Protein AF-0000000069051673 (afdb_homodimer)

Solvent-accessible surface area (backbone atoms only — not comparable to full-atom values): 22011 Å² total; per-residue (Å²): 132,80,82,79,80,57,67,80,70,33,68,28,36,46,45,47,51,50,26,48,53,29,36,51,54,10,56,63,26,53,88,81,34,58,68,60,12,48,50,28,39,50,51,27,56,55,45,51,62,48,24,54,49,41,13,63,73,68,70,56,73,41,64,50,46,50,52,52,50,54,44,50,53,51,42,48,53,41,41,50,36,43,52,43,21,48,76,39,59,91,45,29,56,58,37,41,48,50,45,39,46,54,52,48,17,51,50,46,27,53,54,32,56,61,53,48,75,73,65,66,90,84,63,83,53,61,64,77,38,66,63,52,31,50,46,70,68,33,64,67,55,40,50,49,39,54,50,26,33,51,42,22,56,51,20,52,52,44,45,74,79,39,50,62,64,71,54,96,88,35,28,41,29,56,51,46,23,61,66,15,43,62,39,34,51,49,48,51,51,50,33,52,48,37,32,53,54,22,51,52,42,29,44,52,52,39,51,52,55,53,59,70,73,102,130,82,81,79,80,56,66,80,70,33,66,28,37,49,45,46,50,50,26,50,52,29,36,51,53,11,55,64,26,52,86,80,34,57,68,60,11,48,50,27,39,49,50,25,56,55,45,50,61,48,23,54,49,40,13,62,76,67,70,56,73,41,62,51,49,50,52,52,50,53,43,49,54,54,44,48,54,41,42,51,37,45,51,42,22,49,75,40,59,93,45,32,56,58,36,41,48,50,44,40,47,54,51,48,17,51,50,46,27,54,54,33,56,60,51,47,77,72,64,67,91,82,61,82,50,59,66,76,38,63,64,52,32,49,44,71,68,34,65,67,54,40,49,50,39,53,50,25,33,50,42,22,56,50,21,54,53,45,45,73,79,40,50,60,63,71,51,95,87,35,28,42,28,55,50,46,23,61,68,15,44,61,38,33,51,50,49,52,52,51,35,50,49,37,32,52,53,22,50,52,44,28,43,51,51,38,51,53,56,54,59,71,74,104

pLDDT: mean 90.2, std 11.6, range [36.16, 98.62]

Radius of gyration: 22.26 Å; Cα contacts (8 Å, |Δi|>4): 482; chains: 2; bounding box: 52×67×60 Å

Nearest PDB structures (foldseek):
  4mnd-assembly1_A-2  TM=6.439E-01  e=2.361E-02  Archaeoglobus fulgidus
  4mnd-assembly1_A-2  TM=6.464E-01  e=2.509E-02  Archaeoglobus fulgidus
  4q7c-assembly1_A  TM=5.822E-01  e=2.624E-01  Archaeoglobus fulgidus DSM 4304
  4q7c-assembly1_B  TM=4.655E-01  e=8.504E-02  Archaeoglobus fulgidus DSM 4304

Sequence (428 aa):
MGKQENIFLFVPNLIGYARIILAVISIYFMPTNYKVACSCYVISALLDAFDGHAARAFNQSTKFGAILDQLTDRCGTMSLCIALSNFYPKYMFLFQLSCIIDIACHWIYLHSSILQGKTSHKFVDMSGNPIMKWYYTSKPVLFFMCAGNELFFASLYLCHFITGPMIAGHGLFKLLCWFSSPIMLVKTLISLIHCYVASINLSIIDMNERQVKQMGKQENIFLFVPNLIGYARIILAVISIYFMPTNYKVACSCYVISALLDAFDGHAARAFNQSTKFGAILDQLTDRCGTMSLCIALSNFYPKYMFLFQLSCIIDIACHWIYLHSSILQGKTSHKFVDMSGNPIMKWYYTSKPVLFFMCAGNELFFASLYLCHFITGPMIAGHGLFKLLCWFSSPIMLVKTLISLIHCYVASINLSIIDMNERQVKQ

InterPro domains:
  IPR000462 CDP-alcohol phosphatidyltransferase [PF01066] (10-99)
  IPR014387 CDP-diacylglycerol-inositol 3-phosphatidyltransferase, eukaryote [PIRSF000848] (3-213)
  IPR043130 CDP-alcohol phosphatidyltransferase, transmembrane domain [G3DSA:1.20.120.1760] (9-195)
  IPR048254 CDP-alcohol phosphatidyltransferase, conserved site [PS00379] (51-73)

Secondary structure (DSSP, 8-state):
------GGGSHHHHHHHHHHHHHHHHHHHTTT-HHHHHHHHHHHHHHHHHHHHHHHHTT---HHHHHHHHHHHHHHHHHHHHHHHHH-GGGHHHHHHHHHHHHHHHHHHHHHHHHHTTS-S----GGGSHHHHHHHH-HHHHHHHHHHHHHHHHHHHHHHH---SEETTEEHHHHHHHHHHHHHHHHHHHHHHHHHHHHHHHHHHHHHHHHHH-/------GGGSHHHHHHHHHHHHHHHHHHHTTT-HHHHHHHHHHHHHHHHHHHHHHHHTT---HHHHHHHHHHHHHHHHHHHHHHHHH-GGGHHHHHHHHHHHHHHHHHHHHHHHHHTTS-S----GGGSHHHHHHHH-HHHHHHHHHHHHHHHHHHHHHHH---SEETTEEHHHHHHHHHHHHHHHHHHHHHHHHHHHHHHHHHHHHHHHHHH-

Organism: Acyrthosiphon pisum (NCBI:txid7029)

Foldseek 3Di:
DPDPDDLCPQPLNVLLVQLLVLLVQLLVCLVPDNVSNLVSNVVSVVSLVVSVVSCVVVVSDDPVSVVSSVCSLLVSVLSLLVSLCVLVVVCVVVSVVLNCLSCVLVVLLVVLVVLVVVDDPPADDLVVPVVSCCCPVDPVNVVCLSVLLVLLSSLSSVVSPDQDDDDPNGGPSVVSNVVSVVSNVVSSVVSVVSNVRSVVSVVVVVVVVVVVVD/DPDPDDLCPQPLNVLLVQLLVLLVQLLVCLVPDNVSNLVSNVVSVVSLVVSVVSCVVVVSDDPVSVVSSVCSLLVSVLSLLVSLCVLPVVCVVVSVVLNCLSCVLVVLLVVLVVVVVVDDPPADDLVVPVVSCCCPVDPVNVVCLSVLLVLLSSLSSVVSPDQDDDDPNGGPSVVSNVVSVVSNVVVSVVSVVSNVRSVVSVVVVVVVVVVVVD

Structure (mmCIF, N/CA/C/O backbone):
data_AF-0000000069051673-model_v1
#
loop_
_entity.id
_entity.type
_entity.pdbx_description
1 polymer 'CDP-diacylglycerol--inositol 3-phosphatidyltransferase'
#
loop_
_atom_site.group_PDB
_atom_site.id
_atom_site.type_symbol
_atom_site.label_atom_id
_atom_site.label_alt_id
_atom_site.label_comp_id
_atom_site.label_asym_id
_atom_site.label_entity_id
_atom_site.label_seq_id
_atom_site.pdbx_PDB_ins_code
_atom_site.Cartn_x
_atom_site.Cartn_y
_atom_site.Cartn_z
_atom_site.occupancy
_atom_site.B_iso_or_equiv
_atom_site.auth_seq_id
_atom_site.auth_comp_id
_atom_site.auth_asym_id
_atom_site.auth_atom_id
_atom_site.pdbx_PDB_model_num
ATOM 1 N N . MET A 1 1 ? 21.109 36.688 -5.219 1 36.16 1 MET A N 1
ATOM 2 C CA . MET A 1 1 ? 19.828 35.969 -5.305 1 36.16 1 MET A CA 1
ATOM 3 C C . MET A 1 1 ? 20.016 34.469 -5.062 1 36.16 1 MET A C 1
ATOM 5 O O . MET A 1 1 ? 20.734 33.812 -5.809 1 36.16 1 MET A O 1
ATOM 9 N N . GLY A 1 2 ? 20.062 33.875 -3.848 1 46.56 2 GLY A N 1
ATOM 10 C CA . GLY A 1 2 ? 20.594 32.594 -3.367 1 46.56 2 GLY A CA 1
ATOM 11 C C . GLY A 1 2 ? 20.125 31.406 -4.184 1 46.56 2 GLY A C 1
ATOM 12 O O . GLY A 1 2 ? 19.047 31.438 -4.766 1 46.56 2 GLY A O 1
ATOM 13 N N . LYS A 1 3 ? 20.906 30.672 -4.879 1 56.09 3 LYS A N 1
ATOM 14 C CA . LYS A 1 3 ? 20.672 29.547 -5.785 1 56.09 3 LYS A CA 1
ATOM 15 C C . LYS A 1 3 ? 19.562 28.656 -5.273 1 56.09 3 LYS A C 1
ATOM 17 O O . LYS A 1 3 ? 19.609 28.172 -4.137 1 56.09 3 LYS A O 1
ATOM 22 N N . GLN A 1 4 ? 18.297 28.719 -5.773 1 72.19 4 GLN A N 1
ATOM 23 C CA . GLN A 1 4 ? 17.109 28 -5.352 1 72.19 4 GLN A CA 1
ATOM 24 C C . GLN A 1 4 ? 17.359 26.484 -5.328 1 72.19 4 GLN A C 1
ATOM 26 O O . GLN A 1 4 ? 17.75 25.906 -6.34 1 72.19 4 GLN A O 1
ATOM 31 N N . GLU A 1 5 ? 17.641 25.938 -4.258 1 87.12 5 GLU A N 1
ATOM 32 C CA . GLU A 1 5 ? 17.859 24.516 -4.055 1 87.12 5 GLU A CA 1
ATOM 33 C C . GLU A 1 5 ? 16.75 23.672 -4.703 1 87.12 5 GLU A C 1
ATOM 35 O O . GLU A 1 5 ? 15.586 24.062 -4.684 1 87.12 5 GLU A O 1
ATOM 40 N N . ASN A 1 6 ? 17.25 22.781 -5.578 1 93.31 6 ASN A N 1
ATOM 41 C CA . ASN A 1 6 ? 16.312 21.828 -6.172 1 93.31 6 ASN A CA 1
ATOM 42 C C . ASN A 1 6 ? 16.203 20.562 -5.332 1 93.31 6 ASN A C 1
ATOM 44 O O . ASN A 1 6 ? 17.078 19.703 -5.383 1 93.31 6 ASN A O 1
ATOM 48 N N . ILE A 1 7 ? 15.156 20.391 -4.73 1 94.25 7 ILE A N 1
ATOM 49 C CA . ILE A 1 7 ? 14.914 19.297 -3.797 1 94.25 7 ILE A CA 1
ATOM 50 C C . ILE A 1 7 ? 15.047 17.969 -4.523 1 94.25 7 ILE A C 1
ATOM 52 O O . ILE A 1 7 ? 15.555 16.984 -3.959 1 94.25 7 ILE A O 1
ATOM 56 N N . PHE A 1 8 ? 14.641 17.906 -5.754 1 96.31 8 PHE A N 1
ATOM 57 C CA . PHE A 1 8 ? 14.609 16.672 -6.52 1 96.31 8 PHE A CA 1
ATOM 58 C C . PHE A 1 8 ? 16.031 16.188 -6.84 1 96.31 8 PHE A C 1
ATOM 60 O O . PHE A 1 8 ? 16.234 15.023 -7.168 1 96.31 8 PHE A O 1
ATOM 67 N N . LEU A 1 9 ? 16.969 17.094 -6.64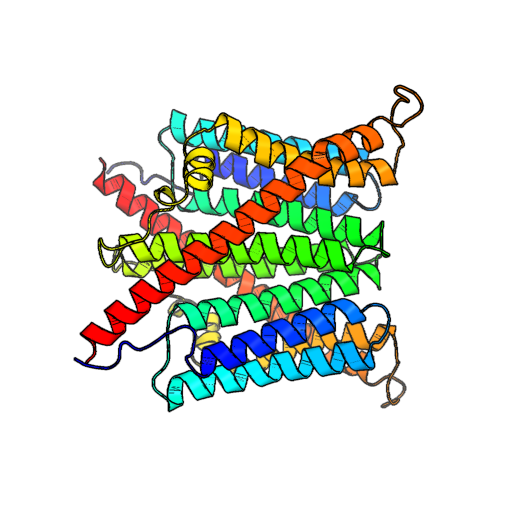5 1 96.38 9 LEU A N 1
ATOM 68 C CA . LEU A 1 9 ? 18.344 16.734 -6.996 1 96.38 9 LEU A CA 1
ATOM 69 C C . LEU A 1 9 ? 19.203 16.578 -5.746 1 96.38 9 LEU A C 1
ATOM 71 O O . LEU A 1 9 ? 20.422 16.453 -5.84 1 96.38 9 LEU A O 1
ATOM 75 N N . PHE A 1 10 ? 18.531 16.578 -4.621 1 96.44 10 PHE A N 1
ATOM 76 C CA . PHE A 1 10 ? 19.25 16.297 -3.385 1 96.44 10 PHE A CA 1
ATOM 77 C C . PHE A 1 10 ? 19.859 14.898 -3.428 1 96.44 10 PHE A C 1
ATOM 79 O O . PHE A 1 10 ? 19.266 13.961 -3.965 1 96.44 10 PHE A O 1
ATOM 86 N N . VAL A 1 11 ? 20.969 14.734 -2.818 1 96.44 11 VAL A N 1
ATOM 87 C CA . VAL A 1 11 ? 21.734 13.5 -2.857 1 96.44 11 VAL A CA 1
ATOM 88 C C . VAL A 1 11 ? 20.875 12.336 -2.355 1 96.44 11 VAL A C 1
ATOM 90 O O . VAL A 1 11 ? 20.766 11.305 -3.018 1 96.44 11 VAL A O 1
ATOM 93 N N . PRO A 1 12 ? 20.219 12.43 -1.218 1 96.62 12 PRO A N 1
ATOM 94 C CA . PRO A 1 12 ? 19.375 11.32 -0.755 1 96.62 12 PRO A CA 1
ATOM 95 C C . PRO A 1 12 ? 18.297 10.945 -1.76 1 96.62 12 PRO A C 1
ATOM 97 O O . PRO A 1 12 ? 17.953 9.766 -1.892 1 96.62 12 PRO A O 1
ATOM 100 N N . ASN A 1 13 ? 17.766 11.914 -2.459 1 97.75 13 ASN A N 1
ATOM 101 C CA . ASN A 1 13 ? 16.719 11.641 -3.441 1 97.75 13 ASN A CA 1
ATOM 102 C C . ASN A 1 13 ? 17.281 10.914 -4.664 1 97.75 13 ASN A C 1
ATOM 104 O O . ASN A 1 13 ? 16.625 10.031 -5.223 1 97.75 13 ASN A O 1
ATOM 108 N N . LEU A 1 14 ? 18.453 11.297 -5.059 1 97.62 14 LEU A N 1
ATOM 109 C CA . LEU A 1 14 ? 19.109 10.594 -6.156 1 97.62 14 LEU A CA 1
ATOM 110 C C . LEU A 1 14 ? 19.344 9.125 -5.801 1 97.62 14 LEU A C 1
ATOM 112 O O . LEU A 1 14 ? 19.156 8.242 -6.641 1 97.62 14 LEU A O 1
ATOM 116 N N . ILE A 1 15 ? 19.766 8.906 -4.617 1 97.62 15 ILE A N 1
ATOM 117 C CA . ILE A 1 15 ? 19.938 7.543 -4.141 1 97.62 15 ILE A CA 1
ATOM 118 C C . ILE A 1 15 ? 18.594 6.824 -4.141 1 97.62 15 ILE A C 1
ATOM 120 O O . ILE A 1 15 ? 18.5 5.664 -4.555 1 97.62 15 ILE A O 1
ATOM 124 N N . GLY A 1 16 ? 17.547 7.535 -3.748 1 97.5 16 GLY A N 1
ATOM 125 C CA . GLY A 1 16 ? 16.203 6.977 -3.764 1 97.5 16 GLY A CA 1
ATOM 126 C C . GLY A 1 16 ? 15.75 6.562 -5.148 1 97.5 16 GLY A C 1
ATOM 127 O O . GLY A 1 16 ? 15.148 5.5 -5.32 1 97.5 16 GLY A O 1
ATOM 128 N N . TYR A 1 17 ? 16.094 7.461 -6.125 1 98.12 17 TYR A N 1
ATOM 129 C CA . TYR A 1 17 ? 15.758 7.125 -7.504 1 98.12 17 TYR A CA 1
ATOM 130 C C . TYR A 1 17 ? 16.484 5.871 -7.957 1 98.12 17 TYR A C 1
ATOM 132 O O . TYR A 1 17 ? 15.906 5.012 -8.625 1 98.12 17 TYR A O 1
ATOM 140 N N . ALA A 1 18 ? 17.672 5.789 -7.625 1 98.06 18 ALA A N 1
ATOM 141 C CA . ALA A 1 18 ? 18.453 4.605 -7.961 1 98.06 18 ALA A CA 1
ATOM 142 C C . ALA A 1 18 ? 17.859 3.354 -7.328 1 98.06 18 ALA A C 1
ATOM 144 O O . ALA A 1 18 ? 17.797 2.297 -7.961 1 98.06 18 ALA A O 1
ATOM 145 N N . ARG A 1 19 ? 17.422 3.508 -6.07 1 98.31 19 ARG A N 1
ATOM 146 C CA . ARG A 1 19 ? 16.797 2.387 -5.379 1 98.31 19 ARG A CA 1
ATOM 147 C C . ARG A 1 19 ? 15.539 1.92 -6.113 1 98.31 19 ARG A C 1
ATOM 149 O O . ARG A 1 19 ? 15.305 0.718 -6.254 1 98.31 19 ARG A O 1
ATOM 156 N N . ILE A 1 20 ? 14.797 2.824 -6.602 1 98.19 20 ILE A N 1
ATOM 157 C CA . ILE A 1 20 ? 13.562 2.504 -7.309 1 98.19 20 ILE A CA 1
ATOM 158 C C . ILE A 1 20 ? 13.891 1.754 -8.602 1 98.19 20 ILE A C 1
ATOM 160 O O . ILE A 1 20 ? 13.258 0.738 -8.906 1 98.19 20 ILE A O 1
ATOM 164 N N . ILE A 1 21 ? 14.875 2.223 -9.344 1 98.38 21 ILE A N 1
ATOM 165 C CA . ILE A 1 21 ? 15.281 1.585 -10.586 1 98.38 21 ILE A CA 1
ATOM 166 C C . ILE A 1 21 ? 15.75 0.159 -10.312 1 98.38 21 ILE A C 1
ATOM 168 O O . ILE A 1 21 ? 15.328 -0.783 -10.984 1 98.38 21 ILE A O 1
ATOM 172 N N . LEU A 1 22 ? 16.594 0.016 -9.344 1 98.44 22 LEU A N 1
ATOM 173 C CA . LEU A 1 22 ? 17.094 -1.303 -8.977 1 98.44 22 LEU A CA 1
ATOM 174 C C . LEU A 1 22 ? 15.953 -2.219 -8.547 1 98.44 22 LEU A C 1
ATOM 176 O O . LEU A 1 22 ? 15.938 -3.4 -8.898 1 98.44 22 LEU A O 1
ATOM 180 N N . ALA A 1 23 ? 15.023 -1.658 -7.793 1 97.94 23 ALA A N 1
ATOM 181 C CA . ALA A 1 23 ? 13.875 -2.445 -7.34 1 97.94 23 ALA A CA 1
ATOM 182 C C . ALA A 1 23 ? 13.047 -2.934 -8.523 1 97.94 23 ALA A C 1
ATOM 184 O O . ALA A 1 23 ? 12.625 -4.09 -8.555 1 97.94 23 ALA A O 1
ATOM 185 N N . VAL A 1 24 ? 12.844 -2.062 -9.5 1 98.25 24 VAL A N 1
ATOM 186 C CA . VAL A 1 24 ? 12.047 -2.428 -10.672 1 98.25 24 VAL A CA 1
ATOM 187 C C . VAL A 1 24 ? 12.758 -3.52 -11.461 1 98.25 24 VAL A C 1
ATOM 189 O O . VAL A 1 24 ? 12.133 -4.473 -11.922 1 98.25 24 VAL A O 1
ATOM 192 N N . ILE A 1 25 ? 14.039 -3.381 -11.609 1 98.38 25 ILE A N 1
ATOM 193 C CA . ILE A 1 25 ? 14.82 -4.414 -12.281 1 98.38 25 ILE A CA 1
ATOM 194 C C . ILE A 1 25 ? 14.703 -5.727 -11.516 1 98.38 25 ILE A C 1
ATOM 196 O O . ILE A 1 25 ? 14.5 -6.789 -12.117 1 98.38 25 ILE A O 1
ATOM 200 N N . SER A 1 26 ? 14.844 -5.613 -10.227 1 98.56 26 SER A N 1
ATOM 201 C CA . SER A 1 26 ? 14.711 -6.801 -9.391 1 98.56 26 SER A CA 1
ATOM 202 C C . SER A 1 26 ? 13.367 -7.48 -9.594 1 98.56 26 SER A C 1
ATOM 204 O O . SER A 1 26 ? 13.297 -8.695 -9.812 1 98.56 26 SER A O 1
ATOM 206 N N . ILE A 1 27 ? 12.352 -6.723 -9.555 1 98.19 27 ILE A N 1
ATOM 207 C CA . ILE A 1 27 ? 10.984 -7.219 -9.68 1 98.19 27 ILE A CA 1
ATOM 208 C C . ILE A 1 27 ? 10.805 -7.91 -11.031 1 98.19 27 ILE A C 1
ATOM 210 O O . ILE A 1 27 ? 10.211 -8.984 -11.109 1 98.19 27 ILE A O 1
ATOM 214 N N . TYR A 1 28 ? 11.352 -7.316 -12.055 1 98.12 28 TYR A N 1
ATOM 215 C CA . TYR A 1 28 ? 11.234 -7.863 -13.406 1 98.12 28 TYR A CA 1
ATOM 216 C C . TYR A 1 28 ? 11.891 -9.234 -13.5 1 98.12 28 TYR A C 1
ATOM 218 O O . TYR A 1 28 ? 11.367 -10.133 -14.164 1 98.12 28 TYR A O 1
ATOM 226 N N . PHE A 1 29 ? 12.945 -9.469 -12.828 1 98.12 29 PHE A N 1
ATOM 227 C CA . PHE A 1 29 ? 13.742 -10.68 -13 1 98.12 29 PHE A CA 1
ATOM 228 C C . PHE A 1 29 ? 13.406 -11.703 -11.922 1 98.12 29 PHE A C 1
ATOM 230 O O . PHE A 1 29 ? 13.945 -12.812 -11.922 1 98.12 29 PHE A O 1
ATOM 237 N N . MET A 1 30 ? 12.508 -11.445 -11.086 1 97.5 30 MET A N 1
ATOM 238 C CA . MET A 1 30 ? 12.195 -12.305 -9.945 1 97.5 30 MET A CA 1
ATOM 239 C C . MET A 1 30 ? 11.828 -13.711 -10.414 1 97.5 30 MET A C 1
ATOM 241 O O . MET A 1 30 ? 12.266 -14.703 -9.828 1 97.5 30 MET A O 1
ATOM 245 N N . PRO A 1 31 ? 11.055 -13.781 -11.508 1 96.19 31 PRO A N 1
ATOM 246 C CA . PRO A 1 31 ? 10.656 -15.133 -11.898 1 96.19 31 PRO A CA 1
ATOM 247 C C . PRO A 1 31 ? 11.727 -15.844 -12.727 1 96.19 31 PRO A C 1
ATOM 249 O O . PRO A 1 31 ? 11.727 -17.078 -12.812 1 96.19 31 PRO A O 1
ATOM 252 N N . THR A 1 32 ? 12.703 -15.195 -13.344 1 96.06 32 THR A N 1
ATOM 253 C CA . THR A 1 32 ? 13.531 -15.812 -14.375 1 96.06 32 THR A CA 1
ATOM 254 C C . THR A 1 32 ? 14.984 -15.914 -13.922 1 96.06 32 THR A C 1
ATOM 256 O O . THR A 1 32 ? 15.688 -16.859 -14.266 1 96.06 32 THR A O 1
ATOM 259 N N . ASN A 1 33 ? 15.461 -14.875 -13.234 1 98 33 ASN A N 1
ATOM 260 C CA . ASN A 1 33 ? 16.859 -14.82 -12.844 1 98 33 ASN A CA 1
ATOM 261 C C . ASN A 1 33 ? 17.031 -14.352 -11.398 1 98 33 ASN A C 1
ATOM 263 O O . ASN A 1 33 ? 17.109 -13.148 -11.141 1 98 33 ASN A O 1
ATOM 267 N N . TYR A 1 34 ? 17.172 -15.344 -10.539 1 97.06 34 TYR A N 1
ATOM 268 C CA . TYR A 1 34 ? 17.188 -15.023 -9.117 1 97.06 34 TYR A CA 1
ATOM 269 C C . TYR A 1 34 ? 18.484 -14.297 -8.742 1 97.06 34 TYR A C 1
ATOM 271 O O . TYR A 1 34 ? 18.516 -13.547 -7.766 1 97.06 34 TYR A O 1
ATOM 279 N N . LYS A 1 35 ? 19.609 -14.5 -9.477 1 97.56 35 LYS A N 1
ATOM 280 C CA . LYS A 1 35 ? 20.859 -13.828 -9.18 1 97.56 35 LYS A CA 1
ATOM 281 C C . LYS A 1 35 ? 20.734 -12.32 -9.391 1 97.56 35 LYS A C 1
ATOM 283 O O . LYS A 1 35 ? 21.125 -11.531 -8.523 1 97.56 35 LYS A O 1
ATOM 288 N N . VAL A 1 36 ? 20.188 -11.961 -10.531 1 98.25 36 VAL A N 1
ATOM 289 C CA . VAL A 1 36 ? 20.016 -10.547 -10.828 1 98.25 36 VAL A CA 1
ATOM 290 C C . VAL A 1 36 ? 18.984 -9.938 -9.875 1 98.25 36 VAL A C 1
ATOM 292 O O . VAL A 1 36 ? 19.203 -8.867 -9.312 1 98.25 36 VAL A O 1
ATOM 295 N N . ALA A 1 37 ? 17.859 -10.68 -9.68 1 98.25 37 ALA A N 1
ATOM 296 C CA . ALA A 1 37 ? 16.781 -10.195 -8.82 1 98.25 37 ALA A CA 1
ATOM 297 C C . ALA A 1 37 ? 17.281 -9.969 -7.395 1 98.25 37 ALA A C 1
ATOM 299 O O . ALA A 1 37 ? 17.047 -8.906 -6.809 1 98.25 37 ALA A O 1
ATOM 300 N N . CYS A 1 38 ? 17.969 -10.922 -6.891 1 96.75 38 CYS A N 1
ATOM 301 C CA . CYS A 1 38 ? 18.453 -10.844 -5.512 1 96.75 38 CYS A CA 1
ATOM 302 C C . CYS A 1 38 ? 19.5 -9.742 -5.359 1 96.75 38 CYS A C 1
ATOM 304 O O . CYS A 1 38 ? 19.453 -8.969 -4.402 1 96.75 38 CYS A O 1
ATOM 306 N N . SER A 1 39 ? 20.438 -9.672 -6.277 1 97.75 39 SER A N 1
ATOM 307 C CA . SER A 1 39 ? 21.484 -8.656 -6.203 1 97.75 39 SER A CA 1
ATOM 308 C C . SER A 1 39 ? 20.891 -7.25 -6.258 1 97.75 39 SER A C 1
ATOM 310 O O . SER A 1 39 ? 21.219 -6.398 -5.434 1 97.75 39 SER A O 1
ATOM 312 N N . CYS A 1 40 ? 20.016 -7.055 -7.188 1 98.25 40 CYS A N 1
ATOM 313 C CA . CYS A 1 40 ? 19.391 -5.742 -7.324 1 98.25 40 CYS A CA 1
ATOM 314 C C . CYS A 1 40 ? 18.547 -5.406 -6.098 1 98.25 40 CYS A C 1
ATOM 316 O O . CYS A 1 40 ? 18.547 -4.27 -5.629 1 98.25 40 CYS A O 1
ATOM 318 N N . TYR A 1 41 ? 17.859 -6.375 -5.598 1 97.62 41 TYR A N 1
ATOM 319 C CA . TYR A 1 41 ? 17.031 -6.172 -4.422 1 97.62 41 TYR A CA 1
ATOM 320 C C . TYR A 1 41 ? 17.875 -5.797 -3.211 1 97.62 41 TYR A C 1
ATOM 322 O O . TYR A 1 41 ? 17.562 -4.832 -2.504 1 97.62 41 TYR A O 1
ATOM 330 N N . VAL A 1 42 ? 18.953 -6.516 -3.008 1 94.56 42 VAL A N 1
ATOM 331 C CA . VAL A 1 42 ? 19.812 -6.316 -1.847 1 94.56 42 VAL A CA 1
ATOM 332 C C . VAL A 1 42 ? 20.531 -4.977 -1.961 1 94.56 42 VAL A C 1
ATOM 334 O O . VAL A 1 42 ? 20.625 -4.23 -0.984 1 94.56 42 VAL A O 1
ATOM 337 N N . ILE A 1 43 ? 20.984 -4.691 -3.123 1 96.62 43 ILE A N 1
ATOM 338 C CA . ILE A 1 43 ? 21.672 -3.412 -3.326 1 96.62 43 ILE A CA 1
ATOM 339 C C . ILE A 1 43 ? 20.688 -2.268 -3.08 1 96.62 43 ILE A C 1
ATOM 341 O O . ILE A 1 43 ? 21.031 -1.28 -2.424 1 96.62 43 ILE A O 1
ATOM 345 N N . SER A 1 44 ? 19.469 -2.402 -3.613 1 96.94 44 SER A N 1
ATOM 346 C CA . SER A 1 44 ? 18.453 -1.392 -3.373 1 96.94 44 SER A CA 1
ATOM 347 C C . SER A 1 44 ? 18.203 -1.198 -1.88 1 96.94 44 SER A C 1
ATOM 349 O O . SER A 1 44 ? 18.109 -0.065 -1.402 1 96.94 44 SER A O 1
ATOM 351 N N . ALA A 1 45 ? 18.172 -2.271 -1.159 1 91.88 45 ALA A N 1
ATOM 352 C CA . ALA A 1 45 ? 17.906 -2.225 0.277 1 91.88 45 ALA A CA 1
ATOM 353 C C . ALA A 1 45 ? 19.078 -1.604 1.027 1 91.88 45 ALA A C 1
ATOM 355 O O . ALA A 1 45 ? 18.891 -0.862 1.993 1 91.88 45 ALA A O 1
ATOM 356 N N . LEU A 1 46 ? 20.266 -1.883 0.627 1 90.81 46 LEU A N 1
ATOM 357 C CA . LEU A 1 46 ? 21.469 -1.342 1.267 1 90.81 46 LEU A CA 1
ATOM 358 C C . LEU A 1 46 ? 21.578 0.159 1.02 1 90.81 46 LEU A C 1
ATOM 360 O O . LEU A 1 46 ? 22.031 0.902 1.894 1 90.81 46 LEU A O 1
ATOM 364 N N . LEU A 1 47 ? 21.156 0.507 -0.147 1 94.88 47 LEU A N 1
ATOM 365 C CA . LEU A 1 47 ? 21.203 1.925 -0.489 1 94.88 47 LEU A CA 1
ATOM 366 C C . LEU A 1 47 ? 20.266 2.729 0.408 1 94.88 47 LEU A C 1
ATOM 368 O O . LEU A 1 47 ? 20.391 3.949 0.51 1 94.88 47 LEU A O 1
ATOM 372 N N . ASP A 1 48 ? 19.312 2.057 1.014 1 92.81 48 ASP A N 1
ATOM 373 C CA . ASP A 1 48 ? 18.406 2.697 1.963 1 92.81 48 ASP A CA 1
ATOM 374 C C . ASP A 1 48 ? 19.172 3.316 3.127 1 92.81 48 ASP A C 1
ATOM 376 O O . ASP A 1 48 ? 18.891 4.445 3.531 1 92.81 48 ASP A O 1
ATOM 380 N N . ALA A 1 49 ? 20.156 2.611 3.688 1 87.31 49 ALA A N 1
ATOM 381 C CA . ALA A 1 49 ? 20.984 3.113 4.785 1 87.31 49 ALA A CA 1
ATOM 382 C C . ALA A 1 49 ? 21.828 4.305 4.336 1 87.31 49 ALA A C 1
ATOM 384 O O . ALA A 1 49 ? 22.031 5.25 5.102 1 87.31 49 ALA A O 1
ATOM 385 N N . PHE A 1 50 ? 22.125 4.281 3.098 1 92.12 50 PHE A N 1
ATOM 386 C CA . PHE A 1 50 ? 23 5.324 2.574 1 92.12 50 PHE A CA 1
ATOM 387 C C . PHE A 1 50 ? 22.219 6.613 2.336 1 92.12 50 PHE A C 1
ATOM 389 O O . PHE A 1 50 ? 22.734 7.711 2.535 1 92.12 50 PHE A O 1
ATOM 396 N N . ASP A 1 51 ? 21.031 6.453 1.844 1 92.81 51 ASP A N 1
ATOM 397 C CA . ASP A 1 51 ? 20.281 7.676 1.596 1 92.81 51 ASP A CA 1
ATOM 398 C C . ASP A 1 51 ? 19.906 8.375 2.906 1 92.81 51 ASP A C 1
ATOM 400 O O . ASP A 1 51 ? 19.891 9.602 2.975 1 92.81 51 ASP A O 1
ATOM 404 N N . GLY A 1 52 ? 19.641 7.598 3.941 1 89.75 52 GLY A N 1
ATOM 405 C CA . GLY A 1 52 ? 19.422 8.188 5.25 1 89.75 52 GLY A CA 1
ATOM 406 C C . GLY A 1 52 ? 20.656 8.891 5.797 1 89.75 52 GLY A C 1
ATOM 407 O O . GLY A 1 52 ? 20.562 10 6.328 1 89.75 52 GLY A O 1
ATOM 408 N N . HIS A 1 53 ? 21.734 8.258 5.668 1 91.62 53 HIS A N 1
ATOM 409 C CA . HIS A 1 53 ? 22.984 8.844 6.121 1 91.62 53 HIS A CA 1
ATOM 410 C C . HIS A 1 53 ? 23.312 10.117 5.352 1 91.62 53 HIS A C 1
ATOM 412 O O . HIS A 1 53 ? 23.703 11.133 5.941 1 91.62 53 HIS A O 1
ATOM 418 N N . ALA A 1 54 ? 23.094 10.062 4.09 1 93.31 54 ALA A N 1
ATOM 419 C CA . ALA A 1 54 ? 23.359 11.227 3.242 1 93.31 54 ALA A CA 1
ATOM 420 C C . ALA A 1 54 ? 22.438 12.391 3.611 1 93.31 54 ALA A C 1
ATOM 422 O O . ALA A 1 54 ? 22.859 13.547 3.637 1 93.31 54 ALA A O 1
ATOM 423 N N . ALA A 1 55 ? 21.203 12.094 3.906 1 93.19 55 ALA A N 1
ATOM 424 C CA . ALA A 1 55 ? 20.234 13.133 4.277 1 93.19 55 ALA A CA 1
ATOM 425 C C . ALA A 1 55 ? 20.703 13.898 5.512 1 93.19 55 ALA A C 1
ATOM 427 O O . ALA A 1 55 ? 20.641 15.125 5.555 1 93.19 55 ALA A O 1
ATOM 428 N N . ARG A 1 56 ? 21.266 13.188 6.438 1 92.19 56 ARG A N 1
ATOM 429 C CA . ARG A 1 56 ? 21.734 13.789 7.684 1 92.19 56 ARG A CA 1
ATOM 430 C C . ARG A 1 56 ? 23.078 14.484 7.488 1 92.19 56 ARG A C 1
ATOM 432 O O . ARG A 1 56 ? 23.281 15.609 7.965 1 92.19 56 ARG A O 1
ATOM 439 N N . ALA A 1 57 ? 23.922 13.898 6.785 1 94.62 57 ALA A N 1
ATOM 440 C CA . ALA A 1 57 ? 25.266 14.406 6.598 1 94.62 57 ALA A CA 1
ATOM 441 C C . ALA A 1 57 ? 25.266 15.711 5.801 1 94.62 57 ALA A C 1
ATOM 443 O O . ALA A 1 57 ? 26.031 16.625 6.09 1 94.62 57 ALA A O 1
ATOM 444 N N . PHE A 1 58 ? 24.375 15.844 4.824 1 95.12 58 PHE A N 1
ATOM 445 C CA . PHE A 1 58 ? 24.359 17.016 3.951 1 95.12 58 PHE A CA 1
ATOM 446 C C . PHE A 1 58 ? 23.25 17.969 4.355 1 95.12 58 PHE A C 1
ATOM 448 O O . PHE A 1 58 ? 22.953 18.938 3.641 1 95.12 58 PHE A O 1
ATOM 455 N N . ASN A 1 59 ? 22.594 17.672 5.453 1 94 59 ASN A N 1
ATOM 456 C CA . ASN A 1 59 ? 21.453 18.469 5.898 1 94 59 ASN A CA 1
ATOM 457 C C . ASN A 1 59 ? 20.391 18.594 4.812 1 94 59 ASN A C 1
ATOM 459 O O . ASN A 1 59 ? 19.953 19.703 4.488 1 94 59 ASN A O 1
ATOM 463 N N . GLN A 1 60 ? 20.125 17.469 4.207 1 95.88 60 GLN A N 1
ATOM 464 C CA . GLN A 1 60 ? 19.156 17.406 3.113 1 95.88 60 GLN A CA 1
ATOM 465 C C . GLN A 1 60 ? 17.969 16.531 3.48 1 95.88 60 GLN A C 1
ATOM 467 O O . GLN A 1 60 ? 17.469 15.773 2.648 1 95.88 60 GLN A O 1
ATOM 472 N N . SER A 1 61 ? 17.578 16.531 4.734 1 94.44 61 SER A N 1
ATOM 473 C CA . SER A 1 61 ? 16.391 15.82 5.16 1 94.44 61 SER A CA 1
ATOM 474 C C . SER A 1 61 ? 15.117 16.547 4.73 1 94.44 61 SER A C 1
ATOM 476 O O . SER A 1 61 ? 14.938 17.719 5.062 1 94.44 61 SER A O 1
ATOM 478 N N . THR A 1 62 ? 14.336 15.906 3.906 1 95.69 62 THR A N 1
ATOM 479 C CA . THR A 1 62 ? 13.109 16.5 3.393 1 95.69 62 THR A CA 1
ATOM 480 C C . THR A 1 62 ? 11.93 15.555 3.576 1 95.69 62 THR A C 1
ATOM 482 O O . THR A 1 62 ? 12.117 14.359 3.803 1 95.69 62 THR A O 1
ATOM 485 N N . LYS A 1 63 ? 10.766 16.078 3.512 1 94.94 63 LYS A N 1
ATOM 486 C CA . LYS A 1 63 ? 9.547 15.273 3.557 1 94.94 63 LYS A CA 1
ATOM 487 C C . LYS A 1 63 ? 9.414 14.422 2.299 1 94.94 63 LYS A C 1
ATOM 489 O O . LYS A 1 63 ? 8.992 13.266 2.369 1 94.94 63 LYS A O 1
ATOM 494 N N . PHE A 1 64 ? 9.766 15.016 1.159 1 96.44 64 PHE A N 1
ATOM 495 C CA . PHE A 1 64 ? 9.734 14.266 -0.09 1 96.44 64 PHE A CA 1
ATOM 496 C C . PHE A 1 64 ? 10.633 13.031 -0.008 1 96.44 64 PHE A C 1
ATOM 498 O O . PHE A 1 64 ? 10.203 11.922 -0.332 1 96.44 64 PHE A O 1
ATOM 505 N N . GLY A 1 65 ? 11.82 13.266 0.419 1 96.69 65 GLY A N 1
ATOM 506 C CA . GLY A 1 65 ? 12.758 12.156 0.545 1 96.69 65 GLY A CA 1
ATOM 507 C C . GLY A 1 65 ? 12.289 11.094 1.525 1 96.69 65 GLY A C 1
ATOM 508 O O . GLY A 1 65 ? 12.477 9.898 1.287 1 96.69 65 GLY A O 1
ATOM 509 N N . ALA A 1 66 ? 11.703 11.516 2.566 1 95.12 66 ALA A N 1
ATOM 510 C CA . ALA A 1 66 ? 11.234 10.594 3.594 1 95.12 66 ALA A CA 1
ATOM 511 C C . ALA A 1 66 ? 10.133 9.688 3.055 1 95.12 66 ALA A C 1
ATOM 513 O O . ALA A 1 66 ? 10.148 8.477 3.273 1 95.12 66 ALA A O 1
ATOM 514 N N . ILE A 1 67 ? 9.211 10.258 2.375 1 96.44 67 ILE A N 1
ATOM 515 C CA . ILE A 1 67 ? 8.102 9.461 1.863 1 96.44 67 ILE A CA 1
ATOM 516 C C . ILE A 1 67 ? 8.586 8.57 0.728 1 96.44 67 ILE A C 1
ATOM 518 O O . ILE A 1 67 ? 8.125 7.434 0.578 1 96.44 67 ILE A O 1
ATOM 522 N N . LEU A 1 68 ? 9.453 9.094 -0.091 1 96.94 68 LEU A N 1
ATOM 523 C CA . LEU A 1 68 ? 10.047 8.289 -1.148 1 96.94 68 LEU A CA 1
ATOM 524 C C . LEU A 1 68 ? 10.711 7.035 -0.573 1 96.94 68 LEU A C 1
ATOM 526 O O . LEU A 1 68 ? 10.523 5.934 -1.093 1 96.94 68 LEU A O 1
ATOM 530 N N . ASP A 1 69 ? 11.438 7.285 0.462 1 95.5 69 ASP A N 1
ATOM 531 C CA . ASP A 1 69 ? 12.125 6.188 1.135 1 95.5 69 ASP A CA 1
ATOM 532 C C . ASP A 1 69 ? 11.133 5.168 1.687 1 95.5 69 ASP A C 1
ATOM 534 O O . ASP A 1 69 ? 11.266 3.969 1.431 1 95.5 69 ASP A O 1
ATOM 538 N N . GLN A 1 70 ? 10.18 5.59 2.359 1 94.75 70 GLN A N 1
ATOM 539 C CA . GLN A 1 70 ? 9.188 4.723 2.98 1 94.75 70 GLN A CA 1
ATOM 540 C C . GLN A 1 70 ? 8.43 3.908 1.933 1 94.75 70 GLN A C 1
ATOM 542 O O . GLN A 1 70 ? 8.203 2.711 2.115 1 94.75 70 GLN A O 1
ATOM 547 N N . LEU A 1 71 ? 8.039 4.477 0.856 1 97.38 71 LEU A N 1
ATOM 548 C CA . LEU A 1 71 ? 7.273 3.812 -0.191 1 97.38 71 LEU A CA 1
ATOM 549 C C . LEU A 1 71 ? 8.125 2.783 -0.922 1 97.38 71 LEU A C 1
ATOM 551 O O . LEU A 1 71 ? 7.645 1.704 -1.273 1 97.38 71 LEU A O 1
ATOM 555 N N . THR A 1 72 ? 9.367 3.186 -1.176 1 97.38 72 THR A N 1
ATOM 556 C CA . THR A 1 72 ? 10.25 2.26 -1.87 1 97.38 72 THR A CA 1
ATOM 557 C C . THR A 1 72 ? 10.414 0.965 -1.08 1 97.38 72 THR A C 1
ATOM 559 O O . THR A 1 72 ? 10.336 -0.127 -1.647 1 97.38 72 THR A O 1
ATOM 562 N N . ASP A 1 73 ? 10.57 1.112 0.202 1 95.31 73 ASP A N 1
ATOM 563 C CA . ASP A 1 73 ? 10.727 -0.057 1.061 1 95.31 73 ASP A CA 1
ATOM 564 C C . ASP A 1 73 ? 9.477 -0.938 1.024 1 95.31 73 ASP A C 1
ATOM 566 O O . ASP A 1 73 ? 9.57 -2.146 0.798 1 95.31 73 ASP A O 1
ATOM 570 N N . ARG A 1 74 ? 8.359 -0.372 1.181 1 96.62 74 ARG A N 1
ATOM 571 C CA . ARG A 1 74 ? 7.105 -1.115 1.284 1 96.62 74 ARG A CA 1
ATOM 572 C C . ARG A 1 74 ? 6.711 -1.716 -0.061 1 96.62 74 ARG A C 1
ATOM 574 O O . ARG A 1 74 ? 6.207 -2.84 -0.122 1 96.62 74 ARG A O 1
ATOM 581 N N . CYS A 1 75 ? 6.879 -1.003 -1.122 1 97.75 75 CYS A N 1
ATOM 582 C CA . CYS A 1 75 ? 6.559 -1.52 -2.447 1 97.75 75 CYS A CA 1
ATOM 583 C C . CYS A 1 75 ? 7.496 -2.658 -2.83 1 97.75 75 CYS A C 1
ATOM 585 O O . CYS A 1 75 ? 7.086 -3.605 -3.506 1 97.75 75 CYS A O 1
ATOM 587 N N . GLY A 1 76 ? 8.773 -2.49 -2.432 1 97.38 76 GLY A N 1
ATOM 588 C CA . GLY A 1 76 ? 9.703 -3.584 -2.66 1 97.38 76 GLY A CA 1
ATOM 589 C C . GLY A 1 76 ? 9.281 -4.879 -1.996 1 97.38 76 GLY A C 1
ATOM 590 O O . GLY A 1 76 ? 9.188 -5.922 -2.65 1 97.38 76 GLY A O 1
ATOM 591 N N . THR A 1 77 ? 9.016 -4.789 -0.719 1 97.38 77 THR A N 1
ATOM 592 C CA . THR A 1 77 ? 8.602 -5.969 0.031 1 97.38 77 THR A CA 1
ATOM 593 C C . THR A 1 77 ? 7.285 -6.516 -0.508 1 97.38 77 THR A C 1
ATOM 595 O O . THR A 1 77 ? 7.109 -7.73 -0.613 1 97.38 77 THR A O 1
ATOM 598 N N . MET A 1 78 ? 6.379 -5.68 -0.868 1 98.5 78 MET A N 1
ATOM 599 C CA . MET A 1 78 ? 5.102 -6.09 -1.446 1 98.5 78 MET A CA 1
ATOM 600 C C . MET A 1 78 ? 5.316 -6.887 -2.727 1 98.5 78 MET A C 1
ATOM 602 O O . MET A 1 78 ? 4.707 -7.941 -2.918 1 98.5 78 MET A O 1
ATOM 606 N N . SER A 1 79 ? 6.152 -6.367 -3.562 1 98.56 79 SER A N 1
ATOM 607 C CA . SER A 1 79 ? 6.422 -7.055 -4.82 1 98.56 79 SER A CA 1
ATOM 608 C C . SER A 1 79 ? 7.062 -8.414 -4.578 1 98.56 79 SER A C 1
ATOM 610 O O . SER A 1 79 ? 6.777 -9.375 -5.293 1 98.56 79 SER A O 1
ATOM 612 N N . LEU A 1 80 ? 7.941 -8.422 -3.613 1 98.12 80 LEU A N 1
ATOM 613 C CA . LEU A 1 80 ? 8.539 -9.703 -3.244 1 98.12 80 LEU A CA 1
ATOM 614 C C . LEU A 1 80 ? 7.48 -10.68 -2.764 1 98.12 80 LEU A C 1
ATOM 616 O O . LEU A 1 80 ? 7.488 -11.852 -3.15 1 98.12 80 LEU A O 1
ATOM 620 N N . CYS A 1 81 ? 6.543 -10.234 -1.984 1 98.38 81 CYS A N 1
ATOM 621 C CA . CYS A 1 81 ? 5.461 -11.078 -1.482 1 98.38 81 CYS A CA 1
ATOM 622 C C . CYS A 1 81 ? 4.582 -11.578 -2.623 1 98.38 81 CYS A C 1
ATOM 624 O O . CYS A 1 81 ? 4.105 -12.711 -2.596 1 98.38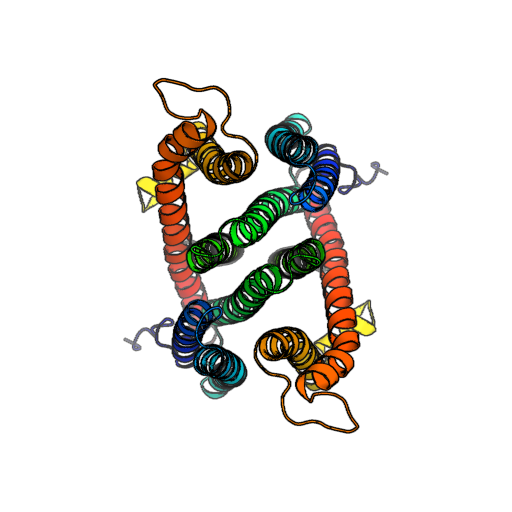 81 CYS A O 1
ATOM 626 N N . ILE A 1 82 ? 4.359 -10.75 -3.592 1 98.62 82 ILE A N 1
ATOM 627 C CA . ILE A 1 82 ? 3.58 -11.156 -4.758 1 98.62 82 ILE A CA 1
ATOM 628 C C . ILE A 1 82 ? 4.297 -12.289 -5.492 1 98.62 82 ILE A C 1
ATOM 630 O O . ILE A 1 82 ? 3.672 -13.281 -5.867 1 98.62 82 ILE A O 1
ATOM 634 N N . ALA A 1 83 ? 5.598 -12.133 -5.652 1 98.5 83 ALA A N 1
ATOM 635 C CA . ALA A 1 83 ? 6.375 -13.195 -6.289 1 98.5 83 ALA A CA 1
ATOM 636 C C . ALA A 1 83 ? 6.309 -14.484 -5.473 1 98.5 83 ALA A C 1
ATOM 638 O O . ALA A 1 83 ? 6.121 -15.57 -6.031 1 98.5 83 ALA A O 1
ATOM 639 N N . LEU A 1 84 ? 6.457 -14.312 -4.207 1 98.25 84 LEU A N 1
ATOM 640 C CA . LEU A 1 84 ? 6.426 -15.477 -3.326 1 98.25 84 LEU A CA 1
ATOM 641 C C . LEU A 1 84 ? 5.07 -16.172 -3.387 1 98.25 84 LEU A C 1
ATOM 643 O O . LEU A 1 84 ? 4.992 -17.406 -3.344 1 98.25 84 LEU A O 1
ATOM 647 N N . SER A 1 85 ? 4.051 -15.391 -3.459 1 98.12 85 SER A N 1
ATOM 648 C CA . SER A 1 85 ? 2.717 -15.961 -3.594 1 98.12 85 SER A CA 1
ATOM 649 C C . SER A 1 85 ? 2.602 -16.812 -4.859 1 98.12 85 SER A C 1
ATOM 651 O O . SER A 1 85 ? 1.873 -17.797 -4.883 1 98.12 85 SER A O 1
ATOM 653 N N . ASN A 1 86 ? 3.307 -16.406 -5.883 1 97.5 86 ASN A N 1
ATOM 654 C CA . ASN A 1 86 ? 3.338 -17.172 -7.125 1 97.5 86 ASN A CA 1
ATOM 655 C C . ASN A 1 86 ? 4.129 -18.469 -6.965 1 97.5 86 ASN A C 1
ATOM 657 O O . ASN A 1 86 ? 3.742 -19.5 -7.504 1 97.5 86 ASN A O 1
ATOM 661 N N . PHE A 1 87 ? 5.215 -18.344 -6.246 1 97.25 87 PHE A N 1
ATOM 662 C CA . PHE A 1 87 ? 6.098 -19.484 -6.066 1 97.25 87 PHE A CA 1
ATOM 663 C C . PHE A 1 87 ? 5.48 -20.5 -5.109 1 97.25 87 PHE A C 1
ATOM 665 O O . PHE A 1 87 ? 5.691 -21.703 -5.254 1 97.25 87 PHE A O 1
ATOM 672 N N . TYR A 1 88 ? 4.777 -20 -4.09 1 97.06 88 TYR A N 1
ATOM 673 C CA . TYR A 1 88 ? 4.141 -20.828 -3.076 1 97.06 88 TYR A CA 1
ATOM 674 C C . TYR A 1 88 ? 2.645 -20.547 -3.002 1 97.06 88 TYR A C 1
ATOM 676 O O . TYR A 1 88 ? 2.154 -20.016 -2.004 1 97.06 88 TYR A O 1
ATOM 684 N N . PRO A 1 89 ? 1.9 -21.078 -3.93 1 96.75 89 PRO A N 1
ATOM 685 C CA . PRO A 1 89 ? 0.485 -20.719 -4.055 1 96.75 89 PRO A CA 1
ATOM 686 C C . PRO A 1 89 ? -0.353 -21.203 -2.875 1 96.75 89 PRO A C 1
ATOM 688 O O . PRO A 1 89 ? -1.394 -20.625 -2.568 1 96.75 89 PRO A O 1
ATOM 691 N N . LYS A 1 90 ? 0.114 -22.234 -2.178 1 96.88 90 LYS A N 1
ATOM 692 C CA . LYS A 1 90 ? -0.595 -22.75 -1.012 1 96.88 90 LYS A CA 1
ATOM 693 C C . LYS A 1 90 ? -0.702 -21.703 0.085 1 96.88 90 LYS A C 1
ATOM 695 O O . LYS A 1 90 ? -1.646 -21.719 0.879 1 96.88 90 LYS A O 1
ATOM 700 N N . TYR A 1 91 ? 0.242 -20.75 0.053 1 97.62 91 TYR A N 1
ATOM 701 C CA . TYR A 1 91 ? 0.303 -19.75 1.117 1 97.62 91 TYR A CA 1
ATOM 702 C C . TYR A 1 91 ? -0.098 -18.375 0.6 1 97.62 91 TYR A C 1
ATOM 704 O O . TYR A 1 91 ? 0.272 -17.359 1.183 1 97.62 91 TYR A O 1
ATOM 712 N N . MET A 1 92 ? -0.813 -18.375 -0.465 1 98.06 92 MET A N 1
ATOM 713 C CA . MET A 1 92 ? -1.216 -17.125 -1.09 1 98.06 92 MET A CA 1
ATOM 714 C C . MET A 1 92 ? -1.944 -16.219 -0.092 1 98.06 92 MET A C 1
ATOM 716 O O . MET A 1 92 ? -1.659 -15.031 -0.002 1 98.06 92 MET A O 1
ATOM 720 N N . PHE A 1 93 ? -2.832 -16.828 0.679 1 98.44 93 PHE A N 1
ATOM 721 C CA . PHE A 1 93 ? -3.625 -16.078 1.642 1 98.44 93 PHE A CA 1
ATOM 722 C C . PHE A 1 93 ? -2.729 -15.383 2.664 1 98.44 93 PHE A C 1
ATOM 724 O O . PHE A 1 93 ? -2.947 -14.219 3.004 1 98.44 93 PHE A O 1
ATOM 731 N N . LEU A 1 94 ? -1.716 -16.047 3.107 1 98.06 94 LEU A N 1
ATOM 732 C CA . LEU A 1 94 ? -0.813 -15.5 4.117 1 98.06 94 LEU A CA 1
ATOM 733 C C . LEU A 1 94 ? -0.002 -14.344 3.549 1 98.06 94 LEU A C 1
ATOM 735 O O . LEU A 1 94 ? 0.248 -13.359 4.246 1 98.06 94 LEU A O 1
ATOM 739 N N . PHE A 1 95 ? 0.45 -14.453 2.316 1 98.44 95 PHE A N 1
ATOM 740 C CA . PHE A 1 95 ? 1.19 -13.367 1.683 1 98.44 95 PHE A CA 1
ATOM 741 C C . PHE A 1 95 ? 0.291 -12.156 1.461 1 98.44 95 PHE A C 1
ATOM 743 O O . PHE A 1 95 ? 0.729 -11.016 1.616 1 98.44 95 PHE A O 1
ATOM 750 N N . GLN A 1 96 ? -0.996 -12.445 1.072 1 98.62 96 GLN A N 1
ATOM 751 C CA . GLN A 1 96 ? -1.962 -11.359 0.937 1 98.62 96 GLN A CA 1
ATOM 752 C C . GLN A 1 96 ? -2.16 -10.633 2.264 1 98.62 96 GLN A C 1
ATOM 754 O O . GLN A 1 96 ? -2.131 -9.398 2.311 1 98.62 96 GLN A O 1
ATOM 759 N N . LEU A 1 97 ? -2.268 -11.398 3.305 1 98.38 97 LEU A N 1
ATOM 760 C CA . LEU A 1 97 ? -2.463 -10.805 4.625 1 98.38 97 LEU A CA 1
ATOM 761 C C . LEU A 1 97 ? -1.235 -10.008 5.051 1 98.38 97 LEU A C 1
ATOM 763 O O . LEU A 1 97 ? -1.362 -8.922 5.625 1 98.38 97 LEU A O 1
ATOM 767 N N . SER A 1 98 ? -0.093 -10.578 4.766 1 98.19 98 SER A N 1
ATOM 768 C CA . SER A 1 98 ? 1.146 -9.883 5.102 1 98.19 98 SER A CA 1
ATOM 769 C C . SER A 1 98 ? 1.225 -8.523 4.414 1 98.19 98 SER A C 1
ATOM 771 O O . SER A 1 98 ? 1.578 -7.523 5.043 1 98.19 98 SER A O 1
ATOM 773 N N . CYS A 1 99 ? 0.874 -8.469 3.135 1 98.44 99 CYS A N 1
ATOM 774 C CA . CYS A 1 99 ? 0.891 -7.219 2.381 1 98.44 99 CYS A CA 1
ATOM 775 C C . CYS A 1 99 ? -0.143 -6.238 2.922 1 98.44 99 CYS A C 1
ATOM 777 O O . CYS A 1 99 ? 0.141 -5.051 3.074 1 98.44 99 CYS A O 1
ATOM 779 N N . ILE A 1 100 ? -1.33 -6.754 3.25 1 98.56 100 ILE A N 1
ATOM 780 C CA . ILE A 1 100 ? -2.414 -5.918 3.756 1 98.56 100 ILE A CA 1
ATOM 781 C C . ILE A 1 100 ? -1.993 -5.27 5.074 1 98.56 100 ILE A C 1
ATOM 783 O O . ILE A 1 100 ? -2.131 -4.059 5.25 1 98.56 100 ILE A O 1
ATOM 787 N N . ILE A 1 101 ? -1.477 -6.066 5.922 1 98.12 101 ILE A N 1
ATOM 788 C CA . ILE A 1 101 ? -1.092 -5.574 7.242 1 98.12 101 ILE A CA 1
ATOM 789 C C . ILE A 1 101 ? 0.031 -4.551 7.102 1 98.12 101 ILE A C 1
ATOM 791 O O . ILE A 1 101 ? -0.031 -3.467 7.691 1 98.12 101 ILE A O 1
ATOM 795 N N . ASP A 1 102 ? 0.998 -4.809 6.348 1 97.75 102 ASP A N 1
ATOM 796 C CA . ASP A 1 102 ? 2.145 -3.918 6.203 1 97.75 102 ASP A CA 1
ATOM 797 C C . ASP A 1 102 ? 1.723 -2.572 5.617 1 97.75 102 ASP A C 1
ATOM 799 O O . ASP A 1 102 ? 2.041 -1.52 6.176 1 97.75 102 ASP A O 1
ATOM 803 N N . ILE A 1 103 ? 0.965 -2.613 4.551 1 98.12 103 ILE A N 1
ATOM 804 C CA . ILE A 1 103 ? 0.588 -1.397 3.836 1 98.12 103 ILE A CA 1
ATOM 805 C C . ILE A 1 103 ? -0.421 -0.604 4.664 1 98.12 103 ILE A C 1
ATOM 807 O O . ILE A 1 103 ? -0.207 0.576 4.953 1 98.12 103 ILE A O 1
ATOM 811 N N . ALA A 1 104 ? -1.464 -1.239 5.125 1 98.25 104 ALA A N 1
ATOM 812 C CA . ALA A 1 104 ? -2.551 -0.541 5.809 1 98.25 104 ALA A CA 1
ATOM 813 C C . ALA A 1 104 ? -2.078 0.036 7.141 1 98.25 104 ALA A C 1
ATOM 815 O O . ALA A 1 104 ? -2.391 1.183 7.473 1 98.25 104 ALA A O 1
ATOM 816 N N . CYS A 1 105 ? -1.322 -0.711 7.871 1 97.31 105 CYS A N 1
ATOM 817 C CA . CYS A 1 105 ? -0.928 -0.284 9.211 1 97.31 105 CYS A CA 1
ATOM 818 C C . CYS A 1 105 ? 0.072 0.864 9.141 1 97.31 105 CYS A C 1
ATOM 820 O O . CYS A 1 105 ? -0.023 1.822 9.914 1 97.31 105 CYS A O 1
ATOM 822 N N . HIS A 1 106 ? 0.963 0.761 8.18 1 96.69 106 HIS A N 1
ATOM 823 C CA . HIS A 1 106 ? 1.922 1.853 8.055 1 96.69 106 HIS A CA 1
ATOM 824 C C . HIS A 1 106 ? 1.258 3.105 7.492 1 96.69 106 HIS A C 1
ATOM 826 O O . HIS A 1 106 ? 1.568 4.223 7.918 1 96.69 106 HIS A O 1
ATOM 832 N N . TRP A 1 107 ? 0.373 2.887 6.582 1 97.31 107 TRP A N 1
ATOM 833 C CA . TRP A 1 107 ? -0.328 4.004 5.961 1 97.31 107 TRP A CA 1
ATOM 834 C C . TRP A 1 107 ? -1.148 4.773 6.992 1 97.31 107 TRP A C 1
ATOM 836 O O . TRP A 1 107 ? -0.97 5.984 7.156 1 97.31 107 TRP A O 1
ATOM 846 N N . ILE A 1 108 ? -1.924 4.09 7.781 1 96.44 108 ILE A N 1
ATOM 847 C CA . ILE A 1 108 ? -2.795 4.758 8.742 1 96.44 108 ILE A CA 1
ATOM 848 C C . ILE A 1 108 ? -1.954 5.387 9.852 1 96.44 108 ILE A C 1
ATOM 850 O O . ILE A 1 108 ? -2.295 6.453 10.367 1 96.44 108 ILE A O 1
ATOM 854 N N . TYR A 1 109 ? -0.878 4.789 10.203 1 94.25 109 TYR A N 1
ATOM 855 C CA . TYR A 1 109 ? -0.018 5.344 11.242 1 94.25 109 TYR A CA 1
ATOM 856 C C . TYR A 1 109 ? 0.598 6.664 10.789 1 94.25 109 TYR A C 1
ATOM 858 O O . TYR A 1 109 ? 0.565 7.656 11.523 1 94.25 109 TYR A O 1
ATOM 866 N N . LEU A 1 110 ? 1.117 6.645 9.625 1 93.31 110 LEU A N 1
ATOM 867 C CA . LEU A 1 110 ? 1.704 7.875 9.102 1 93.31 110 LEU A CA 1
ATOM 868 C C . LEU A 1 110 ? 0.648 8.969 8.969 1 93.31 110 LEU A C 1
ATOM 870 O O . LEU A 1 110 ? 0.898 10.125 9.305 1 93.31 110 LEU A O 1
ATOM 874 N N . HIS A 1 111 ? -0.467 8.57 8.477 1 92.31 111 HIS A N 1
ATOM 875 C CA . HIS A 1 111 ? -1.588 9.492 8.336 1 92.31 111 HIS A CA 1
ATOM 876 C C . HIS A 1 111 ? -1.936 10.141 9.672 1 92.31 111 HIS A C 1
ATOM 878 O O . HIS A 1 111 ? -2.059 11.367 9.758 1 92.31 111 HIS A O 1
ATOM 884 N N . SER A 1 112 ? -2.031 9.367 10.672 1 92 112 SER A N 1
ATOM 885 C CA . SER A 1 112 ? -2.379 9.859 12 1 92 112 SER A CA 1
ATOM 886 C C . SER A 1 112 ? -1.273 10.742 12.57 1 92 112 SER A C 1
ATOM 888 O O . SER A 1 112 ? -1.551 11.742 13.234 1 92 112 SER A O 1
ATOM 890 N N . SER A 1 113 ? -0.042 10.469 12.32 1 89.5 113 SER A N 1
ATOM 891 C CA . SER A 1 113 ? 1.095 11.219 12.844 1 89.5 113 SER A CA 1
ATOM 892 C C . SER A 1 113 ? 1.158 12.617 12.25 1 89.5 113 SER A C 1
ATOM 894 O O . SER A 1 113 ? 1.474 13.578 12.953 1 89.5 113 SER A O 1
ATOM 896 N N . ILE A 1 114 ? 0.83 12.711 11.047 1 87.44 114 ILE A N 1
ATOM 897 C CA . ILE A 1 114 ? 0.855 14 10.375 1 87.44 114 ILE A CA 1
ATOM 898 C C . ILE A 1 114 ? -0.285 14.875 10.891 1 87.44 114 ILE A C 1
ATOM 900 O O . ILE A 1 114 ? -0.116 16.078 11.07 1 87.44 114 ILE A O 1
ATOM 904 N N . LEU A 1 115 ? -1.422 14.312 11.117 1 86.94 115 LEU A N 1
ATOM 905 C CA . LEU A 1 115 ? -2.594 15.047 11.57 1 86.94 115 LEU A CA 1
ATOM 906 C C . LEU A 1 115 ? -2.416 15.508 13.016 1 86.94 115 LEU A C 1
ATOM 908 O O . LEU A 1 115 ? -2.963 16.531 13.414 1 86.94 115 LEU A O 1
ATOM 912 N N . GLN A 1 116 ? -1.761 14.703 13.844 1 80 116 GLN A N 1
ATOM 913 C CA . GLN A 1 116 ? -1.502 15.062 15.242 1 80 116 GLN A CA 1
ATOM 914 C C . GLN A 1 116 ? -0.733 16.375 15.336 1 80 116 GLN A C 1
ATOM 916 O O . GLN A 1 116 ? -0.956 17.172 16.25 1 80 116 GLN A O 1
ATOM 921 N N . GLY A 1 117 ? 0.208 16.656 14.578 1 63.72 117 GLY A N 1
ATOM 922 C CA . GLY A 1 117 ? 0.965 17.906 14.609 1 63.72 117 GLY A CA 1
ATOM 923 C C . GLY A 1 117 ? 0.115 19.125 14.328 1 63.72 117 GLY A C 1
ATOM 924 O O . GLY A 1 117 ? 0.514 20.25 14.641 1 63.72 117 GLY A O 1
ATOM 925 N N . LYS A 1 118 ? -1.045 19.047 13.805 1 58.47 118 LYS A N 1
ATOM 926 C CA . LYS A 1 118 ? -1.876 20.188 13.422 1 58.47 118 LYS A CA 1
ATOM 927 C C . LYS A 1 118 ? -2.877 20.531 14.516 1 58.47 118 LYS A C 1
ATOM 929 O O . LYS A 1 118 ? -3.32 21.672 14.625 1 58.47 118 LYS A O 1
ATOM 934 N N . THR A 1 119 ? -3.275 19.422 15.266 1 57.47 119 THR A N 1
ATOM 935 C CA . THR A 1 119 ? -4.414 19.734 16.125 1 57.47 119 THR A CA 1
ATOM 936 C C . THR A 1 119 ? -3.986 19.797 17.578 1 57.47 119 THR A C 1
ATOM 938 O O . THR A 1 119 ? -3.127 20.594 17.953 1 57.47 119 THR A O 1
ATOM 941 N N . SER A 1 120 ? -4.547 18.828 18.609 1 54.78 120 SER A N 1
ATOM 942 C CA . SER A 1 120 ? -4.598 18.891 20.078 1 54.78 120 SER A CA 1
ATOM 943 C C . SER A 1 120 ? -3.416 18.156 20.703 1 54.78 120 SER A C 1
ATOM 945 O O . SER A 1 120 ? -2.896 17.203 20.125 1 54.78 120 SER A O 1
ATOM 947 N N . HIS A 1 121 ? -2.734 18.719 21.641 1 53.84 121 HIS A N 1
ATOM 948 C CA . HIS A 1 121 ? -1.656 18.219 22.484 1 53.84 121 HIS A CA 1
ATOM 949 C C . HIS A 1 121 ? -2.076 16.953 23.219 1 53.84 121 HIS A C 1
ATOM 951 O O . HIS A 1 121 ? -1.27 16.344 23.922 1 53.84 121 HIS A O 1
ATOM 957 N N . LYS A 1 122 ? -3.332 16.484 23.109 1 58.66 122 LYS A N 1
ATOM 958 C CA . LYS A 1 122 ? -3.787 15.391 23.969 1 58.66 122 LYS A CA 1
ATOM 959 C C . LYS A 1 122 ? -3.588 14.039 23.297 1 58.66 122 LYS A C 1
ATOM 961 O O . LYS A 1 122 ? -4.328 13.094 23.562 1 58.66 122 LYS A O 1
ATOM 966 N N . PHE A 1 123 ? -2.475 13.734 22.562 1 60.28 123 PHE A N 1
ATOM 967 C CA . PHE A 1 123 ? -2.373 12.531 21.75 1 60.28 123 PHE A CA 1
ATOM 968 C C . PHE A 1 123 ? -1.654 11.422 22.5 1 60.28 123 PHE A C 1
ATOM 970 O O . PHE A 1 123 ? -0.794 11.688 23.344 1 60.28 123 PHE A O 1
ATOM 977 N N . VAL A 1 124 ? -2.312 10.141 22.469 1 57.88 124 VAL A N 1
ATOM 978 C CA . VAL A 1 124 ? -1.659 8.938 22.969 1 57.88 124 VAL A CA 1
ATOM 979 C C . VAL A 1 124 ? -0.352 8.703 22.219 1 57.88 124 VAL A C 1
ATOM 981 O O . VAL A 1 124 ? -0.329 8.711 20.984 1 57.88 124 VAL A O 1
ATOM 984 N N . ASP A 1 125 ? 0.732 8.938 22.922 1 62.34 125 ASP A N 1
ATOM 985 C CA . ASP A 1 125 ? 2.053 8.711 22.344 1 62.34 125 ASP A CA 1
ATOM 986 C C . ASP A 1 125 ? 2.445 7.238 22.422 1 62.34 125 ASP A C 1
ATOM 988 O O . ASP A 1 125 ? 1.975 6.512 23.297 1 62.34 125 ASP A O 1
ATOM 992 N N . MET A 1 126 ? 2.934 6.719 21.344 1 59.22 126 MET A N 1
ATOM 993 C CA . MET A 1 126 ? 3.506 5.375 21.312 1 59.22 126 MET A CA 1
ATOM 994 C C . MET A 1 126 ? 4.301 5.098 22.578 1 59.22 126 MET A C 1
ATOM 996 O O . MET A 1 126 ? 4.578 3.943 22.906 1 59.22 126 MET A O 1
ATOM 1000 N N . SER A 1 127 ? 4.645 6.137 23.156 1 56.19 127 SER A N 1
ATOM 1001 C CA . SER A 1 127 ? 5.441 6.008 24.375 1 56.19 127 SER A CA 1
ATOM 1002 C C . SER A 1 127 ? 4.641 5.359 25.5 1 56.19 127 SER A C 1
ATOM 1004 O O . SER A 1 127 ? 5.211 4.844 26.469 1 56.19 127 SER A O 1
ATOM 1006 N N . GLY A 1 128 ? 3.377 5.391 25.297 1 59.38 128 GLY A N 1
ATOM 1007 C CA . GLY A 1 128 ? 2.598 4.719 26.328 1 59.38 128 GLY A CA 1
ATOM 1008 C C . GLY A 1 128 ? 2.758 3.211 26.297 1 59.38 128 GLY A C 1
ATOM 1009 O O . GLY A 1 128 ? 2.555 2.547 27.328 1 59.38 128 GLY A O 1
ATOM 1010 N N . ASN A 1 129 ? 3.156 2.764 25.156 1 64.56 129 ASN A N 1
ATOM 1011 C CA . ASN A 1 129 ? 3.473 1.344 25.062 1 64.56 129 ASN A CA 1
ATOM 1012 C C . ASN A 1 129 ? 4.977 1.098 25.125 1 64.56 129 ASN A C 1
ATOM 1014 O O . ASN A 1 129 ? 5.719 1.541 24.234 1 64.56 129 ASN A O 1
ATOM 1018 N N . PRO A 1 130 ? 5.453 0.48 26.234 1 69.19 130 PRO A N 1
ATOM 1019 C CA . PRO A 1 130 ? 6.895 0.285 26.406 1 69.19 130 PRO A CA 1
ATOM 1020 C C . PRO A 1 130 ? 7.547 -0.407 25.219 1 69.19 130 PRO A C 1
ATOM 1022 O O . PRO A 1 130 ? 8.688 -0.092 24.859 1 69.19 130 PRO A O 1
ATOM 1025 N N . ILE A 1 131 ? 6.828 -1.266 24.609 1 70.56 131 ILE A N 1
ATOM 1026 C CA . ILE A 1 131 ? 7.383 -1.975 23.469 1 70.56 131 ILE A CA 1
ATOM 1027 C C . ILE A 1 131 ? 7.59 -1.001 22.312 1 70.56 131 ILE A C 1
ATOM 1029 O O . ILE A 1 131 ? 8.648 -0.992 21.688 1 70.56 131 ILE A O 1
ATOM 1033 N N . MET A 1 132 ? 6.645 -0.321 22.094 1 75.12 132 MET A N 1
ATOM 1034 C CA . MET A 1 132 ? 6.711 0.625 20.984 1 75.12 132 MET A CA 1
ATOM 1035 C C . MET A 1 132 ? 7.762 1.701 21.25 1 75.12 132 MET A C 1
ATOM 1037 O O . MET A 1 132 ? 8.453 2.139 20.328 1 75.12 132 MET A O 1
ATOM 1041 N N . LYS A 1 133 ? 7.832 2.012 22.484 1 74.38 133 LYS A N 1
ATOM 1042 C CA . LYS A 1 133 ? 8.859 2.982 22.859 1 74.38 133 LYS A CA 1
ATOM 1043 C C . LYS A 1 133 ? 10.258 2.451 22.562 1 74.38 133 LYS A C 1
ATOM 1045 O O . LYS A 1 133 ? 11.07 3.139 21.938 1 74.38 133 LYS A O 1
ATOM 1050 N N . TRP A 1 134 ? 10.391 1.225 22.984 1 75.19 134 TRP A N 1
ATOM 1051 C CA . TRP A 1 134 ? 11.695 0.609 22.75 1 75.19 134 TRP A CA 1
ATOM 1052 C C . TRP A 1 134 ? 11.961 0.435 21.266 1 75.19 134 TRP A C 1
ATOM 1054 O O . TRP A 1 134 ? 13.078 0.658 20.797 1 75.19 134 TRP A O 1
ATOM 1064 N N . TYR A 1 135 ? 10.969 0.131 20.609 1 74 135 TYR A N 1
ATOM 1065 C CA . TYR A 1 135 ? 11.055 -0.097 19.172 1 74 135 TYR A CA 1
ATOM 1066 C C . TYR A 1 135 ? 11.461 1.178 18.438 1 74 135 TYR A C 1
ATOM 1068 O O . TYR A 1 135 ? 12.305 1.145 17.531 1 74 135 TYR A O 1
ATOM 1076 N N . TYR A 1 136 ? 11.031 2.232 18.891 1 73.5 136 TYR A N 1
ATOM 1077 C CA . TYR A 1 136 ? 11.25 3.463 18.141 1 73.5 136 TYR A CA 1
ATOM 1078 C C . TYR A 1 136 ? 12.414 4.258 18.719 1 73.5 136 TYR A C 1
ATOM 1080 O O . TYR A 1 136 ? 12.977 5.121 18.047 1 73.5 136 TYR A O 1
ATOM 1088 N N . THR A 1 137 ? 12.742 3.947 19.922 1 75.25 137 THR A N 1
ATOM 1089 C CA . THR A 1 137 ? 13.812 4.723 20.531 1 75.25 137 THR A CA 1
ATOM 1090 C C . THR A 1 137 ? 15.172 4.09 20.25 1 75.25 137 THR A C 1
ATOM 1092 O O . THR A 1 137 ? 16.172 4.789 20.156 1 75.25 137 THR A O 1
ATOM 1095 N N . SER A 1 138 ? 15.164 2.812 20.062 1 80.56 138 SER A N 1
ATOM 1096 C CA . SER A 1 138 ? 16.422 2.129 19.812 1 80.56 138 SER A CA 1
ATOM 1097 C C . SER A 1 138 ? 16.641 1.913 18.312 1 80.56 138 SER A C 1
ATOM 1099 O O . SER A 1 138 ? 16.016 1.035 17.703 1 80.56 138 SER A O 1
ATOM 1101 N N . LYS A 1 139 ? 17.562 2.514 17.719 1 81.56 139 LYS A N 1
ATOM 1102 C CA . LYS A 1 139 ? 17.875 2.416 16.297 1 81.56 139 LYS A CA 1
ATOM 1103 C C . LYS A 1 139 ? 18.344 1.008 15.93 1 81.56 139 LYS A C 1
ATOM 1105 O O . LYS A 1 139 ? 17.906 0.452 14.914 1 81.56 139 LYS A O 1
ATOM 1110 N N . PRO A 1 140 ? 19.141 0.445 16.75 1 83.62 140 PRO A N 1
ATOM 1111 C CA . PRO A 1 140 ? 19.578 -0.921 16.438 1 83.62 140 PRO A CA 1
ATOM 1112 C C . PRO A 1 140 ? 18.406 -1.911 16.406 1 83.62 140 PRO A C 1
ATOM 1114 O O . PRO A 1 140 ? 18.391 -2.824 15.578 1 83.62 140 PRO A O 1
ATOM 1117 N N . VAL A 1 141 ? 17.531 -1.714 17.312 1 85.94 141 VAL A N 1
ATOM 1118 C CA . VAL A 1 141 ? 16.391 -2.615 17.359 1 85.94 141 VAL A CA 1
ATOM 1119 C C . VAL A 1 141 ? 15.531 -2.439 16.109 1 85.94 141 VAL A C 1
ATOM 1121 O O . VAL A 1 141 ? 15.102 -3.422 15.5 1 85.94 141 VAL A O 1
ATOM 1124 N N . LEU A 1 142 ? 15.344 -1.247 15.805 1 84.12 142 LEU A N 1
ATOM 1125 C CA . LEU A 1 142 ? 14.586 -0.962 14.594 1 84.12 142 LEU A CA 1
ATOM 1126 C C . LEU A 1 142 ? 15.258 -1.582 13.375 1 84.12 142 LEU A C 1
ATOM 1128 O O . LEU A 1 142 ? 14.594 -2.223 12.555 1 84.12 142 LEU A O 1
ATOM 1132 N N . PHE A 1 143 ? 16.516 -1.444 13.305 1 85 143 PHE A N 1
ATOM 1133 C CA . PHE A 1 143 ? 17.281 -1.986 12.18 1 85 143 PHE A CA 1
ATOM 1134 C C . PHE A 1 143 ? 17.203 -3.508 12.156 1 85 143 PHE A C 1
ATOM 1136 O O . PHE A 1 143 ? 17 -4.105 11.094 1 85 143 PHE A O 1
ATOM 1143 N N . PHE A 1 144 ? 17.344 -4.055 13.281 1 88.75 144 PHE A N 1
ATOM 1144 C CA . PHE A 1 144 ? 17.297 -5.504 13.406 1 88.75 144 PHE A CA 1
ATOM 1145 C C . PHE A 1 144 ? 15.93 -6.039 12.977 1 88.75 144 PHE A C 1
ATOM 1147 O O . PHE A 1 144 ? 15.852 -7.047 12.266 1 88.75 144 PHE A O 1
ATOM 1154 N N . MET A 1 145 ? 14.945 -5.398 13.32 1 89.56 145 MET A N 1
ATOM 1155 C CA . MET A 1 145 ? 13.586 -5.828 12.977 1 89.56 145 MET A CA 1
ATOM 1156 C C . MET A 1 145 ? 13.336 -5.699 11.477 1 89.56 145 MET A C 1
ATOM 1158 O O . MET A 1 145 ? 12.766 -6.602 10.859 1 89.56 145 MET A O 1
ATOM 1162 N N . CYS A 1 146 ? 13.766 -4.617 10.938 1 88.44 146 CYS A N 1
ATOM 1163 C CA . CYS A 1 146 ? 13.578 -4.391 9.508 1 88.44 146 CYS A CA 1
ATOM 1164 C C . CYS A 1 146 ? 14.414 -5.367 8.688 1 88.44 146 CYS A C 1
ATOM 1166 O O . CYS A 1 146 ? 13.922 -5.949 7.719 1 88.44 146 CYS A O 1
ATOM 1168 N N . ALA A 1 147 ? 15.617 -5.543 9.133 1 90.06 147 ALA A N 1
ATOM 1169 C CA . ALA A 1 147 ? 16.516 -6.461 8.438 1 90.06 147 ALA A CA 1
ATOM 1170 C C . ALA A 1 147 ? 16.016 -7.902 8.555 1 90.06 147 ALA A C 1
ATOM 1172 O O . ALA A 1 147 ? 16.078 -8.664 7.586 1 90.06 147 ALA A O 1
ATOM 1173 N N . GLY A 1 148 ? 15.586 -8.219 9.742 1 92.5 148 GLY A N 1
ATOM 1174 C CA . GLY A 1 148 ? 15.055 -9.555 9.945 1 92.5 148 GLY A CA 1
ATOM 1175 C C . GLY A 1 148 ? 13.82 -9.844 9.117 1 92.5 148 GLY A C 1
ATOM 1176 O O . GLY A 1 148 ? 13.672 -10.938 8.57 1 92.5 148 GLY A O 1
ATOM 1177 N N . ASN A 1 149 ? 12.969 -8.891 9.078 1 94.44 149 ASN A N 1
ATOM 1178 C CA . ASN A 1 149 ? 11.781 -9.039 8.25 1 94.44 149 ASN A CA 1
ATOM 1179 C C . ASN A 1 149 ? 12.141 -9.258 6.781 1 94.44 149 ASN A C 1
ATOM 1181 O O . ASN A 1 149 ? 11.617 -10.164 6.137 1 94.44 149 ASN A O 1
ATOM 1185 N N . GLU A 1 150 ? 13.047 -8.484 6.297 1 93.81 150 GLU A N 1
ATOM 1186 C CA . GLU A 1 150 ? 13.484 -8.602 4.91 1 93.81 150 GLU A CA 1
ATOM 1187 C C . GLU A 1 150 ? 14.195 -9.93 4.668 1 93.81 150 GLU A C 1
ATOM 1189 O O . GLU A 1 150 ? 14.031 -10.547 3.611 1 93.81 150 GLU A O 1
ATOM 1194 N N . LEU A 1 151 ? 14.945 -10.289 5.633 1 94.38 151 LEU A N 1
ATOM 1195 C CA . LEU A 1 151 ? 15.672 -11.555 5.527 1 94.38 151 LEU A CA 1
ATOM 1196 C C . LEU A 1 151 ? 14.695 -12.719 5.395 1 94.38 151 LEU A C 1
ATOM 1198 O O . LEU A 1 151 ? 14.961 -13.672 4.652 1 94.38 151 LEU A O 1
ATOM 1202 N N . PHE A 1 152 ? 13.633 -12.703 6.082 1 97.19 152 PHE A N 1
ATOM 1203 C CA . PHE A 1 152 ? 12.641 -13.773 6.02 1 97.19 152 PHE A CA 1
ATOM 1204 C C . PHE A 1 152 ? 12.109 -13.938 4.602 1 97.19 152 PHE A C 1
ATOM 1206 O O . PHE A 1 152 ? 12.18 -15.031 4.035 1 97.19 152 PHE A O 1
ATOM 1213 N N . PHE A 1 153 ? 11.664 -12.898 3.986 1 97.06 153 PHE A N 1
ATOM 1214 C CA . PHE A 1 153 ? 11.055 -12.984 2.664 1 97.06 153 PHE A CA 1
ATOM 1215 C C . PHE A 1 153 ? 12.109 -13.266 1.599 1 97.06 153 PHE A C 1
ATOM 1217 O O . PHE A 1 153 ? 11.859 -14.023 0.658 1 97.06 153 PHE A O 1
ATOM 1224 N N . ALA A 1 154 ? 13.266 -12.641 1.783 1 95.69 154 ALA A N 1
ATOM 1225 C CA . ALA A 1 154 ? 14.336 -12.859 0.822 1 95.69 154 ALA A CA 1
ATOM 1226 C C . ALA A 1 154 ? 14.812 -14.312 0.856 1 95.69 154 ALA A C 1
ATOM 1228 O O . ALA A 1 154 ? 15.109 -14.898 -0.187 1 95.69 154 ALA A O 1
ATOM 1229 N N . SER A 1 155 ? 14.945 -14.852 2.037 1 96.06 155 SER A N 1
ATOM 1230 C CA . SER A 1 155 ? 15.359 -16.25 2.15 1 96.06 155 SER A CA 1
ATOM 1231 C C . SER A 1 155 ? 14.32 -17.188 1.544 1 96.06 155 SER A C 1
ATOM 1233 O O . SER A 1 155 ? 14.672 -18.172 0.889 1 96.06 155 SER A O 1
ATOM 1235 N N . LEU A 1 156 ? 13.094 -16.922 1.802 1 96.19 156 LEU A N 1
ATOM 1236 C CA . LEU A 1 156 ? 12.031 -17.703 1.191 1 96.19 156 LEU A CA 1
ATOM 1237 C C . LEU A 1 156 ? 12.117 -17.656 -0.33 1 96.19 156 LEU A C 1
ATOM 1239 O O . LEU A 1 156 ? 11.867 -18.656 -1.008 1 96.19 156 LEU A O 1
ATOM 1243 N N . TYR A 1 157 ? 12.438 -16.484 -0.83 1 97.38 157 TYR A N 1
ATOM 1244 C CA . TYR A 1 157 ? 12.602 -16.281 -2.266 1 97.38 157 TYR A CA 1
ATOM 1245 C C . TYR A 1 157 ? 13.742 -17.141 -2.803 1 97.38 157 TYR A C 1
ATOM 1247 O O . TYR A 1 157 ? 13.578 -17.875 -3.787 1 97.38 157 TYR A O 1
ATOM 1255 N N . LEU A 1 158 ? 14.844 -17.109 -2.156 1 96.12 158 LEU A N 1
ATOM 1256 C CA . LEU A 1 158 ? 16.016 -17.844 -2.615 1 96.12 158 LEU A CA 1
ATOM 1257 C C . LEU A 1 158 ? 15.797 -19.359 -2.463 1 96.12 158 LEU A C 1
ATOM 1259 O O . LEU A 1 158 ? 16.297 -20.141 -3.273 1 96.12 158 LEU A O 1
ATOM 1263 N N . CYS A 1 159 ? 15.031 -19.781 -1.474 1 94.81 159 CYS A N 1
ATOM 1264 C CA . CYS A 1 159 ? 14.734 -21.188 -1.232 1 94.81 159 CYS A CA 1
ATOM 1265 C C . CYS A 1 159 ? 14.016 -21.812 -2.428 1 94.81 159 CYS A C 1
ATOM 1267 O O . CYS A 1 159 ? 14.125 -23.016 -2.666 1 94.81 159 CYS A O 1
ATOM 1269 N N . HIS A 1 160 ? 13.344 -21 -3.094 1 94.81 160 HIS A N 1
ATOM 1270 C CA . HIS A 1 160 ? 12.609 -21.5 -4.25 1 94.81 160 HIS A CA 1
ATOM 1271 C C . HIS A 1 160 ? 13.555 -21.891 -5.375 1 94.81 160 HIS A C 1
ATOM 1273 O O . HIS A 1 160 ? 13.266 -22.828 -6.137 1 94.81 160 HIS A O 1
ATOM 1279 N N . PHE A 1 161 ? 14.719 -21.25 -5.441 1 94.38 161 PHE A N 1
ATOM 1280 C CA . PHE A 1 161 ? 15.594 -21.453 -6.586 1 94.38 161 PHE A CA 1
ATOM 1281 C C . PHE A 1 161 ? 16.797 -22.312 -6.199 1 94.38 161 PHE A C 1
ATOM 1283 O O . PHE A 1 161 ? 17.297 -23.078 -7.02 1 94.38 161 PHE A O 1
ATOM 1290 N N . ILE A 1 162 ? 17.25 -22.109 -4.984 1 90.94 162 ILE A N 1
ATOM 1291 C CA . ILE A 1 162 ? 18.469 -22.797 -4.582 1 90.94 162 ILE A CA 1
ATOM 1292 C C . ILE A 1 162 ? 18.359 -23.219 -3.117 1 90.94 162 ILE A C 1
ATOM 1294 O O . ILE A 1 162 ? 17.656 -22.578 -2.33 1 90.94 162 ILE A O 1
ATOM 1298 N N . THR A 1 163 ? 18.938 -24.234 -2.771 1 84.81 163 THR A N 1
ATOM 1299 C CA . THR A 1 163 ? 18.984 -24.672 -1.385 1 84.81 163 THR A CA 1
ATOM 1300 C C . THR A 1 163 ? 20.109 -23.984 -0.624 1 84.81 163 THR A C 1
ATOM 1302 O O . THR A 1 163 ? 19.969 -23.703 0.568 1 84.81 163 THR A O 1
ATOM 1305 N N . GLY A 1 164 ? 21.0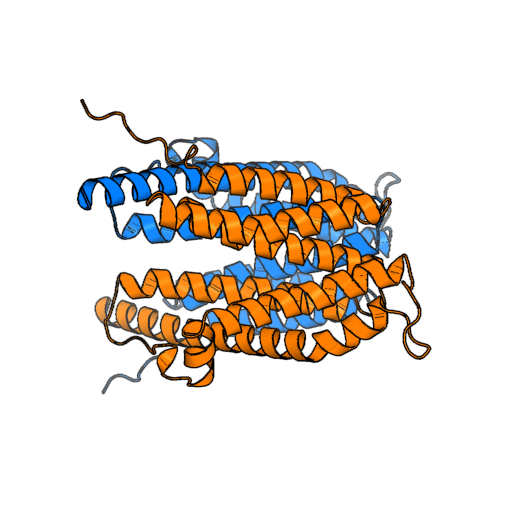47 -23.484 -1.322 1 83.31 164 GLY A N 1
ATOM 1306 C CA . GLY A 1 164 ? 22.234 -22.938 -0.696 1 83.31 164 GLY A CA 1
ATOM 1307 C C . GLY A 1 164 ? 23.125 -23.984 -0.071 1 83.31 164 GLY A C 1
ATOM 1308 O O . GLY A 1 164 ? 22.875 -25.188 -0.204 1 83.31 164 GLY A O 1
ATOM 1309 N N . PRO A 1 165 ? 24.219 -23.562 0.433 1 85.56 165 PRO A N 1
ATOM 1310 C CA . PRO A 1 165 ? 25.109 -24.516 1.094 1 85.56 165 PRO A CA 1
ATOM 1311 C C . PRO A 1 165 ? 24.438 -25.25 2.248 1 85.56 165 PRO A C 1
ATOM 1313 O O . PRO A 1 165 ? 23.594 -24.672 2.939 1 85.56 165 PRO A O 1
ATOM 1316 N N . MET A 1 166 ? 24.75 -26.484 2.395 1 86.75 166 MET A N 1
ATOM 1317 C CA . MET A 1 166 ? 24.141 -27.297 3.443 1 86.75 166 MET A CA 1
ATOM 1318 C C . MET A 1 166 ? 24.812 -27.047 4.785 1 86.75 166 MET A C 1
ATOM 1320 O O . MET A 1 166 ? 26.047 -27.031 4.871 1 86.75 166 MET A O 1
ATOM 1324 N N . ILE A 1 167 ? 24.125 -26.609 5.684 1 85.12 167 ILE A N 1
ATOM 1325 C CA . ILE A 1 167 ? 24.594 -26.438 7.055 1 85.12 167 ILE A CA 1
ATOM 1326 C C . ILE A 1 167 ? 23.797 -27.344 7.988 1 85.12 167 ILE A C 1
ATOM 1328 O O . ILE A 1 167 ? 22.594 -27.172 8.164 1 85.12 167 ILE A O 1
ATOM 1332 N N . ALA A 1 168 ? 24.484 -28.297 8.633 1 85.25 168 ALA A N 1
ATOM 1333 C CA . ALA A 1 168 ? 23.859 -29.25 9.562 1 85.25 168 ALA A CA 1
ATOM 1334 C C . ALA A 1 168 ? 22.688 -29.969 8.906 1 85.25 168 ALA A C 1
ATOM 1336 O O . ALA A 1 168 ? 21.625 -30.125 9.516 1 85.25 168 ALA A O 1
ATOM 1337 N N . GLY A 1 169 ? 22.703 -30.281 7.609 1 81.38 169 GLY A N 1
ATOM 1338 C CA . GLY A 1 169 ? 21.703 -31.062 6.879 1 81.38 169 GLY A CA 1
ATOM 1339 C C . GLY A 1 169 ? 20.594 -30.219 6.285 1 81.38 169 GLY A C 1
ATOM 1340 O O . GLY A 1 169 ? 19.703 -30.734 5.609 1 81.38 169 GLY A O 1
ATOM 1341 N N . HIS A 1 170 ? 20.609 -28.969 6.684 1 86.31 170 HIS A N 1
ATOM 1342 C CA . HIS A 1 170 ? 19.578 -28.078 6.137 1 86.31 170 HIS A CA 1
ATOM 1343 C C . HIS A 1 170 ? 20.203 -27.016 5.25 1 86.31 170 HIS A C 1
ATOM 1345 O O . HIS A 1 170 ? 21.344 -26.594 5.473 1 86.31 170 HIS A O 1
ATOM 1351 N N . GLY A 1 171 ? 19.562 -26.672 4.273 1 89.44 171 GLY A N 1
ATOM 1352 C CA . GLY A 1 171 ? 20.031 -25.609 3.4 1 89.44 171 GLY A CA 1
ATOM 1353 C C . GLY A 1 171 ? 20.125 -24.25 4.098 1 89.44 171 GLY A C 1
ATOM 1354 O O . GLY A 1 171 ? 19.312 -23.953 4.969 1 89.44 171 GLY A O 1
ATOM 1355 N N . LEU A 1 172 ? 21.047 -23.547 3.768 1 90.31 172 LEU A N 1
ATOM 1356 C CA . LEU A 1 172 ? 21.312 -22.25 4.383 1 90.31 172 LEU A CA 1
ATOM 1357 C C . LEU A 1 172 ? 20.078 -21.359 4.355 1 90.31 172 LEU A C 1
ATOM 1359 O O . LEU A 1 172 ? 19.703 -20.781 5.375 1 90.31 172 LEU A O 1
ATOM 1363 N N . PHE A 1 173 ? 19.453 -21.266 3.227 1 92.88 173 PHE A N 1
ATOM 1364 C CA . PHE A 1 173 ? 18.344 -20.328 3.076 1 92.88 173 PHE A CA 1
ATOM 1365 C C . PHE A 1 173 ? 17.125 -20.812 3.854 1 92.88 173 PHE A C 1
ATOM 1367 O O . PHE A 1 173 ? 16.344 -20 4.367 1 92.88 173 PHE A O 1
ATOM 1374 N N . LYS A 1 174 ? 17 -22.078 4.023 1 93 174 LYS A N 1
ATOM 1375 C CA . LYS A 1 174 ? 15.938 -22.609 4.883 1 93 174 LYS A CA 1
ATOM 1376 C C . LYS A 1 174 ? 16.188 -22.266 6.348 1 93 174 LYS A C 1
ATOM 1378 O O . LYS A 1 174 ? 15.266 -21.906 7.078 1 93 174 LYS A O 1
ATOM 1383 N N . LEU A 1 175 ? 17.422 -22.375 6.699 1 92.94 175 LEU A N 1
ATOM 1384 C CA . LEU A 1 175 ? 17.797 -22.047 8.07 1 92.94 175 LEU A CA 1
ATOM 1385 C C . LEU A 1 175 ? 17.594 -20.562 8.352 1 92.94 175 LEU A C 1
ATOM 1387 O O . LEU A 1 175 ? 17.078 -20.203 9.414 1 92.94 175 LEU A O 1
ATOM 1391 N N . LEU A 1 176 ? 17.969 -19.766 7.395 1 93.25 176 LEU A N 1
ATOM 1392 C CA . LEU A 1 176 ? 17.781 -18.328 7.539 1 93.25 176 LEU A CA 1
ATOM 1393 C C . LEU A 1 176 ? 16.297 -17.969 7.633 1 93.25 176 LEU A C 1
ATOM 1395 O O . LEU A 1 176 ? 15.922 -17.078 8.391 1 93.25 176 LEU A O 1
ATOM 1399 N N . CYS A 1 177 ? 15.539 -18.641 6.918 1 93.94 177 CYS A N 1
ATOM 1400 C CA . CYS A 1 177 ? 14.094 -18.438 6.961 1 93.94 177 CYS A CA 1
ATOM 1401 C C . CYS A 1 177 ? 13.539 -18.781 8.336 1 93.94 177 CYS A C 1
ATOM 1403 O O . CYS A 1 177 ? 12.758 -18 8.906 1 93.94 177 CYS A O 1
ATOM 1405 N N . TRP A 1 178 ? 14.016 -19.859 8.867 1 94.06 178 TRP A N 1
ATOM 1406 C CA . TRP A 1 178 ? 13.562 -20.297 10.188 1 94.06 178 TRP A CA 1
ATOM 1407 C C . TRP A 1 178 ? 14.008 -19.312 11.266 1 94.06 178 TRP A C 1
ATOM 1409 O O . TRP A 1 178 ? 13.227 -18.969 12.156 1 94.06 178 TRP A O 1
ATOM 1419 N N . PHE A 1 179 ? 15.18 -18.859 11.133 1 94.31 179 PHE A N 1
ATOM 1420 C CA . PHE A 1 179 ? 15.75 -17.953 12.117 1 94.31 179 PHE A CA 1
ATOM 1421 C C . PHE A 1 179 ? 15.055 -16.594 12.062 1 94.31 179 PHE A C 1
ATOM 1423 O O . PHE A 1 179 ? 14.859 -15.953 13.094 1 94.31 179 PHE A O 1
ATOM 1430 N N . SER A 1 180 ? 14.656 -16.203 10.914 1 96.5 180 SER A N 1
ATOM 1431 C CA . SER A 1 180 ? 14.094 -14.867 10.734 1 96.5 180 SER A CA 1
ATOM 1432 C C . SER A 1 180 ? 12.578 -14.883 10.898 1 96.5 180 SER A C 1
ATOM 1434 O O . SER A 1 180 ? 11.945 -13.828 10.977 1 96.5 180 SER A O 1
ATOM 1436 N N . SER A 1 181 ? 11.945 -16.031 11.047 1 96.88 181 SER A N 1
ATOM 1437 C CA . SER A 1 181 ? 10.5 -16.172 11.117 1 96.88 181 SER A CA 1
ATOM 1438 C C . SER A 1 181 ? 9.945 -15.484 12.359 1 96.88 181 SER A C 1
ATOM 1440 O O . SER A 1 181 ? 8.969 -14.734 12.281 1 96.88 181 SER A O 1
ATOM 1442 N N . PRO A 1 182 ? 10.594 -15.695 13.508 1 96.31 182 PRO A N 1
ATOM 1443 C CA . PRO A 1 182 ? 10.07 -15 14.688 1 96.31 182 PRO A CA 1
ATOM 1444 C C . PRO A 1 182 ? 10.172 -13.477 14.57 1 96.31 182 PRO A C 1
ATOM 1446 O O . PRO A 1 182 ? 9.312 -12.758 15.078 1 96.31 182 PRO A O 1
ATOM 1449 N N . ILE A 1 183 ? 11.211 -13.031 13.961 1 95.62 183 ILE A N 1
ATOM 1450 C CA . ILE A 1 183 ? 11.398 -11.594 13.789 1 95.62 183 ILE A CA 1
ATOM 1451 C C . ILE A 1 183 ? 10.297 -11.031 12.891 1 95.62 183 ILE A C 1
ATOM 1453 O O . ILE A 1 183 ? 9.703 -9.992 13.195 1 95.62 183 ILE A O 1
ATOM 1457 N N . MET A 1 184 ? 10.023 -11.742 11.898 1 96.69 184 MET A N 1
ATOM 1458 C CA . MET A 1 184 ? 8.969 -11.344 10.984 1 96.69 184 MET A CA 1
ATOM 1459 C C . MET A 1 184 ? 7.617 -11.297 11.695 1 96.69 184 MET A C 1
ATOM 1461 O O . MET A 1 184 ? 6.836 -10.367 11.492 1 96.69 184 MET A O 1
ATOM 1465 N N . LEU A 1 185 ? 7.363 -12.234 12.57 1 96.38 185 LEU A N 1
ATOM 1466 C CA . LEU A 1 185 ? 6.113 -12.289 13.32 1 96.38 185 LEU A CA 1
ATOM 1467 C C . LEU A 1 185 ? 6.004 -11.109 14.281 1 96.38 185 LEU A C 1
ATOM 1469 O O . LEU A 1 185 ? 4.945 -10.484 14.383 1 96.38 185 LEU A O 1
ATOM 1473 N N . VAL A 1 186 ? 7.082 -10.836 14.914 1 94 186 VAL A N 1
ATOM 1474 C CA . VAL A 1 186 ? 7.09 -9.719 15.852 1 94 186 VAL A CA 1
ATOM 1475 C C . VAL A 1 186 ? 6.887 -8.406 15.094 1 94 186 VAL A C 1
ATOM 1477 O O . VAL A 1 186 ? 6.137 -7.539 15.539 1 94 186 VAL A O 1
ATOM 1480 N N . LYS A 1 187 ? 7.539 -8.258 13.992 1 94.19 187 LYS A N 1
ATOM 1481 C CA . LYS A 1 187 ? 7.371 -7.055 13.18 1 94.19 187 LYS A CA 1
ATOM 1482 C C . LYS A 1 187 ? 5.918 -6.887 12.742 1 94.19 187 LYS A C 1
ATOM 1484 O O . LYS A 1 187 ? 5.398 -5.77 12.695 1 94.19 187 LYS A O 1
ATOM 1489 N N . THR A 1 188 ? 5.277 -7.934 12.422 1 95.88 188 THR A N 1
ATOM 1490 C CA . THR A 1 188 ? 3.871 -7.91 12.039 1 95.88 188 THR A CA 1
ATOM 1491 C C . THR A 1 188 ? 3 -7.461 13.203 1 95.88 188 THR A C 1
ATOM 1493 O O . THR A 1 188 ? 2.094 -6.645 13.031 1 95.88 188 THR A O 1
ATOM 1496 N N . LEU A 1 189 ? 3.312 -7.949 14.359 1 94.12 189 LEU A N 1
ATOM 1497 C CA . LEU A 1 189 ? 2.572 -7.559 15.555 1 94.12 189 LEU A CA 1
ATOM 1498 C C . LEU A 1 189 ? 2.768 -6.078 15.859 1 94.12 189 LEU A C 1
ATOM 1500 O O . LEU A 1 189 ? 1.822 -5.391 16.25 1 94.12 189 LEU A O 1
ATOM 1504 N N . ILE A 1 190 ? 3.949 -5.645 15.641 1 91.5 190 ILE A N 1
ATOM 1505 C CA . ILE A 1 190 ? 4.242 -4.23 15.852 1 91.5 190 ILE A CA 1
ATOM 1506 C C . ILE A 1 190 ? 3.432 -3.385 14.875 1 91.5 190 ILE A C 1
ATOM 1508 O O . ILE A 1 190 ? 2.898 -2.336 15.242 1 91.5 190 ILE A O 1
ATOM 1512 N N . SER A 1 191 ? 3.35 -3.811 13.656 1 94.31 191 SER A N 1
ATOM 1513 C CA . SER A 1 191 ? 2.541 -3.105 12.664 1 94.31 191 SER A CA 1
ATOM 1514 C C . SER A 1 191 ? 1.083 -3.02 13.102 1 94.31 191 SER A C 1
ATOM 1516 O O . SER A 1 191 ? 0.44 -1.981 12.93 1 94.31 191 SER A O 1
ATOM 1518 N N . LEU A 1 192 ? 0.603 -4.039 13.727 1 95.06 192 LEU A N 1
ATOM 1519 C CA . LEU A 1 192 ? -0.777 -4.047 14.203 1 95.06 192 LEU A CA 1
ATOM 1520 C C . LEU A 1 192 ? -0.96 -3.072 15.359 1 95.06 192 LEU A C 1
ATOM 1522 O O . LEU A 1 192 ? -2.006 -2.428 15.477 1 95.06 192 LEU A O 1
ATOM 1526 N N . ILE A 1 193 ? 0.024 -2.969 16.125 1 92 193 ILE A N 1
ATOM 1527 C CA . ILE A 1 193 ? -0.017 -2 17.219 1 92 193 ILE A CA 1
ATOM 1528 C C . ILE A 1 193 ? -0.046 -0.584 16.641 1 92 193 ILE A C 1
ATOM 1530 O O . ILE A 1 193 ? -0.761 0.283 17.156 1 92 193 ILE A O 1
ATOM 1534 N N . HIS A 1 194 ? 0.731 -0.36 15.578 1 91.12 194 HIS A N 1
ATOM 1535 C CA . HIS A 1 194 ? 0.694 0.928 14.898 1 91.12 194 HIS A CA 1
ATOM 1536 C C . HIS A 1 194 ? -0.72 1.27 14.438 1 91.12 194 HIS A C 1
ATOM 1538 O O . HIS A 1 194 ? -1.159 2.414 14.57 1 91.12 194 HIS A O 1
ATOM 1544 N N . CYS A 1 195 ? -1.339 0.336 13.945 1 94.5 195 CYS A N 1
ATOM 1545 C CA . CYS A 1 195 ? -2.703 0.539 13.469 1 94.5 195 CYS A CA 1
ATOM 1546 C C . CYS A 1 195 ? -3.639 0.87 14.633 1 94.5 195 CYS A C 1
ATOM 1548 O O . CYS A 1 195 ? -4.457 1.785 14.531 1 94.5 195 CYS A O 1
ATOM 1550 N N . TYR A 1 196 ? -3.467 0.158 15.711 1 93.19 196 TYR A N 1
ATOM 1551 C CA . TYR A 1 196 ? -4.289 0.371 16.891 1 93.19 196 TYR A CA 1
ATOM 1552 C C . TYR A 1 196 ? -4.102 1.781 17.438 1 93.19 196 TYR A C 1
ATOM 1554 O O . TYR A 1 196 ? -5.078 2.504 17.656 1 93.19 196 TYR A O 1
ATOM 1562 N N . VAL A 1 197 ? -2.918 2.189 17.609 1 90.12 197 VAL A N 1
ATOM 1563 C CA . VAL A 1 197 ? -2.596 3.5 18.156 1 90.12 197 VAL A CA 1
ATOM 1564 C C . VAL A 1 197 ? -3.078 4.594 17.203 1 90.12 197 VAL A C 1
ATOM 1566 O O . VAL A 1 197 ? -3.656 5.594 17.641 1 90.12 197 VAL A O 1
ATOM 1569 N N . ALA A 1 198 ? -2.797 4.379 15.93 1 93.19 198 ALA A N 1
ATOM 1570 C CA . ALA A 1 198 ? -3.225 5.352 14.93 1 93.19 198 ALA A CA 1
ATOM 1571 C C . ALA A 1 198 ? -4.738 5.527 14.945 1 93.19 198 ALA A C 1
ATOM 1573 O O . ALA A 1 198 ? -5.242 6.648 14.828 1 93.19 198 ALA A O 1
ATOM 1574 N N . SER A 1 199 ? -5.465 4.473 15.133 1 94.31 199 SER A N 1
ATOM 1575 C CA . SER A 1 199 ? -6.922 4.516 15.164 1 94.31 199 SER A CA 1
ATOM 1576 C C . SER A 1 199 ? -7.426 5.32 16.359 1 94.31 199 SER A C 1
ATOM 1578 O O . SER A 1 199 ? -8.336 6.145 16.219 1 94.31 199 SER A O 1
ATOM 1580 N N . ILE A 1 200 ? -6.824 5.102 17.453 1 92.38 200 ILE A N 1
ATOM 1581 C CA . ILE A 1 200 ? -7.195 5.836 18.656 1 92.38 200 ILE A CA 1
ATOM 1582 C C . ILE A 1 200 ? -6.914 7.324 18.469 1 92.38 200 ILE A C 1
ATOM 1584 O O . ILE A 1 200 ? -7.762 8.172 18.766 1 92.38 200 ILE A O 1
ATOM 1588 N N . ASN A 1 201 ? -5.773 7.602 17.953 1 91.38 201 ASN A N 1
ATOM 1589 C CA . ASN A 1 201 ? -5.402 9 17.75 1 91.38 201 ASN A CA 1
ATOM 1590 C C . ASN A 1 201 ? -6.336 9.688 16.75 1 91.38 201 ASN A C 1
ATOM 1592 O O . ASN A 1 201 ? -6.715 10.844 16.953 1 91.38 201 ASN A O 1
ATOM 1596 N N . LEU A 1 202 ? -6.676 9.008 15.75 1 93.56 202 LEU A N 1
ATOM 1597 C CA . LEU A 1 202 ? -7.605 9.57 14.773 1 93.56 202 LEU A CA 1
ATOM 1598 C C . LEU A 1 202 ? -8.969 9.82 15.406 1 93.56 202 LEU A C 1
ATOM 1600 O O . LEU A 1 202 ? -9.625 10.812 15.102 1 93.56 202 LEU A O 1
ATOM 1604 N N . SER A 1 203 ? -9.367 8.883 16.266 1 92.69 203 SER A N 1
ATOM 1605 C CA . SER A 1 203 ? -10.641 9.062 16.953 1 92.69 203 SER A CA 1
ATOM 1606 C C . SER A 1 203 ? -10.617 10.297 17.844 1 92.69 203 SER A C 1
ATOM 1608 O O . SER A 1 203 ? -11.625 11 17.969 1 92.69 203 SER A O 1
ATOM 1610 N N . ILE A 1 204 ? -9.531 10.539 18.453 1 89.44 204 ILE A N 1
ATOM 1611 C CA . ILE A 1 204 ? -9.375 11.711 19.312 1 89.44 204 ILE A CA 1
ATOM 1612 C C . ILE A 1 204 ? -9.453 12.977 18.469 1 89.44 204 ILE A C 1
ATOM 1614 O O . ILE A 1 204 ? -10.148 13.93 18.828 1 89.44 204 ILE A O 1
ATOM 1618 N N . ILE A 1 205 ? -8.805 12.969 17.359 1 90.56 205 ILE A N 1
ATOM 1619 C CA . ILE A 1 205 ? -8.82 14.109 16.453 1 90.56 205 ILE A CA 1
ATOM 1620 C C . ILE A 1 205 ? -10.25 14.359 15.961 1 90.56 205 ILE A C 1
ATOM 1622 O O . ILE A 1 205 ? -10.719 15.5 15.977 1 90.56 205 ILE A O 1
ATOM 1626 N N . ASP A 1 206 ? -10.898 13.336 15.57 1 93.25 206 ASP A N 1
ATOM 1627 C CA . ASP A 1 206 ? -12.258 13.438 15.055 1 93.25 206 ASP A CA 1
ATOM 1628 C C . ASP A 1 206 ? -13.211 13.969 16.125 1 93.25 206 ASP A C 1
ATOM 1630 O O . ASP A 1 206 ? -14.055 14.82 15.836 1 93.25 206 ASP A O 1
ATOM 1634 N N . MET A 1 207 ? -13.062 13.477 17.328 1 91.19 207 MET A N 1
ATOM 1635 C CA . MET A 1 207 ? -13.906 13.938 18.422 1 91.19 207 MET A CA 1
ATOM 1636 C C . MET A 1 207 ? -13.68 15.422 18.703 1 91.19 207 MET A C 1
ATOM 1638 O O . MET A 1 207 ? -14.633 16.172 18.938 1 91.19 207 MET A O 1
ATOM 1642 N N . ASN A 1 208 ? -12.453 15.781 18.703 1 86.5 208 ASN A N 1
ATOM 1643 C CA . ASN A 1 208 ? -12.125 17.188 18.922 1 86.5 208 ASN A CA 1
ATOM 1644 C C . ASN A 1 208 ? -12.711 18.078 17.844 1 86.5 208 ASN A C 1
ATOM 1646 O O . ASN A 1 208 ? -13.258 19.141 18.125 1 86.5 208 ASN A O 1
ATOM 1650 N N . GLU A 1 209 ? -12.594 17.672 16.641 1 87.94 209 GLU A N 1
ATOM 1651 C CA . GLU A 1 209 ? -13.109 18.453 15.531 1 87.94 209 GLU A CA 1
ATOM 1652 C C . GLU A 1 209 ? -14.633 18.547 15.578 1 87.94 209 GLU A C 1
ATOM 1654 O O . GLU A 1 209 ? -15.211 19.578 15.219 1 87.94 209 GLU A O 1
ATOM 1659 N N . ARG A 1 210 ? -15.297 17.5 15.977 1 89.25 210 ARG A N 1
ATOM 1660 C CA . ARG A 1 210 ? -16.75 17.484 16.078 1 89.25 210 ARG A CA 1
ATOM 1661 C C . ARG A 1 210 ? -17.234 18.375 17.203 1 89.25 210 ARG A C 1
ATOM 1663 O O . ARG A 1 210 ? -18.312 18.969 17.125 1 89.25 210 ARG A O 1
ATOM 1670 N N . GLN A 1 211 ? -16.484 18.406 18.266 1 86.31 211 GLN A N 1
ATOM 1671 C CA . GLN A 1 211 ? -16.844 19.266 19.391 1 86.31 211 GLN A CA 1
ATOM 1672 C C . GLN A 1 211 ? -16.75 20.734 19.016 1 86.31 211 GLN A C 1
ATOM 1674 O O . GLN A 1 211 ? -17.547 21.547 19.484 1 86.31 211 GLN A O 1
ATOM 1679 N N . VAL A 1 212 ? -15.805 21.047 18.234 1 82.69 212 VAL A N 1
ATOM 1680 C CA . VAL A 1 212 ? -15.625 22.422 17.812 1 82.69 212 VAL A CA 1
ATOM 1681 C C . VAL A 1 212 ? -16.766 22.828 16.875 1 82.69 212 VAL A C 1
ATOM 1683 O O . VAL A 1 212 ? -17.188 23.984 16.875 1 82.69 212 VAL A O 1
ATOM 1686 N N . LYS A 1 213 ? -17.281 21.984 16.094 1 79.38 213 LYS A N 1
ATOM 1687 C CA . LYS A 1 213 ? -18.344 22.266 15.125 1 79.38 213 LYS A CA 1
ATOM 1688 C C . LYS A 1 213 ? -19.703 22.375 15.812 1 79.38 213 LYS A C 1
ATOM 1690 O O . LYS A 1 213 ? -20.625 23.016 15.289 1 79.38 213 LYS A O 1
ATOM 1695 N N . GLN A 1 214 ? -19.875 21.828 16.938 1 68.69 214 GLN A N 1
ATOM 1696 C CA . GLN A 1 214 ? -21.109 21.984 17.703 1 68.69 214 GLN A CA 1
ATOM 1697 C C . GLN A 1 214 ? -21.094 23.25 18.531 1 68.69 214 GLN A C 1
ATOM 1699 O O . GLN A 1 214 ? -22.125 23.891 18.734 1 68.69 214 GLN A O 1
ATOM 1704 N N . MET B 1 1 ? -24.203 16.172 30.969 1 36.34 1 MET B N 1
ATOM 1705 C CA . MET B 1 1 ? -22.859 15.828 30.5 1 36.34 1 MET B CA 1
ATOM 1706 C C . MET B 1 1 ? -22.922 15.086 29.172 1 36.34 1 MET B C 1
ATOM 1708 O O . MET B 1 1 ? -23.516 14.016 29.078 1 36.34 1 MET B O 1
ATOM 1712 N N . GLY B 1 2 ? -22.969 15.656 27.938 1 47.22 2 GLY B N 1
ATOM 1713 C CA . GLY B 1 2 ? -23.391 15.219 26.609 1 47.22 2 GLY B CA 1
ATOM 1714 C C . GLY B 1 2 ? -22.766 13.891 26.219 1 47.22 2 GLY B C 1
ATOM 1715 O O . GLY B 1 2 ? -21.672 13.539 26.672 1 47.22 2 GLY B O 1
ATOM 1716 N N . LYS B 1 3 ? -23.453 12.844 26.031 1 55.84 3 LYS B N 1
ATOM 1717 C CA . LYS B 1 3 ? -23.078 11.461 25.719 1 55.84 3 LYS B CA 1
ATOM 1718 C C . LYS B 1 3 ? -21.891 11.414 24.766 1 55.84 3 LYS B C 1
ATOM 1720 O O . LYS B 1 3 ? -21.938 12.008 23.688 1 55.84 3 LYS B O 1
ATOM 1725 N N . GLN B 1 4 ? -20.625 11.18 25.172 1 72.5 4 GLN B N 1
ATOM 1726 C CA . GLN B 1 4 ? -19.375 11.164 24.406 1 72.5 4 GLN B CA 1
ATOM 1727 C C . GLN B 1 4 ? -19.484 10.234 23.203 1 72.5 4 GLN B C 1
ATOM 1729 O O . GLN B 1 4 ? -19.781 9.047 23.359 1 72.5 4 GLN B O 1
ATOM 1734 N N . GLU B 1 5 ? -19.781 10.695 22.094 1 87.12 5 GLU B N 1
ATOM 1735 C CA . GLU B 1 5 ? -19.875 9.945 20.844 1 87.12 5 GLU B CA 1
ATOM 1736 C C . GLU B 1 5 ? -18.656 9.047 20.641 1 87.12 5 GLU B C 1
ATOM 1738 O O . GLU B 1 5 ? -17.531 9.43 20.969 1 87.12 5 GLU B O 1
ATOM 1743 N N . ASN B 1 6 ? -19 7.766 20.453 1 93.38 6 ASN B N 1
ATOM 1744 C CA . ASN B 1 6 ? -17.953 6.812 20.109 1 93.38 6 ASN B CA 1
ATOM 1745 C C . ASN B 1 6 ? -17.75 6.711 18.609 1 93.38 6 ASN B C 1
ATOM 1747 O O . ASN B 1 6 ? -18.531 6.055 17.922 1 93.38 6 ASN B O 1
ATOM 1751 N N . ILE B 1 7 ? -16.734 7.191 18.156 1 94.38 7 ILE B N 1
ATOM 1752 C CA . ILE B 1 7 ? -16.438 7.281 16.734 1 94.38 7 ILE B CA 1
ATOM 1753 C C . ILE B 1 7 ? -16.391 5.883 16.125 1 94.38 7 ILE B C 1
ATOM 1755 O O . ILE B 1 7 ? -16.828 5.68 14.992 1 94.38 7 ILE B O 1
ATOM 1759 N N . PHE B 1 8 ? -15.914 4.93 16.844 1 96.38 8 PHE B N 1
ATOM 1760 C CA . PHE B 1 8 ? -15.711 3.572 16.344 1 96.38 8 PHE B CA 1
ATOM 1761 C C . PHE B 1 8 ? -17.047 2.883 16.109 1 96.38 8 PHE B C 1
ATOM 1763 O O . PHE B 1 8 ? -17.125 1.891 15.383 1 96.38 8 PHE B O 1
ATOM 1770 N N . LEU B 1 9 ? -18.094 3.486 16.641 1 96.5 9 LEU B N 1
ATOM 1771 C CA . LEU B 1 9 ? -19.406 2.854 16.531 1 96.5 9 LEU B CA 1
ATOM 1772 C C . LEU B 1 9 ? -20.297 3.643 15.578 1 96.5 9 LEU B C 1
ATOM 1774 O O . LEU B 1 9 ? -21.5 3.361 15.477 1 96.5 9 LEU B O 1
ATOM 1778 N N . PHE B 1 10 ? -19.703 4.598 14.914 1 96.5 10 PHE B N 1
ATOM 1779 C CA . PHE B 1 10 ? -20.453 5.312 13.891 1 96.5 10 PHE B CA 1
ATOM 1780 C C . PHE B 1 10 ? -20.906 4.363 12.789 1 96.5 10 PHE B C 1
ATOM 1782 O O . PHE B 1 10 ? -20.188 3.436 12.422 1 96.5 10 PHE B O 1
ATOM 1789 N N . VAL B 1 11 ? -22.016 4.629 12.234 1 96.56 11 VAL B N 1
ATOM 1790 C CA . VAL B 1 11 ? -22.641 3.76 11.25 1 96.56 11 VAL B CA 1
ATOM 1791 C C . VAL B 1 11 ? -21.703 3.533 10.07 1 96.56 11 VAL B C 1
ATOM 1793 O O . VAL B 1 11 ? -21.453 2.391 9.68 1 96.56 11 VAL B O 1
ATOM 1796 N N . PRO B 1 12 ? -21.125 4.551 9.469 1 96.75 12 PRO B N 1
ATOM 1797 C CA . PRO B 1 12 ? -20.203 4.324 8.359 1 96.75 12 PRO B CA 1
ATOM 1798 C C . PRO B 1 12 ? -19.031 3.424 8.734 1 96.75 12 PRO B C 1
ATOM 1800 O O . PRO B 1 12 ? -18.562 2.637 7.914 1 96.75 12 PRO B O 1
ATOM 1803 N N . ASN B 1 13 ? -18.562 3.525 9.961 1 97.81 13 ASN B N 1
ATOM 1804 C CA . ASN B 1 13 ? -17.438 2.697 10.406 1 97.81 13 ASN B CA 1
ATOM 1805 C C . ASN B 1 13 ? -17.859 1.236 10.562 1 97.81 13 ASN B C 1
ATOM 1807 O O . ASN B 1 13 ? -17.078 0.331 10.25 1 97.81 13 ASN B O 1
ATOM 1811 N N . LEU B 1 14 ? -19.047 1.036 11.047 1 97.62 14 LEU B N 1
ATOM 1812 C CA . LEU B 1 14 ? -19.562 -0.325 11.141 1 97.62 14 LEU B CA 1
ATOM 1813 C C . LEU B 1 14 ? -19.656 -0.965 9.758 1 97.62 14 LEU B C 1
ATOM 1815 O O . LEU B 1 14 ? -19.344 -2.143 9.594 1 97.62 14 LEU B O 1
ATOM 1819 N N . ILE B 1 15 ? -20.125 -0.219 8.836 1 97.69 15 ILE B N 1
ATOM 1820 C CA . ILE B 1 15 ? -20.188 -0.698 7.461 1 97.69 15 ILE B CA 1
ATOM 1821 C C . ILE B 1 15 ? -18.781 -0.999 6.961 1 97.69 15 ILE B C 1
ATOM 1823 O O . ILE B 1 15 ? -18.547 -2.02 6.309 1 97.69 15 ILE B O 1
ATOM 1827 N N . GLY B 1 16 ? -17.828 -0.141 7.332 1 97.56 16 GLY B N 1
ATOM 1828 C CA . GLY B 1 16 ? -16.438 -0.358 6.965 1 97.56 16 GLY B CA 1
ATOM 1829 C C . GLY B 1 16 ? -15.867 -1.649 7.523 1 97.56 16 GLY B C 1
ATOM 1830 O O . GLY B 1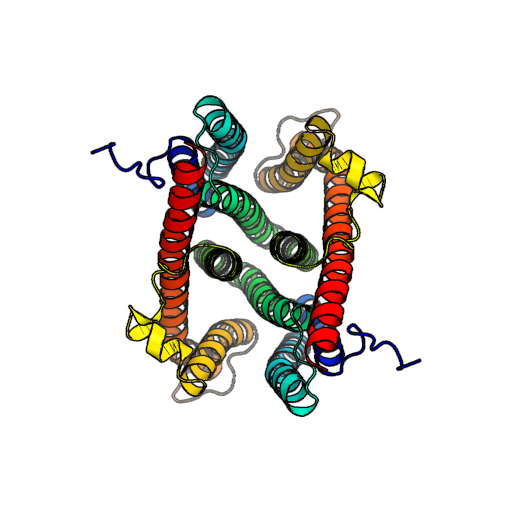 16 ? -15.148 -2.371 6.824 1 97.56 16 GLY B O 1
ATOM 1831 N N . TYR B 1 17 ? -16.266 -1.9 8.812 1 98.12 17 TYR B N 1
ATOM 1832 C CA . TYR B 1 17 ? -15.812 -3.148 9.422 1 98.12 17 TYR B CA 1
ATOM 1833 C C . TYR B 1 17 ? -16.391 -4.352 8.688 1 98.12 17 TYR B C 1
ATOM 1835 O O . TYR B 1 17 ? -15.688 -5.336 8.453 1 98.12 17 TYR B O 1
ATOM 1843 N N . ALA B 1 18 ? -17.562 -4.258 8.352 1 98.12 18 ALA B N 1
ATOM 1844 C CA . ALA B 1 18 ? -18.203 -5.332 7.59 1 98.12 18 ALA B CA 1
ATOM 1845 C C . ALA B 1 18 ? -17.516 -5.535 6.246 1 98.12 18 ALA B C 1
ATOM 1847 O O . ALA B 1 18 ? -17.312 -6.672 5.812 1 98.12 18 ALA B O 1
ATOM 1848 N N . ARG B 1 19 ? -17.156 -4.414 5.617 1 98.31 19 ARG B N 1
ATOM 1849 C CA . ARG B 1 19 ? -16.453 -4.492 4.34 1 98.31 19 ARG B CA 1
ATOM 1850 C C . ARG B 1 19 ? -15.117 -5.223 4.496 1 98.31 19 ARG B C 1
ATOM 1852 O O . ARG B 1 19 ? -14.75 -6.043 3.65 1 98.31 19 ARG B O 1
ATOM 1859 N N . ILE B 1 20 ? -14.453 -4.977 5.551 1 98.25 20 ILE B N 1
ATOM 1860 C CA . ILE B 1 20 ? -13.156 -5.598 5.805 1 98.25 20 ILE B CA 1
ATOM 1861 C C . ILE B 1 20 ? -13.336 -7.102 6 1 98.25 20 ILE B C 1
ATOM 1863 O O . ILE B 1 20 ? -12.586 -7.902 5.426 1 98.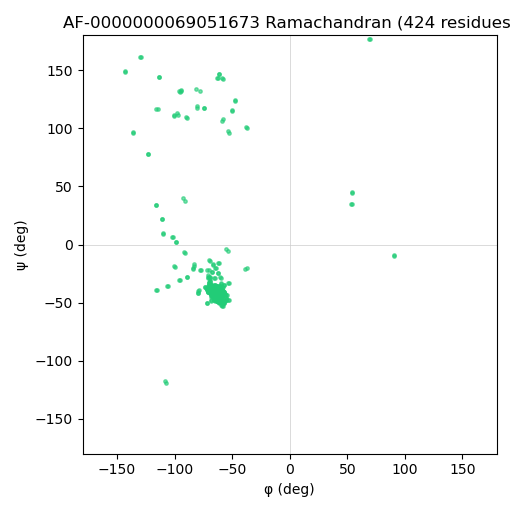25 20 ILE B O 1
ATOM 1867 N N . ILE B 1 21 ? -14.336 -7.5 6.758 1 98.44 21 ILE B N 1
ATOM 1868 C CA . ILE B 1 21 ? -14.609 -8.906 7.012 1 98.44 21 ILE B CA 1
ATOM 1869 C C . ILE B 1 21 ? -14.938 -9.617 5.699 1 98.44 21 ILE B C 1
ATOM 1871 O O . ILE B 1 21 ? -14.383 -10.68 5.398 1 98.44 21 ILE B O 1
ATOM 1875 N N . LEU B 1 22 ? -15.805 -9.039 4.949 1 98.44 22 LEU B N 1
ATOM 1876 C CA . LEU B 1 22 ? -16.188 -9.602 3.662 1 98.44 22 LEU B CA 1
ATOM 1877 C C . LEU B 1 22 ? -14.969 -9.711 2.74 1 98.44 22 LEU B C 1
ATOM 1879 O O . LEU B 1 22 ? -14.812 -10.711 2.031 1 98.44 22 LEU B O 1
ATOM 1883 N N . ALA B 1 23 ? -14.141 -8.672 2.756 1 97.94 23 ALA B N 1
ATOM 1884 C CA . ALA B 1 23 ? -12.945 -8.688 1.918 1 97.94 23 ALA B CA 1
ATOM 1885 C C . ALA B 1 23 ? -12.008 -9.82 2.312 1 97.94 23 ALA B C 1
ATOM 1887 O O . ALA B 1 23 ? -11.461 -10.516 1.447 1 97.94 23 ALA B O 1
ATOM 1888 N N . VAL B 1 24 ? -11.859 -10.039 3.613 1 98.31 24 VAL B N 1
ATOM 1889 C CA . VAL B 1 24 ? -10.969 -11.094 4.094 1 98.31 24 VAL B CA 1
ATOM 1890 C C . VAL B 1 24 ? -11.523 -12.461 3.691 1 98.31 24 VAL B C 1
ATOM 1892 O O . VAL B 1 24 ? -10.773 -13.336 3.258 1 98.31 24 VAL B O 1
ATOM 1895 N N . ILE B 1 25 ? -12.789 -12.633 3.82 1 98.38 25 ILE B N 1
ATOM 1896 C CA . ILE B 1 25 ? -13.43 -13.867 3.385 1 98.38 25 ILE B CA 1
ATOM 1897 C C . ILE B 1 25 ? -13.211 -14.062 1.885 1 98.38 25 ILE B C 1
ATOM 1899 O O . ILE B 1 25 ? -12.867 -15.156 1.434 1 98.38 25 ILE B O 1
ATOM 1903 N N . SER B 1 26 ? -13.438 -12.992 1.168 1 98.56 26 SER B N 1
ATOM 1904 C CA . SER B 1 26 ? -13.227 -13.055 -0.275 1 98.56 26 SER B CA 1
ATOM 1905 C C . SER B 1 26 ? -11.805 -13.484 -0.61 1 98.56 26 SER B C 1
ATOM 1907 O O . SER B 1 26 ? -11.602 -14.391 -1.422 1 98.56 26 SER B O 1
ATOM 1909 N N . ILE B 1 27 ? -10.883 -12.883 0.024 1 98.19 27 ILE B N 1
ATOM 1910 C CA . ILE B 1 27 ? -9.461 -13.133 -0.219 1 98.19 27 ILE B CA 1
ATOM 1911 C C . ILE B 1 27 ? -9.141 -14.594 0.083 1 98.19 27 ILE B C 1
ATOM 1913 O O . ILE B 1 27 ? -8.438 -15.258 -0.685 1 98.19 27 ILE B O 1
ATOM 1917 N N . TYR B 1 28 ? -9.695 -15.102 1.146 1 98.12 28 TYR B N 1
ATOM 1918 C CA . TYR B 1 28 ? -9.445 -16.484 1.559 1 98.12 28 TYR B CA 1
ATOM 1919 C C . TYR B 1 28 ? -9.945 -17.469 0.508 1 98.12 28 TYR B C 1
ATOM 1921 O O . TYR B 1 28 ? -9.305 -18.469 0.237 1 98.12 28 TYR B O 1
ATOM 1929 N N . PHE B 1 29 ? -11.016 -17.188 -0.147 1 98.19 29 PHE B N 1
ATOM 1930 C CA . PHE B 1 29 ? -11.664 -18.141 -1.03 1 98.19 29 PHE B CA 1
ATOM 1931 C C . PHE B 1 29 ? -11.281 -17.891 -2.484 1 98.19 29 PHE B C 1
ATOM 1933 O O . PHE B 1 29 ? -11.703 -18.625 -3.379 1 98.19 29 PHE B O 1
ATOM 1940 N N . MET B 1 30 ? -10.469 -16.984 -2.76 1 97.5 30 MET B N 1
ATOM 1941 C CA . MET B 1 30 ? -10.125 -16.594 -4.125 1 97.5 30 MET B CA 1
ATOM 1942 C C . MET B 1 30 ? -9.586 -17.781 -4.918 1 97.5 30 MET B C 1
ATOM 1944 O O . MET B 1 30 ? -9.961 -17.969 -6.074 1 97.5 30 MET B O 1
ATOM 1948 N N . PRO B 1 31 ? -8.75 -18.594 -4.254 1 96.31 31 PRO B N 1
ATOM 1949 C CA . PRO B 1 31 ? -8.203 -19.688 -5.059 1 96.31 31 PRO B CA 1
ATOM 1950 C C . PRO B 1 31 ? -9.141 -20.891 -5.148 1 96.31 31 PRO B C 1
ATOM 1952 O O . PRO B 1 31 ? -9.016 -21.703 -6.062 1 96.31 31 PRO B O 1
ATOM 1955 N N . THR B 1 32 ? -10.148 -21.062 -4.309 1 96.12 32 THR B N 1
ATOM 1956 C CA . THR B 1 32 ? -10.844 -22.344 -4.191 1 96.12 32 THR B CA 1
ATOM 1957 C C . THR B 1 32 ? -12.305 -22.203 -4.617 1 96.12 32 THR B C 1
ATOM 1959 O O . THR B 1 32 ? -12.883 -23.141 -5.18 1 96.12 32 THR B O 1
ATOM 1962 N N . ASN B 1 33 ? -12.914 -21.078 -4.254 1 98 33 ASN B N 1
ATOM 1963 C CA . ASN B 1 33 ? -14.336 -20.891 -4.52 1 98 33 ASN B CA 1
ATOM 1964 C C . ASN B 1 33 ? -14.633 -19.5 -5.055 1 98 33 ASN B C 1
ATOM 1966 O O . ASN B 1 33 ? -14.852 -18.562 -4.277 1 98 33 ASN B O 1
ATOM 1970 N N . TYR B 1 34 ? -14.703 -19.438 -6.375 1 97.06 34 TYR B N 1
ATOM 1971 C CA . TYR B 1 34 ? -14.844 -18.125 -7.004 1 97.06 34 TYR B CA 1
ATOM 1972 C C . TYR B 1 34 ? -16.219 -17.531 -6.727 1 97.06 34 TYR B C 1
ATOM 1974 O O . TYR B 1 34 ? -16.375 -16.312 -6.746 1 97.06 34 TYR B O 1
ATOM 1982 N N . LYS B 1 35 ? -17.281 -18.359 -6.5 1 97.62 35 LYS B N 1
ATOM 1983 C CA . LYS B 1 35 ? -18.609 -17.844 -6.215 1 97.62 35 LYS B CA 1
ATOM 1984 C C . LYS B 1 35 ? -18.641 -17.062 -4.898 1 97.62 35 LYS B C 1
ATOM 1986 O O . LYS B 1 35 ? -19.156 -15.945 -4.84 1 97.62 35 LYS B O 1
ATOM 1991 N N . VAL B 1 36 ? -18.062 -17.688 -3.885 1 98.25 36 VAL B N 1
ATOM 1992 C CA . VAL B 1 36 ? -18.016 -17.031 -2.578 1 98.25 36 VAL B CA 1
ATOM 1993 C C . VAL B 1 36 ? -17.109 -15.812 -2.643 1 98.25 36 VAL B C 1
ATOM 1995 O O . VAL B 1 36 ? -17.469 -14.734 -2.162 1 98.25 36 VAL B O 1
ATOM 1998 N N . ALA B 1 37 ? -15.93 -15.977 -3.293 1 98.31 37 ALA B N 1
ATOM 1999 C CA . ALA B 1 37 ? -14.953 -14.898 -3.389 1 98.31 37 ALA B CA 1
ATOM 2000 C C . ALA B 1 37 ? -15.539 -13.695 -4.121 1 98.31 37 ALA B C 1
ATOM 2002 O O . ALA B 1 37 ? -15.461 -12.562 -3.633 1 98.31 37 ALA B O 1
ATOM 2003 N N . CYS B 1 38 ? -16.156 -13.945 -5.211 1 96.75 38 CYS B N 1
ATOM 2004 C CA . CYS B 1 38 ? -16.703 -12.875 -6.023 1 96.75 38 CYS B CA 1
ATOM 2005 C C . CYS B 1 38 ? -17.875 -12.188 -5.312 1 96.75 38 CYS B C 1
ATOM 2007 O O . CYS B 1 38 ? -17.953 -10.961 -5.297 1 96.75 38 CYS B O 1
ATOM 2009 N N . SER B 1 39 ? -18.766 -12.969 -4.742 1 97.75 39 SER B N 1
ATOM 2010 C CA . SER B 1 39 ? -19.906 -12.398 -4.043 1 97.75 39 SER B CA 1
ATOM 2011 C C . SER B 1 39 ? -19.469 -11.523 -2.879 1 97.75 39 SER B C 1
ATOM 2013 O O . SER B 1 39 ? -19.938 -10.383 -2.74 1 97.75 39 SER B O 1
ATOM 2015 N N . CYS B 1 40 ? -18.578 -12.031 -2.098 1 98.25 40 CYS B N 1
ATOM 2016 C CA . CYS B 1 40 ? -18.094 -11.273 -0.953 1 98.25 40 CYS B CA 1
ATOM 2017 C C . CYS B 1 40 ? -17.359 -10.016 -1.406 1 98.25 40 CYS B C 1
ATOM 2019 O O . CYS B 1 40 ? -17.5 -8.953 -0.803 1 98.25 40 CYS B O 1
ATOM 2021 N N . TYR B 1 41 ? -16.594 -10.148 -2.434 1 97.69 41 TYR B N 1
ATOM 2022 C CA . TYR B 1 41 ? -15.836 -9.016 -2.957 1 97.69 41 TYR B CA 1
ATOM 2023 C C . TYR B 1 41 ? -16.781 -7.926 -3.455 1 97.69 41 TYR B C 1
ATOM 2025 O O . TYR B 1 41 ? -16.609 -6.75 -3.119 1 97.69 41 TYR B O 1
ATOM 2033 N N . VAL B 1 42 ? -17.781 -8.32 -4.211 1 94.69 42 VAL B N 1
ATOM 2034 C CA . VAL B 1 42 ? -18.719 -7.375 -4.82 1 94.69 42 VAL B CA 1
ATOM 2035 C C . VAL B 1 42 ? -19.562 -6.719 -3.734 1 94.69 42 VAL B C 1
ATOM 2037 O O . VAL B 1 42 ? -19.781 -5.508 -3.76 1 94.69 42 VAL B O 1
ATOM 2040 N N . ILE B 1 43 ? -20 -7.504 -2.811 1 96.62 43 ILE B N 1
ATOM 2041 C CA . ILE B 1 43 ? -20.781 -6.953 -1.718 1 96.62 43 ILE B CA 1
ATOM 2042 C C . ILE B 1 43 ? -19.953 -5.953 -0.925 1 96.62 43 ILE B C 1
ATOM 2044 O O . ILE B 1 43 ? -20.422 -4.871 -0.577 1 96.62 43 ILE B O 1
ATOM 2048 N N . SER B 1 44 ? -18.703 -6.32 -0.636 1 96.94 44 SER B N 1
ATOM 2049 C CA . SER B 1 44 ? -17.812 -5.406 0.058 1 96.94 44 SER B CA 1
ATOM 2050 C C . SER B 1 44 ? -17.656 -4.094 -0.704 1 96.94 44 SER B C 1
ATOM 2052 O O . SER B 1 44 ? -17.703 -3.016 -0.108 1 96.94 44 SER B O 1
ATOM 2054 N N . ALA B 1 45 ? -17.547 -4.184 -1.989 1 91.88 45 ALA B N 1
ATOM 2055 C CA . ALA B 1 45 ? -17.359 -3.002 -2.83 1 91.88 45 ALA B CA 1
ATOM 2056 C C . ALA B 1 45 ? -18.641 -2.16 -2.869 1 91.88 45 ALA B C 1
ATOM 2058 O O . ALA B 1 45 ? -18.578 -0.928 -2.875 1 91.88 45 ALA B O 1
ATOM 2059 N N . LEU B 1 46 ? -19.766 -2.768 -2.9 1 90.75 46 LEU B N 1
ATOM 2060 C CA . LEU B 1 46 ? -21.047 -2.062 -2.936 1 90.75 46 LEU B CA 1
ATOM 2061 C C . LEU B 1 46 ? -21.297 -1.349 -1.613 1 90.75 46 LEU B C 1
ATOM 2063 O O . LEU B 1 46 ? -21.875 -0.255 -1.596 1 90.75 46 LEU B O 1
ATOM 2067 N N . LEU B 1 47 ? -20.859 -1.999 -0.583 1 94.88 47 LEU B N 1
ATOM 2068 C CA . LEU B 1 47 ? -21.031 -1.402 0.736 1 94.88 47 LEU B CA 1
ATOM 2069 C C . LEU B 1 47 ? -20.234 -0.108 0.855 1 94.88 47 LEU B C 1
ATOM 2071 O O . LEU B 1 47 ? -20.5 0.708 1.743 1 94.88 47 LEU B O 1
ATOM 2075 N N . ASP B 1 48 ? -19.25 0.051 0.002 1 92.69 48 ASP B N 1
ATOM 2076 C CA . ASP B 1 48 ? -18.469 1.281 -0.039 1 92.69 48 ASP B CA 1
ATOM 2077 C C . ASP B 1 48 ? -19.359 2.49 -0.313 1 92.69 48 ASP B C 1
ATOM 2079 O O . ASP B 1 48 ? -19.219 3.531 0.335 1 92.69 48 ASP B O 1
ATOM 2083 N N . ALA B 1 49 ? -20.297 2.402 -1.261 1 87.12 49 ALA B N 1
ATOM 2084 C CA . ALA B 1 49 ? -21.219 3.484 -1.59 1 87.12 49 ALA B CA 1
ATOM 2085 C C . ALA B 1 49 ? -22.156 3.775 -0.424 1 87.12 49 ALA B C 1
ATOM 2087 O O . ALA B 1 49 ? -22.5 4.934 -0.169 1 87.12 49 ALA B O 1
ATOM 2088 N N . PHE B 1 50 ? -22.391 2.758 0.315 1 92.12 50 PHE B N 1
ATOM 2089 C CA . PHE B 1 50 ? -23.328 2.898 1.411 1 92.12 50 PHE B CA 1
ATOM 2090 C C . PHE B 1 50 ? -22.688 3.576 2.611 1 92.12 50 PHE B C 1
ATOM 2092 O O . PHE B 1 50 ? -23.328 4.348 3.322 1 92.12 50 PHE B O 1
ATOM 2099 N N . ASP B 1 51 ? -21.469 3.223 2.844 1 92.88 51 ASP B N 1
ATOM 2100 C CA . ASP B 1 51 ? -20.828 3.852 3.998 1 92.88 51 ASP B CA 1
ATOM 2101 C C . ASP B 1 51 ? -20.609 5.344 3.76 1 92.88 51 ASP B C 1
ATOM 2103 O O . ASP B 1 51 ? -20.719 6.148 4.684 1 92.88 51 ASP B O 1
ATOM 2107 N N . GLY B 1 52 ? -20.297 5.719 2.535 1 89.69 52 GLY B N 1
ATOM 2108 C CA . GLY B 1 52 ? -20.219 7.133 2.209 1 89.69 52 GLY B CA 1
ATOM 2109 C C . GLY B 1 52 ? -21.547 7.855 2.357 1 89.69 52 GLY B C 1
ATOM 2110 O O . GLY B 1 52 ? -21.594 8.961 2.906 1 89.69 52 GLY B O 1
ATOM 2111 N N . HIS B 1 53 ? -22.547 7.25 1.872 1 91.56 53 HIS B N 1
ATOM 2112 C CA . HIS B 1 53 ? -23.875 7.832 1.99 1 91.56 53 HIS B CA 1
ATOM 2113 C C . HIS B 1 53 ? -24.297 7.965 3.451 1 91.56 53 HIS B C 1
ATOM 2115 O O . HIS B 1 53 ? -24.812 9.008 3.859 1 91.56 53 HIS B O 1
ATOM 2121 N N . ALA B 1 54 ? -24.016 6.961 4.195 1 93.38 54 ALA B N 1
ATOM 2122 C CA . ALA B 1 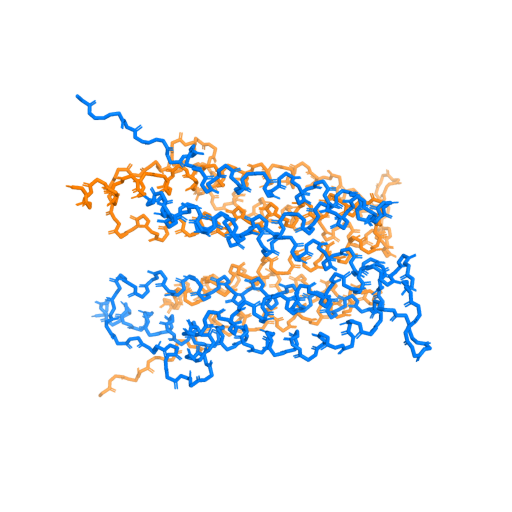54 ? -24.344 6.973 5.617 1 93.38 54 ALA B CA 1
ATOM 2123 C C . ALA B 1 54 ? -23.578 8.07 6.348 1 93.38 54 ALA B C 1
ATOM 2125 O O . ALA B 1 54 ? -24.141 8.75 7.219 1 93.38 54 ALA B O 1
ATOM 2126 N N . ALA B 1 55 ? -22.328 8.258 6.012 1 93.19 55 ALA B N 1
ATOM 2127 C CA . ALA B 1 55 ? -21.5 9.281 6.648 1 93.19 55 ALA B CA 1
ATOM 2128 C C . ALA B 1 55 ? -22.109 10.672 6.461 1 93.19 55 ALA B C 1
ATOM 2130 O O . ALA B 1 55 ? -22.188 11.461 7.402 1 93.19 55 ALA B O 1
ATOM 2131 N N . ARG B 1 56 ? -22.641 10.906 5.301 1 92.19 56 ARG B N 1
ATOM 2132 C CA . ARG B 1 56 ? -23.219 12.203 4.98 1 92.19 56 ARG B CA 1
ATOM 2133 C C . ARG B 1 56 ? -24.625 12.328 5.578 1 92.19 56 ARG B C 1
ATOM 2135 O O . ARG B 1 56 ? -24.969 13.367 6.152 1 92.19 56 ARG B O 1
ATOM 2142 N N . ALA B 1 57 ? -25.359 11.336 5.504 1 94.69 57 ALA B N 1
ATOM 2143 C CA . ALA B 1 57 ? -26.75 11.352 5.957 1 94.69 57 ALA B CA 1
ATOM 2144 C C . ALA B 1 57 ? -26.828 11.523 7.469 1 94.69 57 ALA B C 1
ATOM 2146 O O . ALA B 1 57 ? -27.719 12.227 7.973 1 94.69 57 ALA B O 1
ATOM 2147 N N . PHE B 1 58 ? -25.922 10.93 8.219 1 95.19 58 PHE B N 1
ATOM 2148 C CA . PHE B 1 58 ? -25.969 10.961 9.68 1 95.19 58 PHE B CA 1
ATOM 2149 C C . PHE B 1 58 ? -24.984 11.984 10.234 1 95.19 58 PHE B C 1
ATOM 2151 O O . PHE B 1 58 ? -24.766 12.039 11.445 1 95.19 58 PHE B O 1
ATOM 2158 N N . ASN B 1 59 ? -24.375 12.734 9.336 1 94.06 59 ASN B N 1
ATOM 2159 C CA . ASN B 1 59 ? -23.359 13.695 9.75 1 94.06 59 ASN B CA 1
ATOM 2160 C C . ASN B 1 59 ? -22.25 13.039 10.578 1 94.06 59 ASN B C 1
ATOM 2162 O O . ASN B 1 59 ? -21.922 13.508 11.664 1 94.06 59 ASN B O 1
ATOM 2166 N N . GLN B 1 60 ? -21.828 11.891 10.094 1 95.94 60 GLN B N 1
ATOM 2167 C CA . GLN B 1 60 ? -20.812 11.102 10.766 1 95.94 60 GLN B CA 1
ATOM 2168 C C . GLN B 1 60 ? -19.547 10.977 9.906 1 95.94 60 GLN B C 1
ATOM 2170 O O . GLN B 1 60 ? -18.938 9.914 9.844 1 95.94 60 GLN B O 1
ATOM 2175 N N . SER B 1 61 ? -19.234 12.008 9.148 1 94.5 61 SER B N 1
ATOM 2176 C CA . SER B 1 61 ? -18 12.039 8.383 1 94.5 61 SER B CA 1
ATOM 2177 C C . SER B 1 61 ? -16.797 12.281 9.281 1 94.5 61 SER B C 1
ATOM 2179 O O . SER B 1 61 ? -16.75 13.281 10.008 1 94.5 61 SER B O 1
ATOM 2181 N N . THR B 1 62 ? -15.898 11.32 9.328 1 95.69 62 THR B N 1
ATOM 2182 C CA . THR B 1 62 ? -14.711 11.406 10.172 1 95.69 62 THR B CA 1
ATOM 2183 C C . THR B 1 62 ? -13.453 11.094 9.375 1 95.69 62 THR B C 1
ATOM 2185 O O . THR B 1 62 ? -13.531 10.523 8.281 1 95.69 62 THR B O 1
ATOM 2188 N N . LYS B 1 63 ? -12.352 11.492 9.883 1 94.94 63 LYS B N 1
ATOM 2189 C CA . LYS B 1 63 ? -11.062 11.156 9.273 1 94.94 63 LYS B CA 1
ATOM 2190 C C . LYS B 1 63 ? -10.773 9.664 9.398 1 94.94 63 LYS B C 1
ATOM 2192 O O . LYS B 1 63 ? -10.242 9.055 8.469 1 94.94 63 LYS B O 1
ATOM 2197 N N . PHE B 1 64 ? -11.125 9.102 10.547 1 96.5 64 PHE B N 1
ATOM 2198 C CA . PHE B 1 64 ? -10.953 7.664 10.742 1 96.5 64 PHE B CA 1
ATOM 2199 C C . PHE B 1 64 ? -11.719 6.879 9.68 1 96.5 64 PHE B C 1
ATOM 2201 O O . PHE B 1 64 ? -11.164 5.988 9.039 1 96.5 64 PHE B O 1
ATOM 2208 N N . GLY B 1 65 ? -12.953 7.23 9.539 1 96.69 65 GLY B N 1
ATOM 2209 C CA . GLY B 1 65 ? -13.766 6.551 8.547 1 96.69 65 GLY B CA 1
ATOM 2210 C C . GLY B 1 65 ? -13.25 6.715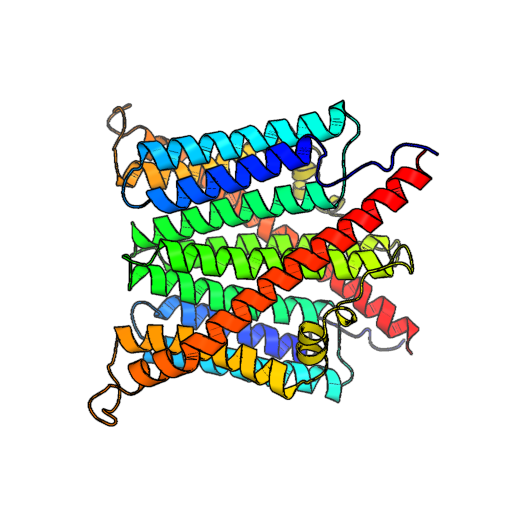 7.129 1 96.69 65 GLY B C 1
ATOM 2211 O O . GLY B 1 65 ? -13.297 5.777 6.332 1 96.69 65 GLY B O 1
ATOM 2212 N N . ALA B 1 66 ? -12.766 7.852 6.84 1 95.12 66 ALA B N 1
ATOM 2213 C CA . ALA B 1 66 ? -12.258 8.141 5.504 1 95.12 66 ALA B CA 1
ATOM 2214 C C . ALA B 1 66 ? -11.031 7.281 5.188 1 95.12 66 ALA B C 1
ATOM 2216 O O . ALA B 1 66 ? -10.938 6.707 4.098 1 95.12 66 ALA B O 1
ATOM 2217 N N . ILE B 1 67 ? -10.148 7.199 6.102 1 96.38 67 ILE B N 1
ATOM 2218 C CA . ILE B 1 67 ? -8.93 6.426 5.855 1 96.38 67 ILE B CA 1
ATOM 2219 C C . ILE B 1 67 ? -9.266 4.938 5.832 1 96.38 67 ILE B C 1
ATOM 2221 O O . ILE B 1 67 ? -8.68 4.176 5.059 1 96.38 67 ILE B O 1
ATOM 2225 N N . LEU B 1 68 ? -10.141 4.531 6.703 1 96.94 68 LEU B N 1
ATOM 2226 C CA . LEU B 1 68 ? -10.594 3.143 6.695 1 96.94 68 LEU B CA 1
ATOM 2227 C C . LEU B 1 68 ? -11.148 2.758 5.328 1 96.94 68 LEU B C 1
ATOM 2229 O O . LEU B 1 68 ? -10.82 1.694 4.797 1 96.94 68 LEU B O 1
ATOM 2233 N N . ASP B 1 69 ? -11.945 3.637 4.844 1 95.5 69 ASP B N 1
ATOM 2234 C CA . ASP B 1 69 ? -12.555 3.42 3.535 1 95.5 69 ASP B CA 1
ATOM 2235 C C . ASP B 1 69 ? -11.492 3.328 2.443 1 95.5 69 ASP B C 1
ATOM 2237 O O . ASP B 1 69 ? -11.484 2.379 1.657 1 95.5 69 ASP B O 1
ATOM 2241 N N . GLN B 1 70 ? -10.617 4.219 2.396 1 94.75 70 GLN B N 1
ATOM 2242 C CA . GLN B 1 70 ? -9.578 4.277 1.378 1 94.75 70 GLN B CA 1
ATOM 2243 C C . GLN B 1 70 ? -8.688 3.041 1.429 1 94.75 70 GLN B C 1
ATOM 2245 O O . GLN B 1 70 ? -8.344 2.475 0.389 1 94.75 70 GLN B O 1
ATOM 2250 N N . LEU B 1 71 ? -8.297 2.588 2.574 1 97.38 71 LEU B N 1
ATOM 2251 C CA . LEU B 1 71 ? -7.41 1.441 2.742 1 97.38 71 LEU B CA 1
ATOM 2252 C C . LEU B 1 71 ? -8.109 0.147 2.344 1 97.38 71 LEU B C 1
ATOM 2254 O O . LEU B 1 71 ? -7.5 -0.735 1.738 1 97.38 71 LEU B O 1
ATOM 2258 N N . THR B 1 72 ? -9.367 0.065 2.748 1 97.38 72 THR B N 1
ATOM 2259 C CA . THR B 1 72 ? -10.117 -1.14 2.408 1 97.38 72 THR B CA 1
ATOM 2260 C C . THR B 1 72 ? -10.18 -1.327 0.895 1 97.38 72 THR B C 1
ATOM 2262 O O . THR B 1 72 ? -9.969 -2.432 0.392 1 97.38 72 THR B O 1
ATOM 2265 N N . ASP B 1 73 ? -10.422 -0.254 0.206 1 95.31 73 ASP B N 1
ATOM 2266 C CA . ASP B 1 73 ? -10.5 -0.31 -1.251 1 95.31 73 ASP B CA 1
ATOM 2267 C C . ASP B 1 73 ? -9.172 -0.748 -1.854 1 95.31 73 ASP B C 1
ATOM 2269 O O . ASP B 1 73 ? -9.125 -1.675 -2.666 1 95.31 73 ASP B O 1
ATOM 2273 N N . ARG B 1 74 ? -8.117 -0.156 -1.452 1 96.56 74 ARG B N 1
ATOM 2274 C CA . ARG B 1 74 ? -6.801 -0.397 -2.035 1 96.56 74 ARG B CA 1
ATOM 2275 C C . ARG B 1 74 ? -6.277 -1.778 -1.655 1 96.56 74 ARG B C 1
ATOM 2277 O O . ARG B 1 74 ? -5.66 -2.463 -2.475 1 96.56 74 ARG B O 1
ATOM 2284 N N . CYS B 1 75 ? -6.469 -2.186 -0.442 1 97.75 75 CYS B N 1
ATOM 2285 C CA . CYS B 1 75 ? -6.023 -3.506 -0.012 1 97.75 75 CYS B CA 1
ATOM 2286 C C . CYS B 1 75 ? -6.816 -4.602 -0.712 1 97.75 75 CYS B C 1
ATOM 2288 O O . CYS B 1 75 ? -6.277 -5.668 -1.016 1 97.75 75 CYS B O 1
ATOM 2290 N N . GLY B 1 76 ? -8.117 -4.328 -0.895 1 97.38 76 GLY B N 1
ATOM 2291 C CA . GLY B 1 76 ? -8.922 -5.273 -1.654 1 97.38 76 GLY B CA 1
ATOM 2292 C C . GLY B 1 76 ? -8.398 -5.5 -3.061 1 97.38 76 GLY B C 1
ATOM 2293 O O . GLY B 1 76 ? -8.172 -6.645 -3.467 1 97.38 76 GLY B O 1
ATOM 2294 N N . THR B 1 77 ? -8.219 -4.422 -3.764 1 97.38 77 THR B N 1
ATOM 2295 C CA . THR B 1 77 ? -7.723 -4.508 -5.133 1 97.38 77 THR B CA 1
ATOM 2296 C C . THR B 1 77 ? -6.328 -5.129 -5.164 1 97.38 77 THR B C 1
ATOM 2298 O O . THR B 1 77 ? -6.02 -5.938 -6.043 1 97.38 77 THR B O 1
ATOM 2301 N N . MET B 1 78 ? -5.5 -4.797 -4.238 1 98.5 78 MET B N 1
ATOM 2302 C CA . MET B 1 78 ? -4.16 -5.367 -4.141 1 98.5 78 MET B CA 1
ATOM 2303 C C . MET B 1 78 ? -4.227 -6.883 -3.984 1 98.5 78 MET B C 1
ATOM 2305 O O . MET B 1 78 ? -3.498 -7.613 -4.66 1 98.5 78 MET B O 1
ATOM 2309 N N . SER B 1 79 ? -5.062 -7.312 -3.111 1 98.56 79 SER B N 1
ATOM 2310 C CA . SER B 1 79 ? -5.195 -8.75 -2.887 1 98.56 79 SER B CA 1
ATOM 2311 C C . SER B 1 79 ? -5.703 -9.461 -4.137 1 98.56 79 SER B C 1
ATOM 2313 O O . SER B 1 79 ? -5.281 -10.578 -4.434 1 98.56 79 SER B O 1
ATOM 2315 N N . LEU B 1 80 ? -6.625 -8.797 -4.777 1 98.19 80 LEU B N 1
ATOM 2316 C CA . LEU B 1 80 ? -7.105 -9.352 -6.035 1 98.19 80 LEU B CA 1
ATOM 2317 C C . LEU B 1 80 ? -5.973 -9.461 -7.051 1 98.19 80 LEU B C 1
ATOM 2319 O O . LEU B 1 80 ? -5.84 -10.484 -7.73 1 98.19 80 LEU B O 1
ATOM 2323 N N . CYS B 1 81 ? -5.129 -8.484 -7.137 1 98.38 81 CYS B N 1
ATOM 2324 C CA . CYS B 1 81 ? -3.994 -8.484 -8.047 1 98.38 81 CYS B CA 1
ATOM 2325 C C . CYS B 1 81 ? -3.012 -9.594 -7.691 1 98.38 81 CYS B C 1
ATOM 2327 O O . CYS B 1 81 ? -2.422 -10.219 -8.578 1 98.38 81 CYS B O 1
ATOM 2329 N N . ILE B 1 82 ? -2.826 -9.828 -6.43 1 98.62 82 ILE B N 1
ATOM 2330 C CA . ILE B 1 82 ? -1.947 -10.906 -5.988 1 98.62 82 ILE B CA 1
ATOM 2331 C C . ILE B 1 82 ? -2.5 -12.25 -6.457 1 98.62 82 ILE B C 1
ATOM 2333 O O . ILE B 1 82 ? -1.758 -13.086 -6.973 1 98.62 82 ILE B O 1
ATOM 2337 N N . ALA B 1 83 ? -3.797 -12.422 -6.309 1 98.5 83 ALA B N 1
ATOM 2338 C CA . ALA B 1 83 ? -4.426 -13.648 -6.785 1 98.5 83 ALA B CA 1
ATOM 2339 C C . ALA B 1 83 ? -4.27 -13.797 -8.297 1 98.5 83 ALA B C 1
ATOM 2341 O O . ALA B 1 83 ? -3.945 -14.875 -8.797 1 98.5 83 ALA B O 1
ATOM 2342 N N . LEU B 1 84 ? -4.504 -12.711 -8.953 1 98.25 84 LEU B N 1
ATOM 2343 C CA . LEU B 1 84 ? -4.398 -12.727 -10.406 1 98.25 84 LEU B CA 1
ATOM 2344 C C . LEU B 1 84 ? -2.977 -13.055 -10.844 1 98.25 84 LEU B C 1
ATOM 2346 O O . LEU B 1 84 ? -2.773 -13.766 -11.836 1 98.25 84 LEU B O 1
ATOM 2350 N N . SER B 1 85 ? -2.047 -12.531 -10.133 1 98.19 85 SER B N 1
ATOM 2351 C CA . SER B 1 85 ? -0.654 -12.844 -10.43 1 98.19 85 SER B CA 1
ATOM 2352 C C . SER B 1 85 ? -0.387 -14.344 -10.305 1 98.19 85 SER B C 1
ATOM 2354 O O . SER B 1 85 ? 0.439 -14.891 -11.039 1 98.19 85 SER B O 1
ATOM 2356 N N . ASN B 1 86 ? -1.07 -14.969 -9.391 1 97.5 86 ASN B N 1
ATOM 2357 C CA . ASN B 1 86 ? -0.958 -16.422 -9.219 1 97.5 86 ASN B CA 1
ATOM 2358 C C . ASN B 1 86 ? -1.616 -17.172 -10.375 1 97.5 86 ASN B C 1
ATOM 2360 O O . ASN B 1 86 ? -1.095 -18.188 -10.836 1 97.5 86 ASN B O 1
ATOM 2364 N N . PHE B 1 87 ? -2.744 -16.641 -10.781 1 97.25 87 PHE B N 1
ATOM 2365 C CA . PHE B 1 87 ? -3.508 -17.297 -11.836 1 97.25 87 PHE B CA 1
ATOM 2366 C C . PHE B 1 87 ? -2.836 -17.109 -13.188 1 97.25 87 PHE B C 1
ATOM 2368 O O . PHE B 1 87 ? -2.908 -17.984 -14.055 1 97.25 87 PHE B O 1
ATOM 2375 N N . TYR B 1 88 ? -2.244 -15.93 -13.391 1 97.06 88 TYR B N 1
ATOM 2376 C CA . TYR B 1 88 ? -1.577 -15.578 -14.641 1 97.06 88 TYR B CA 1
ATOM 2377 C C . TYR B 1 88 ? -0.123 -15.195 -14.391 1 97.06 88 TYR B C 1
ATOM 2379 O O . TYR B 1 88 ? 0.257 -14.031 -14.57 1 97.06 88 TYR B O 1
ATOM 2387 N N . PRO B 1 89 ? 0.721 -16.156 -14.195 1 96.69 89 PRO B N 1
ATOM 2388 C CA . PRO B 1 89 ? 2.098 -15.898 -13.766 1 96.69 89 PRO B CA 1
ATOM 2389 C C . PRO B 1 89 ? 2.918 -15.18 -14.844 1 96.69 89 PRO B C 1
ATOM 2391 O O . PRO B 1 89 ? 3.877 -14.477 -14.516 1 96.69 89 PRO B O 1
ATOM 2394 N N . LYS B 1 90 ? 2.523 -15.312 -16.109 1 96.88 90 LYS B N 1
ATOM 2395 C CA . LYS B 1 90 ? 3.223 -14.648 -17.203 1 96.88 90 LYS B CA 1
ATOM 2396 C C . LYS B 1 90 ? 3.166 -13.133 -17.047 1 96.88 90 LYS B C 1
ATOM 2398 O O . LYS B 1 90 ? 4.066 -12.422 -17.5 1 96.88 90 LYS B O 1
ATOM 2403 N N . TYR B 1 91 ? 2.135 -12.672 -16.328 1 97.62 91 TYR B N 1
ATOM 2404 C CA . TYR B 1 91 ? 1.918 -11.234 -16.203 1 97.62 91 TYR B CA 1
ATOM 2405 C C . TYR B 1 91 ? 2.201 -10.75 -14.789 1 97.62 91 TYR B C 1
ATOM 2407 O O . TYR B 1 91 ? 1.697 -9.711 -14.367 1 97.62 91 TYR B O 1
ATOM 2415 N N . MET B 1 92 ? 2.959 -11.508 -14.102 1 98 92 MET B N 1
ATOM 2416 C CA . MET B 1 92 ? 3.262 -11.188 -12.711 1 98 92 MET B CA 1
ATOM 2417 C C . MET B 1 92 ? 3.838 -9.781 -12.586 1 98 92 MET B C 1
ATOM 2419 O O . MET B 1 92 ? 3.428 -9.008 -11.719 1 98 92 MET B O 1
ATOM 2423 N N . PHE B 1 93 ? 4.742 -9.445 -13.484 1 98.44 93 PHE B N 1
ATOM 2424 C CA . PHE B 1 93 ? 5.406 -8.148 -13.445 1 98.44 93 PHE B CA 1
ATOM 2425 C C . PHE B 1 93 ? 4.391 -7.02 -13.578 1 98.44 93 PHE B C 1
ATOM 2427 O O . PHE B 1 93 ? 4.469 -6.02 -12.867 1 98.44 93 PHE B O 1
ATOM 2434 N N . LEU B 1 94 ? 3.42 -7.188 -14.43 1 98.06 94 LEU B N 1
ATOM 2435 C CA . LEU B 1 94 ? 2.414 -6.156 -14.672 1 98.06 94 LEU B CA 1
ATOM 2436 C C . LEU B 1 94 ? 1.516 -5.977 -13.453 1 98.06 94 LEU B C 1
ATOM 2438 O O . LEU B 1 94 ? 1.128 -4.855 -13.117 1 98.06 94 LEU B O 1
ATOM 2442 N N . PHE B 1 95 ? 1.152 -7.062 -12.797 1 98.44 95 PHE B N 1
ATOM 2443 C CA . PHE B 1 95 ? 0.337 -6.977 -11.594 1 98.44 95 PHE B CA 1
ATOM 2444 C C . PHE B 1 95 ? 1.114 -6.316 -10.461 1 98.44 95 PHE B C 1
ATOM 2446 O O . PHE B 1 95 ? 0.551 -5.543 -9.68 1 98.44 95 PHE B O 1
ATOM 2453 N N . GLN B 1 96 ? 2.441 -6.656 -10.383 1 98.62 96 GLN B N 1
ATOM 2454 C CA . GLN B 1 96 ? 3.295 -5.996 -9.398 1 98.62 96 GLN B CA 1
ATOM 2455 C C . GLN B 1 96 ? 3.346 -4.488 -9.633 1 98.62 96 GLN B C 1
ATOM 2457 O O . GLN B 1 96 ? 3.186 -3.701 -8.703 1 98.62 96 GLN B O 1
ATOM 2462 N N . LEU B 1 97 ? 3.482 -4.129 -10.883 1 98.31 97 LEU B N 1
ATOM 2463 C CA . LEU B 1 97 ? 3.545 -2.711 -11.219 1 98.31 97 LEU B CA 1
ATOM 2464 C C . LEU B 1 97 ? 2.221 -2.02 -10.922 1 98.31 97 LEU B C 1
ATOM 2466 O O . LEU B 1 97 ? 2.203 -0.893 -10.414 1 98.31 97 LEU B O 1
ATOM 2470 N N . SER B 1 98 ? 1.159 -2.713 -11.242 1 98.19 98 SER B N 1
ATOM 2471 C CA . SER B 1 98 ? -0.161 -2.154 -10.969 1 98.19 98 SER B CA 1
ATOM 2472 C C . SER B 1 98 ? -0.343 -1.871 -9.477 1 98.19 98 SER B C 1
ATOM 2474 O O . SER B 1 98 ? -0.83 -0.803 -9.102 1 98.19 98 SER B O 1
ATOM 2476 N N . CYS B 1 99 ? 0.066 -2.801 -8.633 1 98.44 99 CYS B N 1
ATOM 2477 C CA . CYS B 1 99 ? -0.042 -2.631 -7.188 1 98.44 99 CYS B CA 1
ATOM 2478 C C . CYS B 1 99 ? 0.855 -1.498 -6.699 1 98.44 99 CYS B C 1
ATOM 2480 O O . CYS B 1 99 ? 0.441 -0.68 -5.879 1 98.44 99 CYS B O 1
ATOM 2482 N N . ILE B 1 100 ? 2.072 -1.431 -7.25 1 98.56 100 ILE B N 1
ATOM 2483 C CA . ILE B 1 100 ? 3.035 -0.409 -6.852 1 98.56 100 ILE B CA 1
ATOM 2484 C C . ILE B 1 100 ? 2.482 0.976 -7.18 1 98.56 100 ILE B C 1
ATOM 2486 O O . ILE B 1 100 ? 2.484 1.869 -6.328 1 98.56 100 ILE B O 1
ATOM 2490 N N . ILE B 1 101 ? 2.004 1.101 -8.352 1 98.19 101 ILE B N 1
ATOM 2491 C CA . ILE B 1 101 ? 1.506 2.396 -8.805 1 98.19 101 ILE B CA 1
ATOM 2492 C C . ILE B 1 101 ? 0.29 2.799 -7.977 1 98.19 101 ILE B C 1
ATOM 2494 O O . ILE B 1 101 ? 0.208 3.93 -7.488 1 98.19 101 ILE B O 1
ATOM 2498 N N . ASP B 1 102 ? -0.604 1.94 -7.758 1 97.75 102 ASP B N 1
ATOM 2499 C CA . ASP B 1 102 ? -1.828 2.254 -7.027 1 97.75 102 ASP B CA 1
ATOM 2500 C C . ASP B 1 102 ? -1.52 2.664 -5.59 1 97.75 102 ASP B C 1
ATOM 2502 O O . ASP B 1 102 ? -1.973 3.715 -5.129 1 97.75 102 ASP B O 1
ATOM 2506 N N . ILE B 1 103 ? -0.708 1.885 -4.926 1 98.12 103 ILE B N 1
ATOM 2507 C CA . ILE B 1 103 ? -0.423 2.109 -3.514 1 98.12 103 ILE B CA 1
ATOM 2508 C C . ILE B 1 103 ? 0.453 3.35 -3.355 1 98.12 103 ILE B C 1
ATOM 2510 O O . ILE B 1 103 ? 0.102 4.277 -2.621 1 98.12 103 ILE B O 1
ATOM 2514 N N . ALA B 1 104 ? 1.534 3.438 -4.082 1 98.25 104 ALA B N 1
ATOM 2515 C CA . ALA B 1 104 ? 2.504 4.516 -3.902 1 98.25 104 ALA B CA 1
ATOM 2516 C C . ALA B 1 104 ? 1.907 5.859 -4.301 1 98.25 104 ALA B C 1
ATOM 2518 O O . ALA B 1 104 ? 2.082 6.859 -3.596 1 98.25 104 ALA B O 1
ATOM 2519 N N . CYS B 1 105 ? 1.194 5.895 -5.379 1 97.31 105 CYS B N 1
ATOM 2520 C CA . CYS B 1 105 ? 0.688 7.16 -5.891 1 97.31 105 CYS B CA 1
ATOM 2521 C C . CYS B 1 105 ? -0.421 7.707 -5 1 97.31 105 CYS B C 1
ATOM 2523 O O . CYS B 1 105 ? -0.464 8.906 -4.719 1 97.31 105 CYS B O 1
ATOM 2525 N N . HIS B 1 106 ? -1.249 6.797 -4.531 1 96.62 106 HIS B N 1
ATOM 2526 C CA . HIS B 1 106 ? -2.309 7.266 -3.645 1 96.62 106 HIS B CA 1
ATOM 2527 C C . HIS B 1 106 ? -1.753 7.664 -2.281 1 96.62 106 HIS B C 1
ATOM 2529 O O . HIS B 1 106 ? -2.199 8.648 -1.688 1 96.62 106 HIS B O 1
ATOM 2535 N N . TRP B 1 107 ? -0.807 6.91 -1.844 1 97.31 107 TRP B N 1
ATOM 2536 C CA . TRP B 1 107 ? -0.199 7.18 -0.545 1 97.31 107 TRP B CA 1
ATOM 2537 C C . TRP B 1 107 ? 0.485 8.539 -0.537 1 97.31 107 TRP B C 1
ATOM 2539 O O . TRP B 1 107 ? 0.173 9.391 0.298 1 97.31 107 TRP B O 1
ATOM 2549 N N . ILE B 1 108 ? 1.294 8.828 -1.529 1 96.38 108 ILE B N 1
ATOM 2550 C CA . ILE B 1 108 ? 2.041 10.078 -1.552 1 96.38 108 ILE B CA 1
ATOM 2551 C C . ILE B 1 108 ? 1.085 11.25 -1.788 1 96.38 108 ILE B C 1
ATOM 2553 O O . ILE B 1 108 ? 1.286 12.344 -1.254 1 96.38 108 ILE B O 1
ATOM 2557 N N . TYR B 1 109 ? 0.057 11.047 -2.533 1 94.25 109 TYR B N 1
ATOM 2558 C CA . TYR B 1 109 ? -0.906 12.109 -2.783 1 94.25 109 TYR B CA 1
ATOM 2559 C C . TYR B 1 109 ? -1.636 12.5 -1.503 1 94.25 109 TYR B C 1
ATOM 2561 O O . TYR B 1 109 ? -1.745 13.68 -1.177 1 94.25 109 TYR B O 1
ATOM 2569 N N . LEU B 1 110 ? -2.09 11.516 -0.824 1 93.31 110 LEU B N 1
ATOM 2570 C CA . LEU B 1 110 ? -2.777 11.797 0.433 1 93.31 110 LEU B CA 1
ATOM 2571 C C . LEU B 1 110 ? -1.835 12.461 1.428 1 93.31 110 LEU B C 1
ATOM 2573 O O . LEU B 1 110 ? -2.223 13.414 2.111 1 93.31 110 LEU B O 1
ATOM 2577 N N . HIS B 1 111 ? -0.667 11.953 1.481 1 92.31 111 HIS B N 1
ATOM 2578 C CA . HIS B 1 111 ? 0.356 12.523 2.352 1 92.31 111 HIS B CA 1
ATOM 2579 C C . HIS B 1 111 ? 0.569 14 2.055 1 92.31 111 HIS B C 1
ATOM 2581 O O . HIS B 1 111 ? 0.56 14.828 2.967 1 92.31 111 HIS B O 1
ATOM 2587 N N . SER B 1 112 ? 0.701 14.328 0.836 1 92.06 112 SER B N 1
ATOM 2588 C CA . SER B 1 112 ? 0.932 15.703 0.419 1 92.06 112 SER B CA 1
ATOM 2589 C C . SER B 1 112 ? -0.286 16.578 0.7 1 92.06 112 SER B C 1
ATOM 2591 O O . SER B 1 112 ? -0.147 17.734 1.087 1 92.06 112 SER B O 1
ATOM 2593 N N . SER B 1 113 ? -1.469 16.094 0.575 1 89.44 113 SER B N 1
ATOM 2594 C CA . SER B 1 113 ? -2.701 16.844 0.775 1 89.44 113 SER B CA 1
ATOM 2595 C C . SER B 1 113 ? -2.881 17.234 2.24 1 89.44 113 SER B C 1
ATOM 2597 O O . SER B 1 113 ? -3.33 18.328 2.545 1 89.44 113 SER B O 1
ATOM 2599 N N . ILE B 1 114 ? -2.51 16.375 3.07 1 87.44 114 ILE B N 1
ATOM 2600 C CA . ILE B 1 114 ? -2.637 16.625 4.5 1 87.44 114 ILE B CA 1
ATOM 2601 C C . ILE B 1 114 ? -1.62 17.688 4.926 1 87.44 114 ILE B C 1
ATOM 2603 O O . ILE B 1 114 ? -1.927 18.547 5.742 1 87.44 114 ILE B O 1
ATOM 2607 N N . LEU B 1 115 ? -0.438 17.625 4.41 1 86.81 115 LEU B N 1
ATOM 2608 C CA . LEU B 1 115 ? 0.627 18.562 4.762 1 86.81 115 LEU B CA 1
ATOM 2609 C C . LEU B 1 115 ? 0.329 19.953 4.223 1 86.81 115 LEU B C 1
ATOM 2611 O O . LEU B 1 115 ? 0.735 20.953 4.816 1 86.81 115 LEU B O 1
ATOM 2615 N N . GLN B 1 116 ? -0.279 20.047 3.055 1 80.06 116 GLN B N 1
ATOM 2616 C CA . GLN B 1 116 ? -0.645 21.328 2.461 1 80.06 116 GLN B CA 1
ATOM 2617 C C . GLN B 1 116 ? -1.558 22.125 3.391 1 80.06 116 GLN B C 1
ATOM 2619 O O . GLN B 1 116 ? -1.471 23.344 3.453 1 80.06 116 GLN B O 1
ATOM 2624 N N . GLY B 1 117 ? -2.484 21.594 4.043 1 63.41 117 GLY B N 1
ATOM 2625 C CA . GLY B 1 117 ? -3.369 22.297 4.965 1 63.41 117 GLY B CA 1
ATOM 2626 C C . GLY B 1 117 ? -2.639 22.906 6.145 1 63.41 117 GLY B C 1
ATOM 2627 O O . GLY B 1 117 ? -3.17 23.797 6.816 1 63.41 117 GLY B O 1
ATOM 2628 N N . LYS B 1 118 ? -1.454 22.562 6.457 1 58.56 118 LYS B N 1
ATOM 2629 C CA . LYS B 1 118 ? -0.727 23.031 7.629 1 58.56 118 LYS B CA 1
ATOM 2630 C C . LYS B 1 118 ? 0.172 24.219 7.281 1 58.56 118 LYS B C 1
ATOM 2632 O O . LYS B 1 118 ? 0.483 25.047 8.141 1 58.56 118 LYS B O 1
ATOM 2637 N N . THR B 1 119 ? 0.633 24.172 5.977 1 57.41 119 THR B N 1
ATOM 2638 C CA . THR B 1 119 ? 1.677 25.172 5.75 1 57.41 119 THR B CA 1
ATOM 2639 C C . THR B 1 119 ? 1.155 26.312 4.883 1 57.41 119 THR B C 1
ATOM 2641 O O . THR B 1 119 ? 0.214 27.016 5.27 1 57.41 119 THR B O 1
ATOM 2644 N N . SER B 1 120 ? 1.769 26.641 3.518 1 54.41 120 SER B N 1
ATOM 2645 C CA . SER B 1 120 ? 1.729 27.828 2.684 1 54.41 120 SER B CA 1
ATOM 2646 C C . SER B 1 120 ? 0.609 27.75 1.652 1 54.41 120 SER B C 1
ATOM 2648 O O . SER B 1 120 ? 0.24 26.656 1.214 1 54.41 120 SER B O 1
ATOM 2650 N N . HIS B 1 121 ? -0.187 28.75 1.486 1 53 121 HIS B N 1
ATOM 2651 C CA . HIS B 1 121 ? -1.238 29 0.509 1 53 121 HIS B CA 1
ATOM 2652 C C . HIS B 1 121 ? -0.716 28.844 -0.915 1 53 121 HIS B C 1
ATOM 2654 O O . HIS B 1 121 ? -1.481 28.953 -1.876 1 53 121 HIS B O 1
ATOM 2660 N N . LYS B 1 122 ? 0.586 28.625 -1.155 1 57.31 122 LYS B N 1
ATOM 2661 C CA . LYS B 1 122 ? 1.115 28.688 -2.516 1 57.31 122 LYS B CA 1
ATOM 2662 C C . LYS B 1 122 ? 1.077 27.312 -3.18 1 57.31 122 LYS B C 1
ATOM 2664 O O . LYS B 1 122 ? 1.836 27.047 -4.117 1 57.31 122 LYS B O 1
ATOM 2669 N N . PHE B 1 123 ? 0.068 26.438 -2.994 1 59.06 123 PHE B N 1
ATOM 2670 C CA . PHE B 1 123 ? 0.135 25.047 -3.439 1 59.06 123 PHE B CA 1
ATOM 2671 C C . PHE B 1 123 ? -0.521 24.891 -4.805 1 59.06 123 PHE B C 1
ATOM 2673 O O . PHE B 1 123 ? -1.453 25.609 -5.141 1 59.06 123 PHE B O 1
ATOM 2680 N N . VAL B 1 124 ? 0.266 24.156 -5.781 1 56.31 124 VAL B N 1
ATOM 2681 C CA . VAL B 1 124 ? -0.288 23.766 -7.07 1 56.31 124 VAL B CA 1
ATOM 2682 C C . VAL B 1 124 ? -1.522 22.891 -6.859 1 56.31 124 VAL B C 1
ATOM 2684 O O . VAL B 1 124 ? -1.476 21.906 -6.109 1 56.31 124 VAL B O 1
ATOM 2687 N N . ASP B 1 125 ? -2.656 23.484 -7.105 1 61.25 125 ASP B N 1
ATOM 2688 C CA . ASP B 1 125 ? -3.916 22.766 -6.992 1 61.25 125 ASP B CA 1
ATOM 2689 C C . ASP B 1 125 ? -4.148 21.875 -8.219 1 61.25 125 ASP B C 1
ATOM 2691 O O . ASP B 1 125 ? -3.643 22.156 -9.305 1 61.25 125 ASP B O 1
ATOM 2695 N N . MET B 1 126 ? -4.512 20.641 -7.977 1 58.06 126 MET B N 1
ATOM 2696 C CA . MET B 1 126 ? -4.941 19.75 -9.039 1 58.06 126 MET B CA 1
ATOM 2697 C C . MET B 1 126 ? -5.758 20.5 -10.086 1 58.06 126 MET B C 1
ATOM 2699 O O . MET B 1 126 ? -5.945 20 -11.203 1 58.06 126 MET B O 1
ATOM 2703 N N . SER B 1 127 ? -6.219 21.562 -9.664 1 55.22 127 SER B N 1
ATOM 2704 C CA . SER B 1 127 ? -7.047 22.359 -10.562 1 55.22 127 SER B CA 1
ATOM 2705 C C . SER B 1 127 ? -6.23 22.906 -11.727 1 55.22 127 SER B C 1
ATOM 2707 O O . SER B 1 127 ? -6.789 23.281 -12.766 1 55.22 127 SER B O 1
ATOM 2709 N N . GLY B 1 128 ? -4.961 22.859 -11.508 1 58.34 128 GLY B N 1
ATOM 2710 C CA . GLY B 1 128 ? -4.168 23.328 -12.633 1 58.34 128 GLY B CA 1
ATOM 2711 C C . GLY B 1 128 ? -4.168 22.359 -13.805 1 58.34 128 GLY B C 1
ATOM 2712 O O . GLY B 1 128 ? -3.955 22.75 -14.945 1 58.34 128 GLY B O 1
ATOM 2713 N N . ASN B 1 129 ? -4.461 21.141 -13.438 1 63.84 129 ASN B N 1
ATOM 2714 C CA . ASN B 1 129 ? -4.617 20.156 -14.5 1 63.84 129 ASN B CA 1
ATOM 2715 C C . ASN B 1 129 ? -6.086 19.891 -14.812 1 63.84 129 ASN B C 1
ATOM 2717 O O . ASN B 1 129 ? -6.828 19.391 -13.961 1 63.84 129 ASN B O 1
ATOM 2721 N N . PRO B 1 130 ? -6.543 20.328 -16 1 68.31 130 PRO B N 1
ATOM 2722 C CA . PRO B 1 130 ? -7.961 20.188 -16.344 1 68.31 130 PRO B CA 1
ATOM 2723 C C . PRO B 1 130 ? -8.469 18.75 -16.188 1 68.31 130 PRO B C 1
ATOM 2725 O O . PRO B 1 130 ? -9.617 18.547 -15.789 1 68.31 130 PRO B O 1
ATOM 2728 N N . ILE B 1 131 ? -7.637 17.844 -16.438 1 69.69 131 ILE B N 1
ATOM 2729 C CA . ILE B 1 131 ? -8.047 16.453 -16.328 1 69.69 131 ILE B CA 1
ATOM 2730 C C . ILE B 1 131 ? -8.312 16.109 -14.859 1 69.69 131 ILE B C 1
ATOM 2732 O O . ILE B 1 131 ? -9.336 15.508 -14.523 1 69.69 131 ILE B O 1
ATOM 2736 N N . MET B 1 132 ? -7.441 16.469 -14.141 1 74.94 132 MET B N 1
ATOM 2737 C CA . MET B 1 132 ? -7.562 16.172 -12.719 1 74.94 132 MET B CA 1
ATOM 2738 C C . MET B 1 132 ? -8.734 16.922 -12.102 1 74.94 132 MET B C 1
ATOM 2740 O O . MET B 1 132 ? -9.422 16.406 -11.227 1 74.94 132 MET B O 1
ATOM 2744 N N . LYS B 1 133 ? -8.906 18.078 -12.633 1 74 133 LYS B N 1
ATOM 2745 C CA . LYS B 1 133 ? -10.047 18.859 -12.164 1 74 133 LYS B CA 1
ATOM 2746 C C . LYS B 1 133 ? -11.359 18.141 -12.477 1 74 133 LYS B C 1
ATOM 2748 O O . LYS B 1 133 ? -12.211 18 -11.594 1 74 133 LYS B O 1
ATOM 2753 N N . TRP B 1 134 ? -11.383 17.703 -13.695 1 74.69 134 TRP B N 1
ATOM 2754 C CA . TRP B 1 134 ? -12.594 17.016 -14.109 1 74.69 134 TRP B CA 1
ATOM 2755 C C . TRP B 1 134 ? -12.773 15.711 -13.336 1 74.69 134 TRP B C 1
ATOM 2757 O O . TRP B 1 134 ? -13.891 15.367 -12.938 1 74.69 134 TRP B O 1
ATOM 2767 N N . TYR B 1 135 ? -11.727 15.109 -13.117 1 73.5 135 TYR B N 1
ATOM 2768 C CA . TYR B 1 135 ? -11.719 13.836 -12.414 1 73.5 135 TYR B CA 1
ATOM 2769 C C . TYR B 1 135 ? -12.227 13.992 -10.984 1 73.5 135 TYR B C 1
ATOM 2771 O O . TYR B 1 135 ? -13.016 13.18 -10.508 1 73.5 135 TYR B O 1
ATOM 2779 N N . TYR B 1 136 ? -11.93 15.039 -10.406 1 72.94 136 TYR B N 1
ATOM 2780 C CA . TYR B 1 136 ? -12.242 15.18 -8.992 1 72.94 136 TYR B CA 1
ATOM 2781 C C . TYR B 1 136 ? -13.516 15.992 -8.789 1 72.94 136 TYR B C 1
ATOM 2783 O O . TYR B 1 136 ? -14.141 15.938 -7.73 1 72.94 136 TYR B O 1
ATOM 2791 N N . THR B 1 137 ? -13.852 16.719 -9.805 1 74.75 137 THR B N 1
ATOM 2792 C CA . THR B 1 137 ? -15.031 17.562 -9.633 1 74.75 137 THR B CA 1
ATOM 2793 C C . THR B 1 137 ? -16.297 16.812 -10.031 1 74.75 137 THR B C 1
ATOM 2795 O O . THR B 1 137 ? -17.375 17.078 -9.484 1 74.75 137 THR B O 1
ATOM 2798 N N . SER B 1 138 ? -16.141 15.891 -10.914 1 80.19 138 SER B N 1
ATOM 2799 C CA . SER B 1 138 ? -17.312 15.133 -11.352 1 80.19 138 SER B CA 1
ATOM 2800 C C . SER B 1 138 ? -17.438 13.812 -10.609 1 80.19 138 SER B C 1
ATOM 2802 O O . SER B 1 138 ? -16.703 12.867 -10.898 1 80.19 138 SER B O 1
ATOM 2804 N N . LYS B 1 139 ? -18.375 13.625 -9.805 1 81.31 139 LYS B N 1
ATOM 2805 C CA . LYS B 1 139 ? -18.594 12.414 -9.016 1 81.31 139 LYS B CA 1
ATOM 2806 C C . LYS B 1 139 ? -18.906 11.219 -9.914 1 81.31 139 LYS B C 1
ATOM 2808 O O . LYS B 1 139 ? -18.359 10.125 -9.703 1 81.31 139 LYS B O 1
ATOM 2813 N N . PRO B 1 140 ? -19.688 11.43 -10.898 1 83.31 140 PRO B N 1
ATOM 2814 C CA . PRO B 1 140 ? -19.953 10.305 -11.797 1 83.31 140 PRO B CA 1
ATOM 2815 C C . PRO B 1 140 ? -18.703 9.797 -12.5 1 83.31 140 PRO B C 1
ATOM 2817 O O . PRO B 1 140 ? -18.547 8.594 -12.703 1 83.31 140 PRO B O 1
ATOM 2820 N N . VAL B 1 141 ? -17.906 10.719 -12.875 1 85.62 141 VAL B N 1
ATOM 2821 C CA . VAL B 1 141 ? -16.672 10.32 -13.562 1 85.62 141 VAL B CA 1
ATOM 2822 C C . VAL B 1 141 ? -15.781 9.531 -12.609 1 85.62 141 VAL B C 1
ATOM 2824 O O . VAL B 1 141 ? -15.227 8.492 -12.984 1 85.62 141 VAL B O 1
ATOM 2827 N N . LEU B 1 142 ? -15.695 10.039 -11.484 1 83.88 142 LEU B N 1
ATOM 2828 C CA . LEU B 1 142 ? -14.906 9.344 -10.477 1 83.88 142 LEU B CA 1
ATOM 2829 C C . LEU B 1 142 ? -15.445 7.934 -10.242 1 83.88 142 LEU B C 1
ATOM 2831 O O . LEU B 1 142 ? -14.68 6.969 -10.203 1 83.88 142 LEU B O 1
ATOM 2835 N N . PHE B 1 143 ? -16.719 7.836 -10.141 1 84.94 143 PHE B N 1
ATOM 2836 C CA . PHE B 1 143 ? -17.359 6.547 -9.914 1 84.94 143 PHE B CA 1
ATOM 2837 C C . PHE B 1 143 ? -17.125 5.605 -11.086 1 84.94 143 PHE B C 1
ATOM 2839 O O . PHE B 1 143 ? -16.812 4.43 -10.891 1 84.94 143 PHE B O 1
ATOM 2846 N N . PHE B 1 144 ? -17.281 6.137 -12.219 1 88.62 144 PHE B N 1
ATOM 2847 C CA . PHE B 1 144 ? -17.078 5.352 -13.43 1 88.62 144 PHE B CA 1
ATOM 2848 C C . PHE B 1 144 ? -15.656 4.82 -13.516 1 88.62 144 PHE B C 1
ATOM 2850 O O . PHE B 1 144 ? -15.445 3.656 -13.859 1 88.62 144 PHE B O 1
ATOM 2857 N N . MET B 1 145 ? -14.758 5.578 -13.18 1 89.38 145 MET B N 1
ATOM 2858 C CA . MET B 1 145 ? -13.352 5.191 -13.242 1 89.38 145 MET B CA 1
ATOM 2859 C C . MET B 1 145 ? -13.031 4.117 -12.203 1 89.38 145 MET B C 1
ATOM 2861 O O . MET B 1 145 ? -12.344 3.143 -12.5 1 89.38 145 MET B O 1
ATOM 2865 N N . CYS B 1 146 ? -13.539 4.316 -11.047 1 88.38 146 CYS B N 1
ATOM 2866 C CA . CYS B 1 146 ? -13.305 3.352 -9.977 1 88.38 146 CYS B CA 1
ATOM 2867 C C . CYS B 1 146 ? -13.984 2.023 -10.281 1 88.38 146 CYS B C 1
ATOM 2869 O O . CYS B 1 146 ? -13.391 0.959 -10.109 1 88.38 146 CYS B O 1
ATOM 2871 N N . ALA B 1 147 ? -15.188 2.143 -10.75 1 90 147 ALA B N 1
ATOM 2872 C CA . ALA B 1 147 ? -15.953 0.945 -11.094 1 90 147 ALA B CA 1
ATOM 2873 C C . ALA B 1 147 ? -15.32 0.207 -12.266 1 90 147 ALA B C 1
ATOM 2875 O O . ALA B 1 147 ? -15.242 -1.024 -12.266 1 90 147 ALA B O 1
ATOM 2876 N N . GLY B 1 148 ? -14.922 0.987 -13.234 1 92.5 148 GLY B N 1
ATOM 2877 C CA . GLY B 1 148 ? -14.266 0.386 -14.383 1 92.5 148 GLY B CA 1
ATOM 2878 C C . GLY B 1 148 ? -12.969 -0.315 -14.031 1 92.5 148 GLY B C 1
ATOM 2879 O O . GLY B 1 148 ? -12.68 -1.396 -14.547 1 92.5 148 GLY B O 1
ATOM 2880 N N . ASN B 1 149 ? -12.219 0.329 -13.219 1 94.38 149 ASN B N 1
ATOM 2881 C CA . ASN B 1 149 ? -10.977 -0.288 -12.758 1 94.38 149 ASN B CA 1
ATOM 2882 C C . ASN B 1 149 ? -11.242 -1.609 -12.039 1 94.38 149 ASN B C 1
ATOM 2884 O O . ASN B 1 149 ? -10.586 -2.617 -12.328 1 94.38 149 ASN B O 1
ATOM 2888 N N . GLU B 1 150 ? -12.195 -1.613 -11.18 1 93.81 150 GLU B N 1
ATOM 2889 C CA . GLU B 1 150 ? -12.547 -2.82 -10.438 1 93.81 150 GLU B CA 1
ATOM 2890 C C . GLU B 1 150 ? -13.102 -3.896 -11.367 1 93.81 150 GLU B C 1
ATOM 2892 O O . GLU B 1 150 ? -12.82 -5.082 -11.188 1 93.81 150 GLU B O 1
ATOM 2897 N N . LEU B 1 151 ? -13.859 -3.434 -12.281 1 94.31 151 LEU B N 1
ATOM 2898 C CA . LEU B 1 151 ? -14.445 -4.363 -13.242 1 94.31 151 LEU B CA 1
ATOM 2899 C C . LEU B 1 151 ? -13.352 -5.082 -14.031 1 94.31 151 LEU B C 1
ATOM 2901 O O . LEU B 1 151 ? -13.477 -6.27 -14.328 1 94.31 151 LEU B O 1
ATOM 2905 N N . PHE B 1 152 ? -12.328 -4.414 -14.383 1 97.12 152 PHE B N 1
ATOM 2906 C CA . PHE B 1 152 ? -11.234 -5.012 -15.141 1 97.12 152 PHE B CA 1
ATOM 2907 C C . PHE B 1 152 ? -10.617 -6.176 -14.375 1 97.12 152 PHE B C 1
ATOM 2909 O O . PHE B 1 152 ? -10.539 -7.293 -14.883 1 97.12 152 PHE B O 1
ATOM 2916 N N . PHE B 1 153 ? -10.242 -5.973 -13.164 1 97 153 PHE B N 1
ATOM 2917 C CA . PHE B 1 153 ? -9.562 -6.996 -12.383 1 97 153 PHE B CA 1
ATOM 2918 C C . PHE B 1 153 ? -10.523 -8.117 -11.992 1 97 153 PHE B C 1
ATOM 2920 O O . PHE B 1 153 ? -10.148 -9.289 -11.992 1 97 153 PHE B O 1
ATOM 2927 N N . ALA B 1 154 ? -11.75 -7.715 -11.672 1 95.62 154 ALA B N 1
ATOM 2928 C CA . ALA B 1 154 ? -12.742 -8.719 -11.305 1 95.62 154 ALA B CA 1
ATOM 2929 C C . ALA B 1 154 ? -13.07 -9.625 -12.492 1 95.62 154 ALA B C 1
ATOM 2931 O O . ALA B 1 154 ? -13.25 -10.836 -12.32 1 95.62 154 ALA B O 1
ATOM 2932 N N . SER B 1 155 ? -13.195 -9.039 -13.648 1 95.94 155 SER B N 1
ATOM 2933 C CA . SER B 1 155 ? -13.469 -9.844 -14.836 1 95.94 155 SER B CA 1
ATOM 2934 C C . SER B 1 155 ? -12.312 -10.789 -15.141 1 95.94 155 SER B C 1
ATOM 2936 O O . SER B 1 155 ? -12.523 -11.938 -15.523 1 95.94 155 SER B O 1
ATOM 2938 N N . LEU B 1 156 ? -11.141 -10.297 -15.031 1 96.06 156 LEU B N 1
ATOM 2939 C CA . LEU B 1 156 ? -9.969 -11.141 -15.219 1 96.06 156 LEU B CA 1
ATOM 2940 C C . LEU B 1 156 ? -9.977 -12.312 -14.242 1 96.06 156 LEU B C 1
ATOM 2942 O O . LEU B 1 156 ? -9.586 -13.422 -14.594 1 96.06 156 LEU B O 1
ATOM 2946 N N . TYR B 1 157 ? -10.391 -12.016 -13.031 1 97.38 157 TYR B N 1
ATOM 2947 C CA . TYR B 1 157 ? -10.5 -13.047 -12 1 97.38 157 TYR B CA 1
ATOM 2948 C C . TYR B 1 157 ? -11.516 -14.109 -12.398 1 97.38 157 TYR B C 1
ATOM 2950 O O . TYR B 1 157 ? -11.219 -15.305 -12.352 1 97.38 157 TYR B O 1
ATOM 2958 N N . LEU B 1 158 ? -12.648 -13.695 -12.828 1 96 158 LEU B N 1
ATOM 2959 C CA . LEU B 1 158 ? -13.711 -14.633 -13.188 1 96 158 LEU B CA 1
ATOM 2960 C C . LEU B 1 158 ? -13.344 -15.406 -14.445 1 96 158 LEU B C 1
ATOM 2962 O O . LEU B 1 158 ? -13.711 -16.578 -14.586 1 96 158 LEU B O 1
ATOM 2966 N N . CYS B 1 159 ? -12.586 -14.812 -15.359 1 94.75 159 CYS B N 1
ATOM 2967 C CA . CYS B 1 159 ? -12.148 -15.453 -16.594 1 94.75 159 CYS B CA 1
ATOM 2968 C C . CYS B 1 159 ? -11.32 -16.703 -16.297 1 94.75 159 CYS B C 1
ATOM 2970 O O . CYS B 1 159 ? -11.297 -17.641 -17.109 1 94.75 159 CYS B O 1
ATOM 2972 N N . HIS B 1 160 ? -10.703 -16.656 -15.211 1 94.75 160 HIS B N 1
ATOM 2973 C CA . HIS B 1 160 ? -9.867 -17.781 -14.852 1 94.75 160 HIS B CA 1
ATOM 2974 C C . HIS B 1 160 ? -10.711 -19.016 -14.523 1 94.75 160 HIS B C 1
ATOM 2976 O O . HIS B 1 160 ? -10.289 -20.141 -14.773 1 94.75 160 HIS B O 1
ATOM 2982 N N . PHE B 1 161 ? -11.922 -18.781 -14.031 1 94.31 161 PHE B N 1
ATOM 2983 C CA . PHE B 1 161 ? -12.719 -19.906 -13.523 1 94.31 161 PHE B CA 1
ATOM 2984 C C . PHE B 1 161 ? -13.836 -20.25 -14.5 1 94.31 161 PHE B C 1
ATOM 2986 O O . PHE B 1 161 ? -14.203 -21.422 -14.625 1 94.31 161 PHE B O 1
ATOM 2993 N N . ILE B 1 162 ? -14.383 -19.219 -15.125 1 90.81 162 ILE B N 1
ATOM 2994 C CA . ILE B 1 162 ? -15.539 -19.469 -15.984 1 90.81 162 ILE B CA 1
ATOM 2995 C C . ILE B 1 162 ? -15.461 -18.562 -17.219 1 90.81 162 ILE B C 1
ATOM 2997 O O . ILE B 1 162 ? -14.875 -17.469 -17.156 1 90.81 162 ILE B O 1
ATOM 3001 N N . THR B 1 163 ? -15.938 -18.969 -18.234 1 84.5 163 THR B N 1
ATOM 3002 C CA . THR B 1 163 ? -16 -18.172 -19.453 1 84.5 163 THR B CA 1
ATOM 3003 C C . THR B 1 163 ? -17.234 -17.266 -19.438 1 84.5 163 THR B C 1
ATOM 3005 O O . THR B 1 163 ? -17.203 -16.141 -19.938 1 84.5 163 THR B O 1
ATOM 3008 N N . GLY B 1 164 ? -18.172 -17.609 -18.656 1 82.88 164 GLY B N 1
ATOM 3009 C CA . GLY B 1 164 ? -19.453 -16.906 -18.656 1 82.88 164 GLY B CA 1
ATOM 3010 C C . GLY B 1 164 ? -20.266 -17.141 -19.922 1 82.88 164 GLY B C 1
ATOM 3011 O O . GLY B 1 164 ? -19.875 -17.953 -20.766 1 82.88 164 GLY B O 1
ATOM 3012 N N . PRO B 1 165 ? -21.422 -16.594 -19.938 1 85.38 165 PRO B N 1
ATOM 3013 C CA . PRO B 1 165 ? -22.25 -16.766 -21.141 1 85.38 165 PRO B CA 1
ATOM 3014 C C . PRO B 1 165 ? -21.562 -16.234 -22.406 1 85.38 165 PRO B C 1
ATOM 3016 O O . PRO B 1 165 ? -20.812 -15.258 -22.328 1 85.38 165 PRO B O 1
ATOM 3019 N N . MET B 1 166 ? -21.75 -16.906 -23.484 1 86.19 166 MET B N 1
ATOM 3020 C CA . MET B 1 166 ? -21.125 -16.516 -24.734 1 86.19 166 MET B CA 1
ATOM 3021 C C . MET B 1 166 ? -21.891 -15.383 -25.406 1 86.19 166 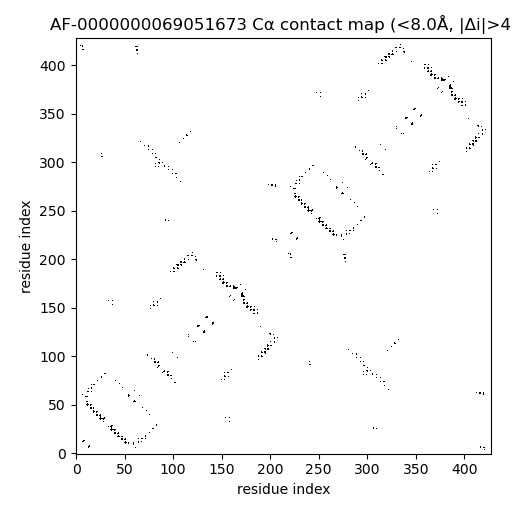MET B C 1
ATOM 3023 O O . MET B 1 166 ? -23.109 -15.43 -25.5 1 86.19 166 MET B O 1
ATOM 3027 N N . ILE B 1 167 ? -21.297 -14.328 -25.562 1 84.44 167 ILE B N 1
ATOM 3028 C CA . ILE B 1 167 ? -21.844 -13.188 -26.297 1 84.44 167 ILE B CA 1
ATOM 3029 C C . ILE B 1 167 ? -21.016 -12.93 -27.547 1 84.44 167 ILE B C 1
ATOM 3031 O O . ILE B 1 167 ? -19.844 -12.547 -27.438 1 84.44 167 ILE B O 1
ATOM 3035 N N . ALA B 1 168 ? -21.609 -13.07 -28.719 1 84.62 168 ALA B N 1
ATOM 3036 C CA . ALA B 1 168 ? -20.953 -12.852 -30 1 84.62 168 ALA B CA 1
ATOM 3037 C C . ALA B 1 168 ? -19.672 -13.688 -30.109 1 84.62 168 ALA B C 1
ATOM 3039 O O . ALA B 1 168 ? -18.641 -13.188 -30.547 1 84.62 168 ALA B O 1
ATOM 3040 N N . GLY B 1 169 ? -19.594 -14.898 -29.562 1 80.25 169 GLY B N 1
ATOM 3041 C CA . GLY B 1 169 ? -18.5 -15.844 -29.688 1 80.25 169 GLY B CA 1
ATOM 3042 C C . GLY B 1 169 ? -17.453 -15.688 -28.594 1 80.25 169 GLY B C 1
ATOM 3043 O O . GLY B 1 169 ? -16.484 -16.438 -28.547 1 80.25 169 GLY B O 1
ATOM 3044 N N . HIS B 1 170 ? -17.609 -14.617 -27.859 1 85.94 170 HIS B N 1
ATOM 3045 C CA . HIS B 1 170 ? -16.656 -14.398 -26.781 1 85.94 170 HIS B CA 1
ATOM 3046 C C . HIS B 1 170 ? -17.328 -14.508 -25.422 1 85.94 170 HIS B C 1
ATOM 3048 O O . HIS B 1 170 ? -18.516 -14.195 -25.281 1 85.94 170 HIS B O 1
ATOM 3054 N N . GLY B 1 171 ? -16.688 -15.008 -24.516 1 89.12 171 GLY B N 1
ATOM 3055 C CA . GLY B 1 171 ? -17.203 -15.086 -23.172 1 89.12 171 GLY B CA 1
ATOM 3056 C C . GLY B 1 171 ? -17.469 -13.727 -22.547 1 89.12 171 GLY B C 1
ATOM 3057 O O . GLY B 1 171 ? -16.734 -12.773 -22.812 1 89.12 171 GLY B O 1
ATOM 3058 N N . LEU B 1 172 ? -18.453 -13.648 -21.828 1 90.06 172 LEU B N 1
ATOM 3059 C CA . LEU B 1 172 ? -18.891 -12.398 -21.219 1 90.06 172 LEU B CA 1
ATOM 3060 C C . LEU B 1 172 ? -17.75 -11.75 -20.438 1 90.06 172 LEU B C 1
ATOM 3062 O O . LEU B 1 172 ? -17.484 -10.555 -20.594 1 90.06 172 LEU B O 1
ATOM 3066 N N . PHE B 1 173 ? -17.078 -12.508 -19.641 1 92.69 173 PHE B N 1
ATOM 3067 C CA . PHE B 1 173 ? -16.062 -11.938 -18.766 1 92.69 173 PHE B CA 1
ATOM 3068 C C . PHE B 1 173 ? -14.844 -11.492 -19.562 1 92.69 173 PHE B C 1
ATOM 3070 O O . PHE B 1 173 ? -14.18 -10.516 -19.203 1 92.69 173 PHE B O 1
ATOM 3077 N N . LYS B 1 174 ? -14.578 -12.109 -20.656 1 92.75 174 LYS B N 1
ATOM 3078 C CA . LYS B 1 174 ? -13.523 -11.648 -21.547 1 92.75 174 LYS B CA 1
ATOM 3079 C C . LYS B 1 174 ? -13.891 -10.312 -22.188 1 92.75 174 LYS B C 1
ATOM 3081 O O . LYS B 1 174 ? -13.047 -9.422 -22.312 1 92.75 174 LYS B O 1
ATOM 3086 N N . LEU B 1 175 ? -15.117 -10.25 -22.562 1 92.81 175 LEU B N 1
ATOM 3087 C CA . LEU B 1 175 ? -15.602 -9.016 -23.172 1 92.81 175 LEU B CA 1
ATOM 3088 C C . LEU B 1 175 ? -15.562 -7.863 -22.172 1 92.81 175 LEU B C 1
ATOM 3090 O O . LEU B 1 175 ? -15.156 -6.75 -22.516 1 92.81 175 LEU B O 1
ATOM 3094 N N . LEU B 1 176 ? -15.969 -8.164 -20.969 1 93 176 LEU B N 1
ATOM 3095 C CA . LEU B 1 176 ? -15.945 -7.148 -19.922 1 93 176 LEU B CA 1
ATOM 3096 C C . LEU B 1 176 ? -14.516 -6.703 -19.625 1 93 176 LEU B C 1
ATOM 3098 O O . LEU B 1 176 ? -14.266 -5.523 -19.375 1 93 176 LEU B O 1
ATOM 3102 N N . CYS B 1 177 ? -13.641 -7.594 -19.672 1 93.88 177 CYS B N 1
ATOM 3103 C CA . CYS B 1 177 ? -12.227 -7.281 -19.469 1 93.88 177 CYS B CA 1
ATOM 3104 C C . CYS B 1 177 ? -11.711 -6.348 -20.562 1 93.88 177 CYS B C 1
ATOM 3106 O O . CYS B 1 177 ? -11.047 -5.352 -20.266 1 93.88 177 CYS B O 1
ATOM 3108 N N . TRP B 1 178 ? -12.102 -6.637 -21.766 1 93.88 178 TRP B N 1
ATOM 3109 C CA . TRP B 1 178 ? -11.68 -5.82 -22.891 1 93.88 178 TRP B CA 1
ATOM 3110 C C . TRP B 1 178 ? -12.281 -4.422 -22.812 1 93.88 178 TRP B C 1
ATOM 3112 O O . TRP B 1 178 ? -11.586 -3.426 -23.047 1 93.88 178 TRP B O 1
ATOM 3122 N N . PHE B 1 179 ? -13.492 -4.387 -22.438 1 94.12 179 PHE B N 1
ATOM 3123 C CA . PHE B 1 179 ? -14.203 -3.115 -22.359 1 94.12 179 PHE B CA 1
ATOM 3124 C C . PHE B 1 179 ? -13.648 -2.258 -21.219 1 94.12 179 PHE B C 1
ATOM 3126 O O . PHE B 1 179 ? -13.578 -1.032 -21.344 1 94.12 179 PHE B O 1
ATOM 3133 N N . SER B 1 180 ? -13.234 -2.875 -20.188 1 96.38 180 SER B N 1
ATOM 3134 C CA . SER B 1 180 ? -12.797 -2.141 -19 1 96.38 180 SER B CA 1
ATOM 3135 C C . SER B 1 180 ? -11.305 -1.857 -19.047 1 96.38 180 SER B C 1
ATOM 3137 O O . SER B 1 180 ? -10.789 -1.089 -18.234 1 96.38 180 SER B O 1
ATOM 3139 N N . SER B 1 181 ? -10.562 -2.383 -20 1 96.75 181 SER B N 1
ATOM 3140 C CA . SER B 1 181 ? -9.109 -2.254 -20.078 1 96.75 181 SER B CA 1
ATOM 3141 C C . SER B 1 181 ? -8.695 -0.801 -20.281 1 96.75 181 SER B C 1
ATOM 3143 O O . SER B 1 181 ? -7.805 -0.302 -19.594 1 96.75 181 SER B O 1
ATOM 3145 N N . PRO B 1 182 ? -9.391 -0.099 -21.188 1 96.25 182 PRO B N 1
ATOM 3146 C CA . PRO B 1 182 ? -9 1.305 -21.344 1 96.25 182 PRO B CA 1
ATOM 3147 C C . PRO B 1 182 ? -9.258 2.133 -20.094 1 96.25 182 PRO B C 1
ATOM 3149 O O . PRO B 1 182 ? -8.5 3.061 -19.797 1 96.25 182 PRO B O 1
ATOM 3152 N N . ILE B 1 183 ? -10.297 1.817 -19.406 1 95.5 183 ILE B N 1
ATOM 3153 C CA . ILE B 1 183 ? -10.625 2.541 -18.172 1 95.5 183 ILE B CA 1
ATOM 3154 C C . ILE B 1 183 ? -9.539 2.295 -17.125 1 95.5 183 ILE B C 1
ATOM 3156 O O . ILE B 1 183 ? -9.078 3.232 -16.469 1 95.5 183 ILE B O 1
ATOM 3160 N N . MET B 1 184 ? -9.148 1.113 -17.062 1 96.62 184 MET B N 1
ATOM 3161 C CA . MET B 1 184 ? -8.086 0.749 -16.125 1 96.62 184 MET B CA 1
ATOM 3162 C C . MET B 1 184 ? -6.789 1.477 -16.453 1 96.62 184 MET B C 1
ATOM 3164 O O . MET B 1 184 ? -6.102 1.974 -15.57 1 96.62 184 MET B O 1
ATOM 3168 N N . LEU B 1 185 ? -6.484 1.618 -17.734 1 96.31 185 LEU B N 1
ATOM 3169 C CA . LEU B 1 185 ? -5.273 2.301 -18.172 1 96.31 185 LEU B CA 1
ATOM 3170 C C . LEU B 1 185 ? -5.336 3.787 -17.844 1 96.31 185 LEU B C 1
ATOM 3172 O O . LEU B 1 185 ? -4.355 4.363 -17.359 1 96.31 185 LEU B O 1
ATOM 3176 N N . VAL B 1 186 ? -6.469 4.336 -18.078 1 93.94 186 VAL B N 1
ATOM 3177 C CA . VAL B 1 186 ? -6.641 5.754 -17.781 1 93.94 186 VAL B CA 1
ATOM 3178 C C . VAL B 1 186 ? -6.531 5.988 -16.281 1 93.94 186 VAL B C 1
ATOM 3180 O O . VAL B 1 186 ? -5.898 6.949 -15.836 1 93.94 186 VAL B O 1
ATOM 3183 N N . LYS B 1 187 ? -7.141 5.145 -15.508 1 94.12 187 LYS B N 1
ATOM 3184 C CA . LYS B 1 187 ? -7.051 5.266 -14.055 1 94.12 187 LYS B CA 1
ATOM 3185 C C . LYS B 1 187 ? -5.602 5.172 -13.586 1 94.12 187 LYS B C 1
ATOM 3187 O O . LYS B 1 187 ? -5.199 5.879 -12.656 1 94.12 187 LYS B O 1
ATOM 3192 N N . THR B 1 188 ? -4.84 4.348 -14.172 1 95.88 188 THR B N 1
ATOM 3193 C CA . THR B 1 188 ? -3.426 4.211 -13.844 1 95.88 188 THR B CA 1
ATOM 3194 C C . THR B 1 188 ? -2.666 5.488 -14.18 1 95.88 188 THR B C 1
ATOM 3196 O O . THR B 1 188 ? -1.839 5.949 -13.383 1 95.88 188 THR B O 1
ATOM 3199 N N . LEU B 1 189 ? -2.984 6.07 -15.297 1 94.12 189 LEU B N 1
ATOM 3200 C CA . LEU B 1 189 ? -2.352 7.324 -15.695 1 94.12 189 LEU B CA 1
ATOM 3201 C C . LEU B 1 189 ? -2.713 8.445 -14.727 1 94.12 189 LEU B C 1
ATOM 3203 O O . LEU B 1 189 ? -1.864 9.273 -14.383 1 94.12 189 LEU B O 1
ATOM 3207 N N . ILE B 1 190 ? -3.924 8.414 -14.312 1 91.56 190 ILE B N 1
ATOM 3208 C CA . ILE B 1 190 ? -4.371 9.414 -13.352 1 91.56 190 ILE B CA 1
ATOM 3209 C C . ILE B 1 190 ? -3.602 9.25 -12.039 1 91.56 190 ILE B C 1
ATOM 3211 O O . ILE B 1 190 ? -3.199 10.234 -11.422 1 91.56 190 ILE B O 1
ATOM 3215 N N . SER B 1 191 ? -3.418 8.055 -11.609 1 94.31 191 SER B N 1
ATOM 3216 C CA . SER B 1 191 ? -2.639 7.789 -10.406 1 94.31 191 SER B CA 1
ATOM 3217 C C . SER B 1 191 ? -1.221 8.336 -10.531 1 94.31 191 SER B C 1
ATOM 3219 O O . SER B 1 191 ? -0.681 8.906 -9.586 1 94.31 191 SER B O 1
ATOM 3221 N N . LEU B 1 192 ? -0.669 8.258 -11.703 1 95 192 LEU B N 1
ATOM 3222 C CA . LEU B 1 192 ? 0.678 8.766 -11.93 1 95 192 LEU B CA 1
ATOM 3223 C C . LEU B 1 192 ? 0.7 10.289 -11.875 1 95 192 LEU B C 1
ATOM 3225 O O . LEU B 1 192 ? 1.665 10.883 -11.391 1 95 192 LEU B O 1
ATOM 3229 N N . ILE B 1 193 ? -0.327 10.844 -12.32 1 92 193 ILE B N 1
ATOM 3230 C CA . ILE B 1 193 ? -0.443 12.297 -12.234 1 92 193 ILE B CA 1
ATOM 3231 C C . ILE B 1 193 ? -0.531 12.727 -10.773 1 92 193 ILE B C 1
ATOM 3233 O O . ILE B 1 193 ? 0.063 13.727 -10.375 1 92 193 ILE B O 1
ATOM 3237 N N . HIS B 1 194 ? -1.273 11.945 -9.977 1 91.19 194 HIS B N 1
ATOM 3238 C CA . HIS B 1 194 ? -1.335 12.203 -8.539 1 91.19 194 HIS B CA 1
ATOM 3239 C C . HIS B 1 194 ? 0.058 12.203 -7.918 1 91.19 194 HIS B C 1
ATOM 3241 O O . HIS B 1 194 ? 0.369 13.047 -7.078 1 91.19 194 HIS B O 1
ATOM 3247 N N . CYS B 1 195 ? 0.794 11.312 -8.312 1 94.5 195 CYS B N 1
ATOM 3248 C CA . CYS B 1 195 ? 2.152 11.203 -7.793 1 94.5 195 CYS B CA 1
ATOM 3249 C C . CYS B 1 195 ? 2.99 12.414 -8.203 1 94.5 195 CYS B C 1
ATOM 3251 O O . CYS B 1 195 ? 3.715 12.977 -7.383 1 94.5 195 CYS B O 1
ATOM 3253 N N . TYR B 1 196 ? 2.834 12.805 -9.438 1 93.19 196 TYR B N 1
ATOM 3254 C CA . TYR B 1 196 ? 3.568 13.953 -9.969 1 93.19 196 TYR B CA 1
ATOM 3255 C C . TYR B 1 196 ? 3.211 15.219 -9.203 1 93.19 196 TYR B C 1
ATOM 3257 O O . TYR B 1 196 ? 4.094 15.938 -8.727 1 93.19 196 TYR B O 1
ATOM 3265 N N . VAL B 1 197 ? 1.986 15.477 -9.047 1 90.19 197 VAL B N 1
ATOM 3266 C CA . VAL B 1 197 ? 1.501 16.688 -8.375 1 90.19 197 VAL B CA 1
ATOM 3267 C C . VAL B 1 197 ? 1.915 16.656 -6.906 1 90.19 197 VAL B C 1
ATOM 3269 O O . VAL B 1 197 ? 2.361 17.672 -6.367 1 90.19 197 VAL B O 1
ATOM 3272 N N . ALA B 1 198 ? 1.725 15.492 -6.301 1 93.12 198 ALA B N 1
ATOM 3273 C CA . ALA B 1 198 ? 2.098 15.344 -4.895 1 93.12 198 ALA B CA 1
ATOM 3274 C C . ALA B 1 198 ? 3.584 15.625 -4.691 1 93.12 198 ALA B C 1
ATOM 3276 O O . ALA B 1 198 ? 3.973 16.266 -3.711 1 93.12 198 ALA B O 1
ATOM 3277 N N . SER B 1 199 ? 4.406 15.188 -5.598 1 94.25 199 SER B N 1
ATOM 3278 C CA . SER B 1 199 ? 5.848 15.391 -5.504 1 94.25 199 SER B CA 1
ATOM 3279 C C . SER B 1 199 ? 6.203 16.875 -5.582 1 94.25 199 SER B C 1
ATOM 3281 O O . SER B 1 199 ? 7.027 17.359 -4.809 1 94.25 199 SER B O 1
ATOM 3283 N N . ILE B 1 200 ? 5.566 17.547 -6.465 1 92.38 200 ILE B N 1
ATOM 3284 C CA . ILE B 1 200 ? 5.801 18.969 -6.613 1 92.38 200 ILE B CA 1
ATOM 3285 C C . ILE B 1 200 ? 5.371 19.703 -5.34 1 92.38 200 ILE B C 1
ATOM 3287 O O . ILE B 1 200 ? 6.113 20.531 -4.816 1 92.38 200 ILE B O 1
ATOM 3291 N N . ASN B 1 201 ? 4.238 19.344 -4.867 1 91.25 201 ASN B N 1
ATOM 3292 C CA . ASN B 1 201 ? 3.732 20 -3.662 1 91.25 201 ASN B CA 1
ATOM 3293 C C . ASN B 1 201 ? 4.641 19.75 -2.463 1 91.25 201 ASN B C 1
ATOM 3295 O O . ASN B 1 201 ? 4.883 20.641 -1.657 1 91.25 201 ASN B O 1
ATOM 3299 N N . LEU B 1 202 ? 5.098 18.578 -2.361 1 93.5 202 LEU B N 1
ATOM 3300 C CA . LEU B 1 202 ? 6.012 18.25 -1.269 1 93.5 202 LEU B CA 1
ATOM 3301 C C . LEU B 1 202 ? 7.309 19.047 -1.396 1 93.5 202 LEU B C 1
ATOM 3303 O O . LEU B 1 202 ? 7.871 19.484 -0.391 1 93.5 202 LEU B O 1
ATOM 3307 N N . SER B 1 203 ? 7.754 19.188 -2.633 1 92.69 203 SER B N 1
ATOM 3308 C CA . SER B 1 203 ? 8.961 19.969 -2.854 1 92.69 203 SER B CA 1
ATOM 3309 C C . SER B 1 203 ? 8.766 21.422 -2.439 1 92.69 203 SER B C 1
ATOM 3311 O O . SER B 1 203 ? 9.68 22.047 -1.906 1 92.69 203 SER B O 1
ATOM 3313 N N . ILE B 1 204 ? 7.629 21.938 -2.674 1 89.38 204 ILE B N 1
ATOM 3314 C CA . ILE B 1 204 ? 7.305 23.312 -2.287 1 89.38 204 ILE B CA 1
ATOM 3315 C C . ILE B 1 204 ? 7.297 23.438 -0.766 1 89.38 204 ILE B C 1
ATOM 3317 O O . ILE B 1 204 ? 7.871 24.375 -0.208 1 89.38 204 ILE B O 1
ATOM 3321 N N . ILE B 1 205 ? 6.719 22.484 -0.134 1 90.38 205 ILE B N 1
ATOM 3322 C CA . ILE B 1 205 ? 6.664 22.469 1.324 1 90.38 205 ILE B CA 1
ATOM 3323 C C . ILE B 1 205 ? 8.078 22.391 1.895 1 90.38 205 ILE B C 1
ATOM 3325 O O . ILE B 1 205 ? 8.43 23.141 2.809 1 90.38 205 ILE B O 1
ATOM 3329 N N . ASP B 1 206 ? 8.844 21.516 1.366 1 93.25 206 ASP B N 1
ATOM 3330 C CA . ASP B 1 206 ? 10.211 21.312 1.833 1 93.25 206 ASP B CA 1
ATOM 3331 C C . ASP B 1 206 ? 11.047 22.578 1.643 1 93.25 206 ASP B C 1
ATOM 3333 O O . ASP B 1 206 ? 11.812 22.969 2.527 1 93.25 206 ASP B O 1
ATOM 3337 N N . MET B 1 207 ? 10.891 23.203 0.501 1 91.19 207 MET B N 1
ATOM 3338 C CA . MET B 1 207 ? 11.633 24.438 0.228 1 91.19 207 MET B CA 1
ATOM 3339 C C . MET B 1 207 ? 11.234 25.531 1.204 1 91.19 207 MET B C 1
ATOM 3341 O O . MET B 1 207 ? 12.094 26.281 1.694 1 91.19 207 MET B O 1
ATOM 3345 N N . ASN B 1 208 ? 9.984 25.641 1.431 1 86.5 208 ASN B N 1
ATOM 3346 C CA . ASN B 1 208 ? 9.5 26.641 2.379 1 86.5 208 ASN B CA 1
ATOM 3347 C C . ASN B 1 208 ? 10.047 26.391 3.781 1 86.5 208 ASN B C 1
ATOM 3349 O O . ASN B 1 208 ? 10.461 27.328 4.465 1 86.5 208 ASN B O 1
ATOM 3353 N N . GLU B 1 209 ? 10.023 25.188 4.195 1 87.88 209 GLU B N 1
ATOM 3354 C CA . GLU B 1 209 ? 10.516 24.844 5.527 1 87.88 209 GLU B CA 1
ATOM 3355 C C . GLU B 1 209 ? 12.016 25.109 5.645 1 87.88 209 GLU B C 1
ATOM 3357 O O . GLU B 1 209 ? 12.5 25.516 6.699 1 87.88 209 GLU B O 1
ATOM 3362 N N . ARG B 1 210 ? 12.75 24.844 4.605 1 89.19 210 ARG B N 1
ATOM 3363 C CA . ARG B 1 210 ? 14.195 25.062 4.605 1 89.19 210 ARG B CA 1
ATOM 3364 C C . ARG B 1 210 ? 14.523 26.547 4.629 1 89.19 210 ARG B C 1
ATOM 3366 O O . ARG B 1 210 ? 15.531 26.953 5.215 1 89.19 210 ARG B O 1
ATOM 3373 N N . GLN B 1 211 ? 13.742 27.328 3.963 1 86.38 211 GLN B N 1
ATOM 3374 C CA . GLN B 1 211 ? 13.938 28.766 3.947 1 86.38 211 GLN B CA 1
ATOM 3375 C C . GLN B 1 211 ? 13.711 29.375 5.328 1 86.38 211 GLN B C 1
ATOM 3377 O O . GLN B 1 211 ? 14.398 30.312 5.727 1 86.38 211 GLN B O 1
ATOM 3382 N N . VAL B 1 212 ? 12.781 28.844 6.004 1 82.69 212 VAL B N 1
ATOM 3383 C CA . VAL B 1 212 ? 12.477 29.344 7.336 1 82.69 212 VAL B CA 1
ATOM 3384 C C . VAL B 1 212 ? 13.609 28.969 8.297 1 82.69 212 VAL B C 1
ATOM 3386 O O . VAL B 1 212 ? 13.914 29.734 9.227 1 82.69 212 VAL B O 1
ATOM 3389 N N . LYS B 1 213 ? 14.258 27.891 8.141 1 79.31 213 LYS B N 1
ATOM 3390 C CA . LYS B 1 213 ? 15.32 27.422 9.023 1 79.31 213 LYS B CA 1
ATOM 3391 C C . LYS B 1 213 ? 16.625 28.172 8.75 1 79.31 213 LYS B C 1
ATOM 3393 O O . LYS B 1 213 ? 17.484 28.25 9.625 1 79.31 213 LYS B O 1
ATOM 3398 N N . GLN B 1 214 ? 16.797 28.734 7.625 1 69 214 GLN B N 1
ATOM 3399 C CA . GLN B 1 214 ? 17.984 29.547 7.332 1 69 214 GLN B CA 1
ATOM 3400 C C . GLN B 1 214 ? 17.781 30.984 7.809 1 69 214 GLN B C 1
ATOM 3402 O O . GLN B 1 214 ? 18.734 31.641 8.234 1 69 214 GLN B O 1
#